Protein AF-A0A538HJ92-F1 (afdb_monomer)

Solvent-accessible surface area (backbone atoms only — not comparable to full-atom values): 32515 Å² total; per-residue (Å²): 139,87,86,89,85,90,81,86,82,80,83,80,74,86,83,85,81,84,81,90,80,86,89,84,80,90,81,84,87,85,89,85,89,86,84,91,80,90,77,92,78,89,82,87,78,84,80,81,84,84,84,82,85,84,82,82,83,83,77,88,83,85,89,79,87,83,90,84,86,86,89,87,84,86,86,79,97,80,74,92,83,84,84,86,87,80,84,72,67,68,62,55,61,64,54,64,76,74,59,81,97,75,90,91,85,81,88,90,87,87,85,92,87,87,88,82,92,76,92,77,86,81,82,81,89,78,83,88,81,87,86,81,92,87,88,88,84,87,87,84,85,86,90,82,86,84,91,80,88,85,89,83,88,84,87,80,85,87,84,83,88,80,94,80,94,75,80,92,75,92,81,71,86,73,77,59,22,57,34,22,42,34,48,12,42,27,60,77,56,95,92,38,71,44,79,24,24,40,26,27,44,96,95,36,82,77,46,76,40,80,91,74,56,37,75,41,74,45,86,22,72,92,39,75,43,64,84,61,39,59,34,57,29,27,24,44,66,28,44,81,39,49,75,42,72,77,90,33,46,58,75,70,36,46,39,55,75,33,52,80,70,62,51,76,89,75,54,43,67,54,43,18,51,34,30,36,58,45,49,53,43,22,48,74,42,44,32,46,32,37,27,30,50,37,54,57,72,82,58,87,47,74,62,48,50,47,21,41,52,49,24,38,58,77,68,69,39,30,34,38,43,23,44,53,40,48,45,45,30,66,75,75,46,46,93,68,65,66,92,81,49,58,68,70,55,51,58,48,36,59,72,68,36,48,61,49,49,74,58,51,52,55,50,50,52,53,48,36,74,75,57,48,37,62,95,80,31,31,36,51,28,60,10,50,59,22,73,65,32,38,49,70,66,40,48,38,47,50,38,51,50,23,63,76,68,75,35,50,35,45,31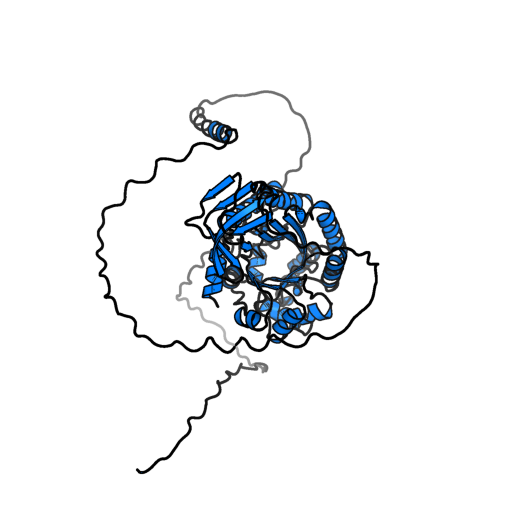,43,36,32,47,31,67,66,52,47,51,39,17,46,73,78,70,73,39,51,56,63,57,54,38,48,76,60,62,46,64,30,65,50,31,32,30,35,40,38,27,58,60,48,76,68,44,50,53,49,37,38,73,38,45,28,32,38,25,40,27,61,50,23,29,54,55,27,66,38,51,68,51,56,56,75,58,38,55,73,70,63,34,51,71,46,45,20,38,39,25,17,40,42,47,55,50,52,39,57,58,61,44,50,53,48,48,66,69,77,107

Mean predicted aligned error: 16.95 Å

Sequence (521 aa):
MPARRGRRRDRGRPRELPLPERLVQGRDLPGDHGALGDGDHGRRPLRAAAAVPHLAAARPRTALGGDGKDQPAGGDRATRRRLLRRDRDCELAARLARGGAAELVGAGAARGLADRGLRVRRPRRTRPVGGERKAAARLQQACAGGERARRRDRGHRQRGGARDRGGARACGGLVPAELLLRNGLVDVGAGRFSRADVAVSGGRIVGVGDGLEGDEVVDCARLAVVPGAVNAHCHSNENWFRGMWDNLPLEPWMLFSYPVLAAPAQSPDEVYVRTLIGGIEMLRSGATCVVDFLYELQGFTEELLDAVVRAYRDLGLRALIALAIADRAYHETVVLDEALVDPQLIARLERDKPPAWPEWESFTRRAVERFHRPDEGISICPAPSGPQRCTDELLAGTAALADELDLAIHIHVLETRMQALSGARMYGRTLPEHLDDIGFLSPRVSFEHGIWLTPSDIDLVRERGVTVVHNPVSNLKLGSGVCPVPDLLRAGVNIALGTDGMCSNDGNDMYATLKLASLLH

Structure (mmCIF, N/CA/C/O backbone):
data_AF-A0A538HJ92-F1
#
_entry.id   AF-A0A538HJ92-F1
#
loop_
_atom_site.group_PDB
_atom_site.id
_atom_site.type_symbol
_atom_site.label_atom_id
_atom_site.label_alt_id
_atom_site.label_comp_id
_atom_site.label_asym_id
_atom_site.label_entity_id
_atom_site.label_seq_id
_atom_site.pdbx_PDB_ins_code
_atom_site.Cartn_x
_atom_site.Cartn_y
_atom_site.Cartn_z
_atom_site.occupancy
_atom_site.B_iso_or_equiv
_atom_site.auth_seq_id
_atom_site.auth_comp_id
_atom_site.auth_asym_id
_atom_site.auth_atom_id
_atom_site.pdbx_PDB_model_num
ATOM 1 N N . MET A 1 1 ? -57.876 -30.696 -24.755 1.00 32.62 1 MET A N 1
ATOM 2 C CA . MET A 1 1 ? -57.384 -31.684 -25.746 1.00 32.62 1 MET A CA 1
ATOM 3 C C . MET A 1 1 ? -58.098 -31.404 -27.058 1.00 32.62 1 MET A C 1
ATOM 5 O O . MET A 1 1 ? -59.304 -31.213 -26.965 1.00 32.62 1 MET A O 1
ATOM 9 N N . PRO A 1 2 ? -57.442 -31.419 -28.233 1.00 56.47 2 PRO A N 1
ATOM 10 C CA . PRO A 1 2 ? -55.999 -31.465 -28.532 1.00 56.47 2 PRO A CA 1
ATOM 11 C C . PRO A 1 2 ? -55.598 -30.261 -29.451 1.00 56.47 2 PRO A C 1
ATOM 13 O O . PRO A 1 2 ? -56.433 -29.415 -29.723 1.00 56.47 2 PRO A O 1
ATOM 16 N N . ALA A 1 3 ? -54.375 -30.013 -29.928 1.00 31.34 3 ALA A N 1
ATOM 17 C CA . ALA A 1 3 ? -53.131 -30.771 -29.986 1.00 31.34 3 ALA A CA 1
ATOM 18 C C . ALA A 1 3 ? -51.914 -29.814 -29.979 1.00 31.34 3 ALA A C 1
ATOM 20 O O . ALA A 1 3 ? -51.981 -28.677 -30.436 1.00 31.34 3 ALA A O 1
ATOM 21 N N . ARG A 1 4 ? -50.788 -30.319 -29.464 1.00 34.88 4 ARG A N 1
ATOM 22 C CA . ARG A 1 4 ? -49.469 -29.674 -29.342 1.00 34.88 4 ARG A CA 1
ATOM 23 C C . ARG A 1 4 ? -48.635 -29.789 -30.628 1.00 34.88 4 ARG A C 1
ATOM 25 O O . ARG A 1 4 ? -48.738 -30.802 -31.308 1.00 34.88 4 ARG A O 1
ATOM 32 N N . ARG A 1 5 ? -47.702 -28.842 -30.822 1.00 33.81 5 ARG A N 1
ATOM 33 C CA . ARG A 1 5 ? -46.304 -28.959 -31.338 1.00 33.81 5 ARG A CA 1
ATOM 34 C C . ARG A 1 5 ? -45.733 -27.522 -31.300 1.00 33.81 5 ARG A C 1
ATOM 36 O O . ARG A 1 5 ? -46.332 -26.641 -31.884 1.00 33.81 5 ARG A O 1
ATOM 43 N N . GLY A 1 6 ? -44.687 -27.124 -30.576 1.00 29.33 6 GLY A N 1
ATOM 44 C CA . GLY A 1 6 ? -43.443 -27.793 -30.214 1.00 29.33 6 GLY A CA 1
ATOM 45 C C . GLY A 1 6 ? -42.303 -27.253 -31.090 1.00 29.33 6 GLY A C 1
ATOM 46 O O . GLY A 1 6 ? -41.932 -27.923 -32.044 1.00 29.33 6 GLY A O 1
ATOM 47 N N . ARG A 1 7 ? -41.749 -26.062 -30.797 1.00 32.47 7 ARG A N 1
ATOM 48 C CA . ARG A 1 7 ? -40.446 -25.620 -31.337 1.00 32.47 7 ARG A CA 1
ATOM 49 C C . ARG A 1 7 ? -39.611 -24.926 -30.261 1.00 32.47 7 ARG A C 1
ATOM 51 O O . ARG A 1 7 ? -40.024 -23.938 -29.663 1.00 32.47 7 ARG A O 1
ATOM 58 N N . ARG A 1 8 ? -38.443 -25.524 -30.020 1.00 30.53 8 ARG A N 1
ATOM 59 C CA . ARG A 1 8 ? -37.356 -25.072 -29.150 1.00 30.53 8 ARG A CA 1
ATOM 60 C C . ARG A 1 8 ? -36.792 -23.748 -29.678 1.00 30.53 8 ARG A C 1
ATOM 62 O O . ARG A 1 8 ? -36.570 -23.631 -30.879 1.00 30.53 8 ARG A O 1
ATOM 69 N N . ARG A 1 9 ? -36.550 -22.777 -28.792 1.00 33.50 9 ARG A N 1
ATOM 70 C CA . ARG A 1 9 ? -35.693 -21.620 -29.081 1.00 33.50 9 ARG A CA 1
ATOM 71 C C . ARG A 1 9 ? -34.259 -22.006 -28.749 1.00 33.50 9 ARG A C 1
ATOM 73 O O . ARG A 1 9 ? -33.959 -22.356 -27.610 1.00 33.50 9 ARG A O 1
ATOM 80 N N . ASP A 1 10 ? -33.440 -21.998 -29.786 1.00 33.62 10 ASP A N 1
ATOM 81 C CA . ASP A 1 10 ? -32.004 -22.201 -29.732 1.00 33.62 10 ASP A CA 1
ATOM 82 C C . ASP A 1 10 ? -31.335 -21.012 -29.024 1.00 33.62 10 ASP A C 1
ATOM 84 O O . ASP A 1 10 ? -31.760 -19.863 -29.180 1.00 33.62 10 ASP A O 1
ATOM 88 N N . ARG A 1 11 ? -30.335 -21.300 -28.190 1.00 32.31 11 ARG A N 1
ATOM 89 C CA . ARG A 1 11 ? -29.586 -20.301 -27.421 1.00 32.31 11 ARG A CA 1
ATOM 90 C C . ARG A 1 11 ? -28.508 -19.725 -28.337 1.00 32.31 11 ARG A C 1
ATOM 92 O O . ARG A 1 11 ? -27.544 -20.410 -28.660 1.00 32.31 11 ARG A O 1
ATOM 99 N N . GLY A 1 12 ? -28.681 -18.473 -28.756 1.00 29.08 12 GLY A N 1
ATOM 100 C CA . GLY A 1 12 ? -27.683 -17.747 -29.538 1.00 29.08 12 GLY A CA 1
ATOM 101 C C . GLY A 1 12 ? -26.367 -17.603 -28.770 1.00 29.08 12 GLY A C 1
ATOM 102 O O . GLY A 1 12 ? -26.349 -17.067 -27.664 1.00 29.08 12 GLY A O 1
ATOM 103 N N . ARG A 1 13 ? -25.280 -18.093 -29.376 1.00 32.25 13 ARG A N 1
ATOM 104 C CA . ARG A 1 13 ? -23.890 -17.785 -29.014 1.00 32.25 13 ARG A CA 1
ATOM 105 C C . ARG A 1 13 ? -23.594 -16.292 -29.274 1.00 32.25 13 ARG A C 1
ATOM 107 O O . ARG A 1 13 ? -24.167 -15.740 -30.218 1.00 32.25 13 ARG A O 1
ATOM 114 N N . PRO A 1 14 ? -22.709 -15.642 -28.496 1.00 32.62 14 PRO A N 1
ATOM 115 C CA . PRO A 1 14 ? -22.270 -14.281 -28.788 1.00 32.62 14 PRO A CA 1
ATOM 116 C C . PRO A 1 14 ? -21.442 -14.242 -30.083 1.00 32.62 14 PRO A C 1
ATOM 118 O O . PRO A 1 14 ? -20.655 -15.146 -30.351 1.00 32.62 14 PRO A O 1
ATOM 121 N N . ARG A 1 15 ? -21.663 -13.205 -30.899 1.00 30.48 15 ARG A N 1
ATOM 122 C CA . ARG A 1 15 ? -20.937 -12.945 -32.151 1.00 30.48 15 ARG A CA 1
ATOM 123 C C . ARG A 1 15 ? -19.564 -12.342 -31.842 1.00 30.48 15 ARG A C 1
ATOM 125 O O . ARG A 1 15 ? -19.499 -11.293 -31.210 1.00 30.48 15 ARG A O 1
ATOM 132 N N . GLU A 1 16 ? -18.511 -12.985 -32.332 1.00 29.30 16 GLU A N 1
ATOM 133 C CA . GLU A 1 16 ? -17.156 -12.435 -32.424 1.00 29.30 16 GLU A CA 1
ATOM 134 C C . GLU A 1 16 ? -17.113 -11.321 -33.487 1.00 29.30 16 GLU A C 1
ATOM 136 O O . GLU A 1 16 ? -17.683 -11.459 -34.573 1.00 29.30 16 GLU A O 1
ATOM 141 N N . LEU A 1 17 ? -16.463 -10.202 -33.163 1.00 29.41 17 LEU A N 1
ATOM 142 C CA . LEU A 1 17 ? -16.143 -9.117 -34.096 1.00 29.41 17 LEU A CA 1
ATOM 143 C C . LEU A 1 17 ? -14.731 -9.362 -34.660 1.00 29.41 17 LEU A C 1
ATOM 145 O O . LEU A 1 17 ? -13.808 -9.516 -33.860 1.00 29.41 17 LEU A O 1
ATOM 149 N N . PRO A 1 18 ? -14.523 -9.394 -35.990 1.00 30.55 18 PRO A N 1
ATOM 150 C CA . PRO A 1 18 ? -13.198 -9.622 -36.555 1.00 30.55 18 PRO A CA 1
ATOM 151 C C . PRO A 1 18 ? -12.362 -8.331 -36.584 1.00 30.55 18 PRO A C 1
ATOM 153 O O . PRO A 1 18 ? -12.839 -7.273 -36.999 1.00 30.55 18 PRO A O 1
ATOM 156 N N . LEU A 1 19 ? -11.097 -8.445 -36.173 1.00 27.67 19 LEU A N 1
ATOM 157 C CA . LEU A 1 19 ? -10.038 -7.454 -36.396 1.00 27.67 19 LEU A CA 1
ATOM 158 C C . LEU A 1 19 ? -9.608 -7.477 -37.878 1.00 27.67 19 LEU A C 1
ATOM 160 O O . LEU A 1 19 ? -9.503 -8.568 -38.444 1.00 27.67 19 LEU A O 1
ATOM 164 N N . PRO A 1 20 ? -9.330 -6.329 -38.526 1.00 31.56 20 PRO A N 1
ATOM 165 C CA . PRO A 1 20 ? -8.838 -6.327 -39.897 1.00 31.56 20 PRO A CA 1
ATOM 166 C C . PRO A 1 20 ? -7.313 -6.495 -39.944 1.00 31.56 20 PRO A C 1
ATOM 168 O O . PRO A 1 20 ? -6.552 -5.676 -39.433 1.00 31.56 20 PRO A O 1
ATOM 171 N N . GLU A 1 21 ? -6.884 -7.561 -40.614 1.00 29.27 21 GLU A N 1
ATOM 172 C CA . GLU A 1 21 ? -5.511 -7.810 -41.044 1.00 29.27 21 GLU A CA 1
ATOM 173 C C . GLU A 1 21 ? -5.241 -7.206 -42.440 1.00 29.27 21 GLU A C 1
ATOM 175 O O . GLU A 1 21 ? -6.078 -7.303 -43.336 1.00 29.27 21 GLU A O 1
ATOM 180 N N . ARG A 1 22 ? -3.996 -6.732 -42.618 1.00 28.88 22 ARG A N 1
ATOM 181 C CA . ARG A 1 22 ? -3.228 -6.503 -43.867 1.00 28.88 22 ARG A CA 1
ATOM 182 C C . ARG A 1 22 ? -3.425 -5.193 -44.639 1.00 28.88 22 ARG A C 1
ATOM 184 O O . ARG A 1 22 ? -4.391 -5.006 -45.365 1.00 28.88 22 ARG A O 1
ATOM 191 N N . LEU A 1 23 ? -2.339 -4.414 -44.667 1.00 26.67 23 LEU A N 1
ATOM 192 C CA . LEU A 1 23 ? -1.883 -3.679 -45.850 1.00 26.67 23 LEU A CA 1
ATOM 193 C C . LEU A 1 23 ? -0.356 -3.822 -45.964 1.00 26.67 23 LEU A C 1
ATOM 195 O O . LEU A 1 23 ? 0.409 -3.085 -45.355 1.00 26.67 23 LEU A O 1
ATOM 199 N N . VAL A 1 24 ? 0.073 -4.804 -46.757 1.00 28.73 24 VAL A N 1
ATOM 200 C CA . VAL A 1 24 ? 1.370 -4.812 -47.443 1.00 28.73 24 VAL A CA 1
ATOM 201 C C . VAL A 1 24 ? 1.056 -5.151 -48.889 1.00 28.73 24 VAL A C 1
ATOM 203 O O . VAL A 1 24 ? 0.584 -6.253 -49.152 1.00 28.73 24 VAL A O 1
ATOM 206 N N . GLN A 1 25 ? 1.293 -4.204 -49.796 1.00 28.44 25 GLN A N 1
ATOM 207 C CA . GLN A 1 25 ? 1.830 -4.428 -51.142 1.00 28.44 25 GLN A CA 1
ATOM 208 C C . GLN A 1 25 ? 1.980 -3.081 -51.856 1.00 28.44 25 GLN A C 1
ATOM 210 O O . GLN A 1 25 ? 1.009 -2.359 -52.063 1.00 28.44 25 GLN A O 1
ATOM 215 N N . GLY A 1 26 ? 3.223 -2.755 -52.213 1.00 26.55 26 GLY A N 1
ATOM 216 C CA . GLY A 1 26 ? 3.538 -1.678 -53.142 1.00 26.55 26 GLY A CA 1
ATOM 217 C C . GLY A 1 26 ? 3.255 -2.076 -54.589 1.00 26.55 26 GLY A C 1
ATOM 218 O O . GLY A 1 26 ? 3.199 -3.265 -54.907 1.00 26.55 26 GLY A O 1
ATOM 219 N N . ARG A 1 27 ? 3.109 -1.062 -55.446 1.00 28.25 27 ARG A N 1
ATOM 220 C CA . ARG A 1 27 ? 3.372 -1.094 -56.892 1.00 28.25 27 ARG A CA 1
ATOM 221 C C . ARG A 1 27 ? 3.412 0.338 -57.447 1.00 28.25 27 ARG A C 1
ATOM 223 O O . ARG A 1 27 ? 2.453 1.083 -57.299 1.00 28.25 27 ARG A O 1
ATOM 230 N N . ASP A 1 28 ? 4.580 0.657 -57.992 1.00 28.34 28 ASP A N 1
ATOM 231 C CA . ASP A 1 28 ? 4.971 1.480 -59.146 1.00 28.34 28 ASP A CA 1
ATOM 232 C C . ASP A 1 28 ? 4.060 2.571 -59.766 1.00 28.34 28 ASP A C 1
ATOM 234 O O . ASP A 1 28 ? 2.863 2.406 -59.986 1.00 28.34 28 ASP A O 1
ATOM 238 N N . LEU A 1 29 ? 4.760 3.662 -60.121 1.00 31.25 29 LEU A N 1
ATOM 239 C CA . LEU A 1 29 ? 4.426 4.909 -60.847 1.00 31.25 29 LEU A CA 1
ATOM 240 C C . LEU A 1 29 ? 3.987 4.672 -62.323 1.00 31.25 29 LEU A C 1
ATOM 242 O O . LEU A 1 29 ? 4.191 3.563 -62.820 1.00 31.25 29 LEU A O 1
ATOM 246 N N . PRO A 1 30 ? 3.405 5.658 -63.061 1.00 36.44 30 PRO A N 1
ATOM 247 C CA . PRO A 1 30 ? 4.066 6.886 -63.590 1.00 36.44 30 PRO A CA 1
ATOM 248 C C . PRO A 1 30 ? 3.197 8.160 -63.382 1.00 36.44 30 PRO A C 1
ATOM 250 O O . PRO A 1 30 ? 1.994 8.058 -63.191 1.00 36.44 30 PRO A O 1
ATOM 253 N N . GLY A 1 31 ? 3.673 9.406 -63.298 1.00 26.45 31 GLY A N 1
ATOM 254 C CA . GLY A 1 31 ? 4.675 10.105 -64.100 1.00 26.45 31 GLY A CA 1
ATOM 255 C C . GLY A 1 31 ? 3.976 10.923 -65.197 1.00 26.45 31 GLY A C 1
ATOM 256 O O . GLY A 1 31 ? 3.723 10.348 -66.244 1.00 26.45 31 GLY A O 1
ATOM 257 N N . ASP A 1 32 ? 3.668 12.213 -64.971 1.00 27.94 32 ASP A N 1
ATOM 258 C CA . ASP A 1 32 ? 3.703 13.238 -66.034 1.00 27.94 32 ASP A CA 1
ATOM 259 C C . ASP A 1 32 ? 3.654 14.693 -65.514 1.00 27.94 32 ASP A C 1
ATOM 261 O O . ASP A 1 32 ? 3.175 14.986 -64.418 1.00 27.94 32 ASP A O 1
ATOM 265 N N . HIS A 1 33 ? 4.210 15.578 -66.337 1.00 29.73 33 HIS A N 1
ATOM 266 C CA . HIS A 1 33 ? 4.560 16.983 -66.145 1.00 29.73 33 HIS A CA 1
ATOM 267 C C . HIS A 1 33 ? 3.378 17.977 -66.177 1.00 29.73 33 HIS A C 1
ATOM 269 O O . HIS A 1 33 ? 2.362 17.735 -66.819 1.00 29.73 33 HIS A O 1
ATOM 275 N N . GLY A 1 34 ? 3.569 19.182 -65.615 1.00 25.19 34 GLY A N 1
ATOM 276 C CA . GLY A 1 34 ? 2.767 20.357 -65.994 1.00 25.19 34 GLY A CA 1
ATOM 277 C C . GLY A 1 34 ? 2.831 21.535 -65.020 1.00 25.19 34 GLY A C 1
ATOM 278 O O . GLY A 1 34 ? 2.384 21.433 -63.886 1.00 25.19 34 GLY A O 1
ATOM 279 N N . ALA A 1 35 ? 3.386 22.657 -65.475 1.00 28.78 35 ALA A N 1
ATOM 280 C CA . ALA A 1 35 ? 3.579 23.894 -64.724 1.00 28.78 35 ALA A CA 1
ATOM 281 C C . ALA A 1 35 ? 2.410 24.899 -64.868 1.00 28.78 35 ALA A C 1
ATOM 283 O O . ALA A 1 35 ? 1.653 24.834 -65.833 1.00 28.78 35 ALA A O 1
ATOM 284 N N . LEU A 1 36 ? 2.430 25.905 -63.975 1.00 27.44 36 LEU A N 1
AT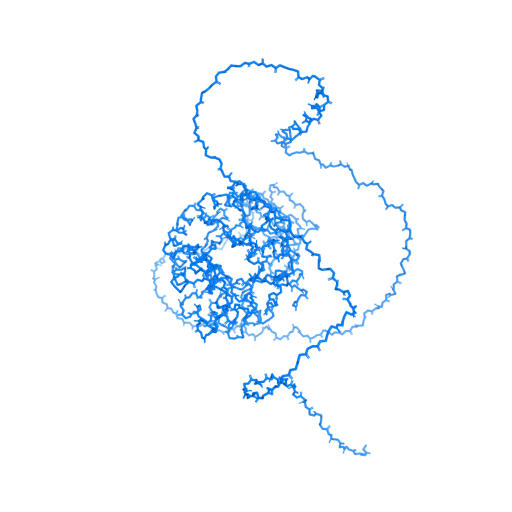OM 285 C CA . LEU A 1 36 ? 1.810 27.249 -64.022 1.00 27.44 36 LEU A CA 1
ATOM 286 C C . LEU A 1 36 ? 0.355 27.419 -63.543 1.00 27.44 36 LEU A C 1
ATOM 288 O O . LEU A 1 36 ? -0.566 26.779 -64.038 1.00 27.44 36 LEU A O 1
ATOM 292 N N . GLY A 1 37 ? 0.157 28.415 -62.666 1.00 25.81 37 GLY A N 1
ATOM 293 C CA . GLY A 1 37 ? -1.136 29.078 -62.467 1.00 25.81 37 GLY A CA 1
ATOM 294 C C . GLY A 1 37 ? -1.322 29.729 -61.096 1.00 25.81 37 GLY A C 1
ATOM 295 O O . GLY A 1 37 ? -1.786 29.073 -60.171 1.00 25.81 37 GLY A O 1
ATOM 296 N N . ASP A 1 38 ? -0.995 31.021 -60.995 1.00 27.89 38 ASP A N 1
ATOM 297 C CA . ASP A 1 38 ? -1.425 31.926 -59.919 1.00 27.89 38 ASP A CA 1
ATOM 298 C C . ASP A 1 38 ? -2.951 31.903 -59.725 1.00 27.89 38 ASP A C 1
ATOM 300 O O . ASP A 1 38 ? -3.715 31.842 -60.690 1.00 27.89 38 ASP A O 1
ATOM 304 N N . GLY A 1 39 ? -3.395 32.026 -58.473 1.00 27.55 39 GLY A N 1
ATOM 305 C CA . GLY A 1 39 ? -4.813 32.102 -58.132 1.00 27.55 39 GLY A CA 1
ATOM 306 C C . GLY A 1 39 ? -5.053 32.252 -56.635 1.00 27.55 39 GLY A C 1
ATOM 307 O O . GLY A 1 39 ? -5.417 31.297 -55.953 1.00 27.55 39 GLY A O 1
ATOM 308 N N . ASP A 1 40 ? -4.844 33.467 -56.132 1.00 29.33 40 ASP A N 1
ATOM 309 C CA . ASP A 1 40 ? -5.380 33.945 -54.859 1.00 29.33 40 ASP A CA 1
ATOM 310 C C . ASP A 1 40 ? -6.911 33.784 -54.834 1.00 29.33 40 ASP A C 1
ATOM 312 O O . ASP A 1 40 ? -7.581 34.273 -55.738 1.00 29.33 40 ASP A O 1
ATOM 316 N N . HIS A 1 41 ? -7.446 33.090 -53.820 1.00 30.16 41 HIS A N 1
ATOM 317 C CA . HIS A 1 41 ? -8.625 33.514 -53.050 1.00 30.16 41 HIS A CA 1
ATOM 318 C C . HIS A 1 41 ? -8.953 32.543 -51.900 1.00 30.16 41 HIS A C 1
ATOM 320 O O . HIS A 1 41 ? -9.506 31.462 -52.079 1.00 30.16 41 HIS A O 1
ATOM 326 N N . GLY A 1 42 ? -8.708 33.027 -50.679 1.00 27.23 42 GLY A N 1
ATOM 327 C CA . GLY A 1 42 ? -9.658 32.947 -49.568 1.00 27.23 42 GLY A CA 1
ATOM 328 C C . GLY A 1 42 ? -9.882 31.597 -48.881 1.00 27.23 42 GLY A C 1
ATOM 329 O O . GLY A 1 42 ? -10.762 30.835 -49.268 1.00 27.23 42 GLY A O 1
ATOM 330 N N . ARG A 1 43 ? -9.247 31.413 -47.714 1.00 28.97 43 ARG A N 1
ATOM 331 C CA . ARG A 1 43 ? -9.879 30.860 -46.494 1.00 28.97 43 ARG A CA 1
ATOM 332 C C . ARG A 1 43 ? -8.981 31.086 -45.272 1.00 28.97 43 ARG A C 1
ATOM 334 O O . ARG A 1 43 ? -7.815 30.718 -45.252 1.00 28.97 43 ARG A O 1
ATOM 341 N N . ARG A 1 44 ? -9.555 31.727 -44.250 1.00 28.89 44 ARG A N 1
ATOM 342 C CA . ARG A 1 44 ? -8.950 31.985 -42.932 1.00 28.89 44 ARG A CA 1
ATOM 343 C C . ARG A 1 44 ? -8.550 30.670 -42.240 1.00 28.89 44 ARG A C 1
ATOM 345 O O . ARG A 1 44 ? -9.418 29.805 -42.132 1.00 28.89 44 ARG A O 1
ATOM 352 N N . PRO A 1 45 ? -7.348 30.550 -41.650 1.00 30.53 45 PRO A N 1
ATOM 353 C CA . PRO A 1 45 ? -7.097 29.553 -40.622 1.00 30.53 45 PRO A CA 1
ATOM 354 C C . PRO A 1 45 ? -7.420 30.105 -39.225 1.00 30.53 45 PRO A C 1
ATOM 356 O O . PRO A 1 45 ? -7.120 31.253 -38.884 1.00 30.53 45 PRO A O 1
ATOM 359 N N . LEU A 1 46 ? -8.057 29.253 -38.423 1.00 27.06 46 LEU A N 1
ATOM 360 C CA . LEU A 1 46 ? -8.226 29.401 -36.981 1.00 27.06 46 LEU A CA 1
ATOM 361 C C . LEU A 1 46 ? -6.852 29.570 -36.318 1.00 27.06 46 LEU A C 1
ATOM 363 O O . LEU A 1 46 ? -5.943 28.771 -36.529 1.00 27.06 46 LEU A O 1
ATOM 367 N N . ARG A 1 47 ? -6.715 30.624 -35.508 1.00 25.88 47 ARG A N 1
ATOM 368 C CA . ARG A 1 47 ? -5.552 30.849 -34.649 1.00 25.88 47 ARG A CA 1
ATOM 369 C C . ARG A 1 47 ? -5.463 29.730 -33.611 1.00 25.88 47 ARG A C 1
ATOM 371 O O . ARG A 1 47 ? -6.346 29.610 -32.766 1.00 25.88 47 ARG A O 1
ATOM 378 N N . ALA A 1 48 ? -4.369 28.978 -33.647 1.00 27.75 48 ALA A N 1
ATOM 379 C CA . ALA A 1 48 ? -3.864 28.259 -32.490 1.00 27.75 48 ALA A CA 1
ATOM 380 C C . ALA A 1 48 ? -3.426 29.287 -31.434 1.00 27.75 48 ALA A C 1
ATOM 382 O O . ALA A 1 48 ? -2.639 30.191 -31.727 1.00 27.75 48 ALA A O 1
ATOM 383 N N . ALA A 1 49 ? -3.965 29.181 -30.222 1.00 27.25 49 ALA A N 1
ATOM 384 C CA . ALA A 1 49 ? -3.482 29.929 -29.074 1.00 27.25 49 ALA A CA 1
ATOM 385 C C . ALA A 1 49 ? -2.333 29.142 -28.434 1.00 27.25 49 ALA A C 1
ATOM 387 O O . ALA A 1 49 ? -2.541 28.092 -27.833 1.00 27.25 49 ALA A O 1
ATOM 388 N N . ALA A 1 50 ? -1.122 29.661 -28.600 1.00 28.09 50 ALA A N 1
ATOM 389 C CA . ALA A 1 50 ? 0.024 29.341 -27.766 1.00 28.09 50 ALA A CA 1
ATOM 390 C C . ALA A 1 50 ? -0.037 30.169 -26.473 1.00 28.09 50 ALA A C 1
ATOM 392 O O . ALA A 1 50 ? -0.400 31.344 -26.534 1.00 28.09 50 ALA A O 1
ATOM 393 N N . ALA A 1 51 ? 0.354 29.571 -25.343 1.00 26.69 51 ALA A N 1
ATOM 394 C CA . ALA A 1 51 ? 1.374 30.101 -24.423 1.00 26.69 51 ALA A CA 1
ATOM 395 C C . ALA A 1 51 ? 1.377 29.305 -23.102 1.00 26.69 51 ALA A C 1
ATOM 397 O O . ALA A 1 51 ? 0.517 29.498 -22.247 1.00 26.69 51 ALA A O 1
ATOM 398 N N . VAL A 1 52 ? 2.390 28.456 -22.920 1.00 27.83 52 VAL A N 1
ATOM 399 C CA . VAL A 1 52 ? 2.874 28.032 -21.596 1.00 27.83 52 VAL A CA 1
ATOM 400 C C . VAL A 1 52 ? 4.027 28.983 -21.243 1.00 27.83 52 VAL A C 1
ATOM 402 O O . VAL A 1 52 ? 4.907 29.170 -22.087 1.00 27.83 52 VAL A O 1
ATOM 405 N N . PRO A 1 53 ? 4.046 29.642 -20.073 1.00 30.12 53 PRO A N 1
ATOM 406 C CA . PRO A 1 53 ? 5.124 30.563 -19.740 1.00 30.12 53 PRO A CA 1
ATOM 407 C C . PRO A 1 53 ? 6.395 29.809 -19.319 1.00 30.12 53 PRO A C 1
ATOM 409 O O . PRO A 1 53 ? 6.376 28.965 -18.427 1.00 30.12 53 PRO A O 1
ATOM 412 N N . HIS A 1 54 ? 7.511 30.162 -19.959 1.00 27.14 54 HIS A N 1
ATOM 413 C CA . HIS A 1 54 ? 8.865 29.763 -19.582 1.00 27.14 54 HIS A CA 1
ATOM 414 C C . HIS A 1 54 ? 9.232 30.299 -18.187 1.00 27.14 54 HIS A C 1
ATOM 416 O O . HIS A 1 54 ? 9.264 31.512 -17.974 1.00 27.14 54 HIS A O 1
ATOM 422 N N . LEU A 1 55 ? 9.584 29.405 -17.259 1.00 29.98 55 LEU A N 1
ATOM 423 C CA . LEU A 1 55 ? 10.299 29.746 -16.029 1.00 29.98 55 LEU A CA 1
ATOM 424 C C . LEU A 1 55 ? 11.804 29.777 -16.320 1.00 29.98 55 LEU A C 1
ATOM 426 O O . LEU A 1 55 ? 12.406 28.776 -16.703 1.00 29.98 55 LEU A O 1
ATOM 430 N N . ALA A 1 56 ? 12.399 30.959 -16.175 1.00 27.70 56 ALA A N 1
ATOM 431 C CA . ALA A 1 56 ? 13.827 31.180 -16.331 1.00 27.70 56 ALA A CA 1
ATOM 432 C C . ALA A 1 56 ? 14.606 30.543 -15.168 1.00 27.70 56 ALA A C 1
ATOM 434 O O . ALA A 1 56 ? 14.343 30.823 -14.000 1.00 27.70 56 ALA A O 1
ATOM 435 N N . ALA A 1 57 ? 15.592 29.713 -15.509 1.00 29.20 57 ALA A N 1
ATOM 436 C CA . ALA A 1 57 ? 16.525 29.101 -14.575 1.00 29.20 57 ALA A CA 1
ATOM 437 C C . ALA A 1 57 ? 17.416 30.159 -13.897 1.00 29.20 57 ALA A C 1
ATOM 439 O O . ALA A 1 57 ? 18.130 30.916 -14.562 1.00 29.20 57 ALA A O 1
ATOM 440 N N . ALA A 1 58 ? 17.408 30.188 -12.564 1.00 27.17 58 ALA A N 1
ATOM 441 C CA . ALA A 1 58 ? 18.363 30.952 -11.771 1.00 27.17 58 ALA A CA 1
ATOM 442 C C . ALA A 1 58 ? 19.713 30.214 -11.734 1.00 27.17 58 ALA A C 1
ATOM 444 O O . ALA A 1 58 ? 19.792 29.057 -11.327 1.00 27.17 58 ALA A O 1
ATOM 445 N N . ARG A 1 59 ? 20.788 30.882 -12.170 1.00 27.12 59 ARG A N 1
ATOM 446 C CA . ARG A 1 59 ? 22.170 30.389 -12.039 1.00 27.12 59 ARG A CA 1
ATOM 447 C C . ARG A 1 59 ? 22.690 30.611 -10.609 1.00 27.12 59 ARG A C 1
ATOM 449 O O . ARG A 1 59 ? 22.422 31.677 -10.050 1.00 27.12 59 ARG A O 1
ATOM 456 N N . PRO A 1 60 ? 23.498 29.697 -10.043 1.00 28.69 60 PRO A N 1
ATOM 457 C CA . PRO A 1 60 ? 24.132 29.914 -8.748 1.00 28.69 60 PRO A CA 1
ATOM 458 C C . PRO A 1 60 ? 25.304 30.900 -8.880 1.00 28.69 60 PRO A C 1
ATOM 460 O O . PRO A 1 60 ? 26.101 30.823 -9.817 1.00 28.69 60 PRO A O 1
ATOM 463 N N . ARG A 1 61 ? 25.412 31.845 -7.937 1.00 28.45 61 ARG A N 1
ATOM 464 C CA . ARG A 1 61 ? 26.580 32.727 -7.792 1.00 28.45 61 ARG A CA 1
ATOM 465 C C . ARG A 1 61 ? 27.589 32.091 -6.838 1.00 28.45 61 ARG A C 1
ATOM 467 O O . ARG A 1 61 ? 27.271 31.795 -5.693 1.00 28.45 61 ARG A O 1
ATOM 474 N N . THR A 1 62 ? 28.809 31.932 -7.334 1.00 28.69 62 THR A N 1
ATOM 475 C CA . THR A 1 62 ? 30.024 31.577 -6.598 1.00 28.69 62 THR A CA 1
ATOM 476 C C . THR A 1 62 ? 30.428 32.684 -5.624 1.00 28.69 62 THR A C 1
ATOM 478 O O . THR A 1 62 ? 30.438 33.860 -5.992 1.00 28.69 62 THR A O 1
ATOM 481 N N . ALA A 1 63 ? 30.806 32.304 -4.404 1.00 28.59 63 ALA A N 1
ATOM 482 C CA . ALA A 1 63 ? 31.396 33.183 -3.404 1.00 28.59 63 ALA A CA 1
ATOM 483 C C . ALA A 1 63 ? 32.925 33.206 -3.542 1.00 28.59 63 ALA A C 1
ATOM 485 O O . ALA A 1 63 ? 33.545 32.154 -3.441 1.00 28.59 63 ALA A O 1
ATOM 486 N N . LEU A 1 64 ? 33.520 34.392 -3.707 1.00 29.28 64 LEU A N 1
ATOM 487 C CA . LEU A 1 64 ? 34.912 34.684 -3.349 1.00 29.28 64 LEU A CA 1
ATOM 488 C C . LEU A 1 64 ? 35.060 36.177 -2.992 1.00 29.28 64 LEU A C 1
ATOM 490 O O . LEU A 1 64 ? 34.851 37.034 -3.842 1.00 29.28 64 LEU A O 1
ATOM 494 N N . GLY A 1 65 ? 35.444 36.430 -1.735 1.00 24.62 65 GLY A N 1
ATOM 495 C CA . GLY A 1 65 ? 36.508 37.362 -1.332 1.00 24.62 65 GLY A CA 1
ATOM 496 C C . GLY A 1 65 ? 36.293 38.883 -1.383 1.00 24.62 65 GLY A C 1
ATOM 497 O O . GLY A 1 65 ? 36.206 39.465 -2.455 1.00 24.62 65 GLY A O 1
ATOM 498 N N . GLY A 1 66 ? 36.446 39.522 -0.214 1.00 24.86 66 GLY A N 1
ATOM 499 C CA . GLY A 1 66 ? 37.360 40.668 -0.079 1.00 24.86 66 GLY A CA 1
ATOM 500 C C . GLY A 1 66 ? 36.756 42.050 0.191 1.00 24.86 66 GLY A C 1
ATOM 501 O O . GLY A 1 66 ? 36.347 42.735 -0.735 1.00 24.86 66 GLY A O 1
ATOM 502 N N . ASP A 1 67 ? 36.786 42.440 1.470 1.00 27.73 67 ASP A N 1
ATOM 503 C CA . ASP A 1 67 ? 37.149 43.746 2.053 1.00 27.73 67 ASP A CA 1
ATOM 504 C C . ASP A 1 67 ? 36.839 45.070 1.323 1.00 27.73 67 ASP A C 1
ATOM 506 O O . ASP A 1 67 ? 37.350 45.365 0.246 1.00 27.73 67 ASP A O 1
ATOM 510 N N . GLY A 1 68 ? 36.154 45.983 2.029 1.00 26.88 68 GLY A N 1
ATOM 511 C CA . GLY A 1 68 ? 36.106 47.400 1.651 1.00 26.88 68 GLY A CA 1
ATOM 512 C C . GLY A 1 68 ? 35.213 48.273 2.539 1.00 26.88 68 GLY A C 1
ATOM 513 O O . GLY A 1 68 ? 33.999 48.134 2.527 1.00 26.88 68 GLY A O 1
ATOM 514 N N . LYS A 1 69 ? 35.848 49.166 3.301 1.00 28.28 69 LYS A N 1
ATOM 515 C CA . LYS A 1 69 ? 35.344 50.071 4.352 1.00 28.28 69 LYS A CA 1
ATOM 516 C C . LYS A 1 69 ? 34.327 51.164 3.938 1.00 28.28 69 LYS A C 1
ATOM 518 O O . LYS A 1 69 ? 34.366 51.671 2.827 1.00 28.28 69 LYS A O 1
ATOM 523 N N . ASP A 1 70 ? 33.568 51.588 4.960 1.00 29.59 70 ASP A N 1
ATOM 524 C CA . ASP A 1 70 ? 33.139 52.953 5.345 1.00 29.59 70 ASP A CA 1
ATOM 525 C C . ASP A 1 70 ? 32.190 53.829 4.477 1.00 29.59 70 ASP A C 1
ATOM 527 O O . ASP A 1 70 ? 32.592 54.483 3.524 1.00 29.59 70 ASP A O 1
ATOM 531 N N . GLN A 1 71 ? 30.977 54.005 5.040 1.00 30.52 71 GLN A N 1
ATOM 532 C CA . GLN A 1 71 ? 30.282 55.280 5.361 1.00 30.52 71 GLN A CA 1
ATOM 533 C C . GLN A 1 71 ? 29.503 56.108 4.293 1.00 30.52 71 GLN A C 1
ATOM 535 O O . GLN A 1 71 ? 29.667 55.910 3.096 1.00 30.52 71 GLN A O 1
ATOM 540 N N . PRO A 1 72 ? 28.520 56.950 4.731 1.00 44.84 72 PRO A N 1
ATOM 541 C CA . PRO A 1 72 ? 27.164 56.960 4.159 1.00 44.84 72 PRO A CA 1
ATOM 542 C C . PRO A 1 72 ? 26.750 58.257 3.436 1.00 44.84 72 PRO A C 1
ATOM 544 O O . PRO A 1 72 ? 27.337 59.317 3.630 1.00 44.84 72 PRO A O 1
ATOM 547 N N . ALA A 1 73 ? 25.631 58.208 2.703 1.00 29.33 73 ALA A N 1
ATOM 548 C CA . ALA A 1 73 ? 24.883 59.402 2.299 1.00 29.33 73 ALA A CA 1
ATOM 549 C C . ALA A 1 73 ? 23.369 59.131 2.299 1.00 29.33 73 ALA A C 1
ATOM 551 O O . ALA A 1 73 ? 22.915 58.062 1.898 1.00 29.33 73 ALA A O 1
ATOM 552 N N . GLY A 1 74 ? 22.609 60.090 2.834 1.00 25.08 74 GLY A N 1
ATOM 553 C CA . GLY A 1 74 ? 21.192 59.962 3.162 1.00 25.08 74 GLY A CA 1
ATOM 554 C C . GLY A 1 74 ? 20.203 60.541 2.147 1.00 25.08 74 GLY A C 1
ATOM 555 O O . GLY A 1 74 ? 20.565 60.970 1.058 1.00 25.08 74 GLY A O 1
ATOM 556 N N . GLY A 1 75 ? 18.944 60.581 2.601 1.00 24.94 75 GLY A N 1
ATOM 557 C CA . GLY A 1 75 ? 17.749 61.075 1.901 1.00 24.94 75 GLY A CA 1
ATOM 558 C C . GLY A 1 75 ? 16.946 59.906 1.313 1.00 24.94 75 GLY A C 1
ATOM 559 O O . GLY A 1 75 ? 17.497 59.102 0.585 1.00 24.94 75 GLY A O 1
ATOM 560 N N . ASP A 1 76 ? 15.666 59.676 1.602 1.00 27.34 76 ASP A N 1
ATOM 561 C CA . ASP A 1 76 ? 14.614 60.650 1.867 1.00 27.34 76 ASP A CA 1
ATOM 562 C C . ASP A 1 76 ? 13.435 60.022 2.651 1.00 27.34 76 ASP A C 1
ATOM 564 O O . ASP A 1 76 ? 13.119 58.832 2.555 1.00 27.34 76 ASP A O 1
ATOM 568 N N . ARG A 1 77 ? 12.800 60.846 3.489 1.00 32.19 77 ARG A N 1
ATOM 569 C CA . ARG A 1 77 ? 11.710 60.511 4.411 1.00 32.19 77 ARG A CA 1
ATOM 570 C C . ARG A 1 77 ? 10.378 60.525 3.663 1.00 32.19 77 ARG A C 1
ATOM 572 O O . ARG A 1 77 ? 9.602 61.463 3.796 1.00 32.19 77 ARG A O 1
ATOM 579 N N . ALA A 1 78 ? 10.060 59.438 2.965 1.00 33.50 78 ALA A N 1
ATOM 580 C CA . ALA A 1 78 ? 8.717 59.243 2.410 1.00 33.50 78 ALA A CA 1
ATOM 581 C C . ALA A 1 78 ? 8.247 57.776 2.398 1.00 33.50 78 ALA A C 1
ATOM 583 O O . ALA A 1 78 ? 7.484 57.376 1.528 1.00 33.50 78 ALA A O 1
ATOM 584 N N . THR A 1 79 ? 8.644 56.953 3.380 1.00 33.25 79 THR A N 1
ATOM 585 C CA . THR A 1 79 ? 8.121 55.564 3.470 1.00 33.25 79 THR A CA 1
ATOM 586 C C . THR A 1 79 ? 7.986 55.012 4.890 1.00 33.25 79 THR A C 1
ATOM 588 O O . THR A 1 79 ? 7.817 53.814 5.095 1.00 33.25 79 THR A O 1
ATOM 591 N N . ARG A 1 80 ? 7.973 55.874 5.914 1.00 30.30 80 ARG A N 1
ATOM 592 C CA . ARG A 1 80 ? 7.683 55.485 7.308 1.00 30.30 80 ARG A CA 1
ATOM 593 C C . ARG A 1 80 ? 6.242 55.820 7.692 1.00 30.30 80 ARG A C 1
ATOM 595 O O . ARG A 1 80 ? 5.999 56.687 8.521 1.00 30.30 80 ARG A O 1
ATOM 602 N N . ARG A 1 81 ? 5.271 55.136 7.077 1.00 32.38 81 ARG A N 1
ATOM 603 C CA . ARG A 1 81 ? 3.891 55.031 7.613 1.00 32.38 81 ARG A CA 1
ATOM 604 C C . ARG A 1 81 ? 3.086 53.812 7.128 1.00 32.38 81 ARG A C 1
ATOM 606 O O . ARG A 1 81 ? 1.873 53.777 7.293 1.00 32.38 81 ARG A O 1
ATOM 613 N N . ARG A 1 82 ? 3.749 52.772 6.602 1.00 32.81 82 ARG A N 1
ATOM 614 C CA . ARG A 1 82 ? 3.127 51.479 6.230 1.00 32.81 82 ARG A CA 1
ATOM 615 C C . ARG A 1 82 ? 3.886 50.247 6.749 1.00 32.81 82 ARG A C 1
ATOM 617 O O . ARG A 1 82 ? 3.843 49.195 6.133 1.00 32.81 82 ARG A O 1
ATOM 624 N N . LEU A 1 83 ? 4.552 50.366 7.899 1.00 30.95 83 LEU A N 1
ATOM 625 C CA . LEU A 1 83 ? 5.284 49.260 8.542 1.00 30.95 83 LEU A CA 1
ATOM 626 C C . LEU A 1 83 ? 5.026 49.174 10.059 1.00 30.95 83 LEU A C 1
ATOM 628 O O . LEU A 1 83 ? 5.924 48.871 10.826 1.00 30.95 83 LEU A O 1
ATOM 632 N N . LEU A 1 84 ? 3.796 49.456 10.506 1.00 32.12 84 LEU A N 1
ATOM 633 C CA . LEU A 1 84 ? 3.380 49.285 11.913 1.00 32.12 84 LEU A CA 1
ATOM 634 C C . LEU A 1 84 ? 1.950 48.719 12.036 1.00 32.12 84 LEU A C 1
ATOM 636 O O . LEU A 1 84 ? 1.133 49.199 12.817 1.00 32.12 84 LEU A O 1
ATOM 640 N N . ARG A 1 85 ? 1.623 47.702 11.230 1.00 31.98 85 ARG A N 1
ATOM 641 C CA . ARG A 1 85 ? 0.394 46.890 11.371 1.00 31.98 85 ARG A CA 1
ATOM 642 C C . ARG A 1 85 ? 0.649 45.404 11.092 1.00 31.98 85 ARG A C 1
ATOM 644 O O . ARG A 1 85 ? -0.143 44.757 10.416 1.00 31.98 85 ARG A O 1
ATOM 651 N N . ARG A 1 86 ? 1.775 44.868 11.570 1.00 34.50 86 ARG A N 1
ATOM 652 C CA . ARG A 1 86 ? 2.071 43.434 11.428 1.00 34.50 86 ARG A CA 1
ATOM 653 C C . ARG A 1 86 ? 2.845 42.811 12.593 1.00 34.50 86 ARG A C 1
ATOM 655 O O . ARG A 1 86 ? 3.463 41.782 12.403 1.00 34.50 86 ARG A O 1
ATOM 662 N N . ASP A 1 87 ? 2.733 43.400 13.784 1.00 35.06 87 ASP A N 1
ATOM 663 C CA . ASP A 1 87 ? 3.337 42.876 15.025 1.00 35.06 87 ASP A CA 1
ATOM 664 C C . ASP A 1 87 ? 2.299 42.633 16.134 1.00 35.06 87 ASP A C 1
ATOM 666 O O . ASP A 1 87 ? 2.589 42.755 17.317 1.00 35.06 87 ASP A O 1
ATOM 670 N N . ARG A 1 88 ? 1.053 42.295 15.776 1.00 31.94 88 ARG A N 1
ATOM 671 C CA . ARG A 1 88 ? 0.058 41.813 16.759 1.00 31.94 88 ARG A CA 1
ATOM 672 C C . ARG A 1 88 ? -0.410 40.375 16.549 1.00 31.94 88 ARG A C 1
ATOM 674 O O . ARG A 1 88 ? -1.060 39.837 17.437 1.00 31.94 88 ARG A O 1
ATOM 681 N N . ASP A 1 89 ? 0.013 39.725 15.466 1.00 35.69 89 ASP A N 1
ATOM 682 C CA . ASP A 1 89 ? -0.398 38.346 15.166 1.00 35.69 89 ASP A CA 1
ATOM 683 C C . ASP A 1 89 ? 0.665 37.302 15.566 1.00 35.69 89 ASP A C 1
ATOM 685 O O . ASP A 1 89 ? 0.335 36.138 15.784 1.00 35.69 89 ASP A O 1
ATOM 689 N N . CYS A 1 90 ? 1.922 37.711 15.789 1.00 34.69 90 CYS A N 1
ATOM 690 C CA . CYS A 1 90 ? 2.991 36.811 16.250 1.00 34.69 90 CYS A CA 1
ATOM 691 C C . CYS A 1 90 ? 3.011 36.590 17.776 1.00 34.69 90 CYS A C 1
ATOM 693 O O . CYS A 1 90 ? 3.570 35.600 18.243 1.00 34.69 90 CYS A O 1
ATOM 695 N N . GLU A 1 91 ? 2.359 37.445 18.571 1.00 30.66 91 GLU A N 1
ATOM 696 C CA . GLU A 1 91 ? 2.245 37.251 20.029 1.00 30.66 91 GLU A CA 1
ATOM 697 C C . GLU A 1 91 ? 1.053 36.360 20.429 1.00 30.66 91 GLU A C 1
ATOM 699 O O . GLU A 1 91 ? 1.055 35.775 21.513 1.00 30.66 91 GLU A O 1
ATOM 704 N N . LEU A 1 92 ? 0.053 36.200 19.551 1.00 32.53 92 LEU A N 1
ATOM 705 C CA . LEU A 1 92 ? -1.119 35.352 19.799 1.00 32.53 92 LEU A CA 1
ATOM 706 C C . LEU A 1 92 ? -0.814 33.866 19.535 1.00 32.53 92 LEU A C 1
ATOM 708 O O . LEU A 1 92 ? -1.219 33.008 20.316 1.00 32.53 92 LEU A O 1
ATOM 712 N N . ALA A 1 93 ? -0.010 33.567 18.509 1.00 34.28 93 ALA A N 1
ATOM 713 C CA . ALA A 1 93 ? 0.462 32.209 18.218 1.00 34.28 93 ALA A CA 1
ATOM 714 C C . ALA A 1 93 ? 1.425 31.672 19.299 1.00 34.28 93 ALA A C 1
ATOM 716 O O . ALA A 1 93 ? 1.363 30.501 19.665 1.00 34.28 93 ALA A O 1
ATOM 717 N N . ALA A 1 94 ? 2.250 32.540 19.896 1.00 33.56 94 ALA A N 1
ATOM 718 C CA . ALA A 1 94 ? 3.176 32.163 20.969 1.00 33.56 94 ALA A CA 1
ATOM 719 C C . ALA A 1 94 ? 2.499 31.957 22.343 1.00 33.56 94 ALA A C 1
ATOM 721 O O . ALA A 1 94 ? 3.083 31.320 23.223 1.00 33.56 94 ALA A O 1
ATOM 722 N N . ARG A 1 95 ? 1.274 32.474 22.534 1.00 32.47 95 ARG A N 1
ATOM 723 C CA . ARG A 1 95 ? 0.465 32.272 23.751 1.00 32.47 95 ARG A CA 1
ATOM 724 C C . ARG A 1 95 ? -0.411 31.016 23.692 1.00 32.47 95 ARG A C 1
ATOM 726 O O . ARG A 1 95 ? -0.699 30.451 24.739 1.00 32.47 95 ARG A O 1
ATOM 733 N N . LEU A 1 96 ? -0.755 30.532 22.496 1.00 36.41 96 LEU A N 1
ATOM 734 C CA . LEU A 1 96 ? -1.499 29.276 22.305 1.00 36.41 96 LEU A CA 1
ATOM 735 C C . LEU A 1 96 ? -0.615 28.020 22.418 1.00 36.41 96 LEU A C 1
ATOM 737 O O . LEU A 1 96 ? -1.121 26.946 22.711 1.00 36.41 96 LEU A O 1
ATOM 741 N N . ALA A 1 97 ? 0.707 28.157 22.279 1.00 34.50 97 ALA A N 1
ATOM 742 C CA . ALA A 1 97 ? 1.663 27.054 22.420 1.00 34.50 97 ALA A CA 1
ATOM 743 C C . ALA A 1 97 ? 2.132 26.790 23.872 1.00 34.50 97 ALA A C 1
ATOM 745 O O . ALA A 1 97 ? 2.994 25.944 24.092 1.00 34.50 97 ALA A O 1
ATOM 746 N N . ARG A 1 98 ? 1.612 27.520 24.876 1.00 33.59 98 ARG A N 1
ATOM 747 C CA . ARG A 1 98 ? 2.021 27.385 26.295 1.00 33.59 98 ARG A CA 1
ATOM 748 C C . ARG A 1 98 ? 0.862 27.308 27.301 1.00 33.59 98 ARG A C 1
ATOM 750 O O . ARG A 1 98 ? 1.078 27.542 28.487 1.00 33.59 98 ARG A O 1
ATOM 757 N N . GLY A 1 99 ? -0.352 26.985 26.859 1.00 26.98 99 GLY A N 1
ATOM 758 C CA . GLY A 1 99 ? -1.515 26.804 27.735 1.00 26.98 99 GLY A CA 1
ATOM 759 C C . GLY A 1 99 ? -2.118 25.416 27.556 1.00 26.98 99 GLY A C 1
ATOM 760 O O . GLY A 1 99 ? -2.569 25.088 26.465 1.00 26.98 99 GLY A O 1
ATOM 761 N N . GLY A 1 100 ? -2.091 24.606 28.615 1.00 26.31 100 GLY A N 1
ATOM 762 C CA . GLY A 1 100 ? -2.687 23.273 28.647 1.00 26.31 100 GLY A CA 1
ATOM 763 C C . GLY A 1 100 ? -4.202 23.281 28.424 1.00 26.31 100 GLY A C 1
ATOM 764 O O . GLY A 1 100 ? -4.886 24.273 28.669 1.00 26.31 100 GLY A O 1
ATOM 765 N N . ALA A 1 101 ? -4.699 22.142 27.950 1.00 35.41 101 ALA A N 1
ATOM 766 C CA . ALA A 1 101 ? -6.094 21.875 27.644 1.00 35.41 101 ALA A CA 1
ATOM 767 C C . ALA A 1 101 ? -7.023 22.076 28.856 1.00 35.41 101 ALA A C 1
ATOM 769 O O . ALA A 1 101 ? -6.999 21.287 29.795 1.00 35.41 101 ALA A O 1
ATOM 770 N N . ALA A 1 102 ? -7.868 23.103 28.794 1.00 30.12 102 ALA A N 1
ATOM 771 C CA . ALA A 1 102 ? -9.201 23.172 29.394 1.00 30.12 102 ALA A CA 1
ATOM 772 C C . ALA A 1 102 ? -9.901 24.445 28.879 1.00 30.12 102 ALA A C 1
ATOM 774 O O . ALA A 1 102 ? -9.257 25.471 28.708 1.00 30.12 102 ALA A O 1
ATOM 775 N N . GLU A 1 103 ? -11.215 24.360 28.660 1.00 32.38 103 GLU A N 1
ATOM 776 C CA . GLU A 1 103 ? -12.126 25.434 28.217 1.00 32.38 103 GLU A CA 1
ATOM 777 C C . GLU A 1 103 ? -12.037 25.881 26.749 1.00 32.38 103 GLU A C 1
ATOM 779 O O . GLU A 1 103 ? -11.392 26.861 26.406 1.00 32.38 103 GLU A O 1
ATOM 784 N N . LEU A 1 104 ? -12.827 25.223 25.893 1.00 28.06 104 LEU A N 1
ATOM 785 C CA . LEU A 1 104 ? -13.602 25.876 24.826 1.00 28.06 104 LEU A CA 1
ATOM 786 C C . LEU A 1 104 ? -14.786 24.968 24.444 1.00 28.06 104 LEU A C 1
ATOM 788 O O . LEU A 1 104 ? -14.902 24.448 23.338 1.00 28.06 104 LEU A O 1
ATOM 792 N N . VAL A 1 105 ? -15.686 24.760 25.407 1.00 28.23 105 VAL A N 1
ATOM 793 C CA . VAL A 1 105 ? -17.052 24.294 25.149 1.00 28.23 105 VAL A CA 1
ATOM 794 C C . VAL A 1 105 ? -17.976 25.462 25.463 1.00 28.23 105 VAL A C 1
ATOM 796 O O . VAL A 1 105 ? -18.188 25.787 26.625 1.00 28.23 105 VAL A O 1
ATOM 799 N N . GLY A 1 106 ? -18.544 26.085 24.429 1.00 24.81 106 GLY A N 1
ATOM 800 C CA . GLY A 1 106 ? -19.716 26.942 24.592 1.00 24.81 106 GLY A CA 1
ATOM 801 C C . GLY A 1 106 ? -19.747 28.203 23.732 1.00 24.81 106 GLY A C 1
ATOM 802 O O . GLY A 1 106 ? -18.904 29.077 23.858 1.00 24.81 106 GLY A O 1
ATOM 803 N N . ALA A 1 107 ? -20.838 28.313 22.969 1.00 29.34 107 ALA A N 1
ATOM 804 C CA . ALA A 1 107 ? -21.404 29.521 22.365 1.00 29.34 107 ALA A CA 1
ATOM 805 C C . ALA A 1 107 ? -20.744 30.060 21.082 1.00 29.34 107 ALA A C 1
ATOM 807 O O . ALA A 1 107 ? -19.776 30.810 21.115 1.00 29.34 107 ALA A O 1
ATOM 808 N N . GLY A 1 108 ? -21.387 29.796 19.934 1.00 26.98 108 GLY A N 1
ATOM 809 C CA . GLY A 1 108 ? -21.131 30.618 18.749 1.00 26.98 108 GLY A CA 1
ATOM 810 C C . GLY A 1 108 ? -21.584 30.129 17.376 1.00 26.98 108 GLY A C 1
ATOM 811 O O . GLY A 1 108 ? -20.939 30.511 16.414 1.00 26.98 108 GLY A O 1
ATOM 812 N N . ALA A 1 109 ? -22.643 29.323 17.216 1.00 29.20 109 ALA A N 1
ATOM 813 C CA . ALA A 1 109 ? -23.206 29.073 15.876 1.00 29.20 109 ALA A CA 1
ATOM 814 C C . ALA A 1 109 ? -24.655 28.557 15.919 1.00 29.20 109 ALA A C 1
ATOM 816 O O . ALA A 1 109 ? -24.954 27.436 15.524 1.00 29.20 109 ALA A O 1
ATOM 817 N N . ALA A 1 110 ? -25.582 29.375 16.414 1.00 31.84 110 ALA A N 1
ATOM 818 C CA . ALA A 1 110 ? -27.011 29.142 16.220 1.00 31.84 110 ALA A CA 1
ATOM 819 C C . ALA A 1 110 ? -27.735 30.485 16.142 1.00 31.84 110 ALA A C 1
ATOM 821 O O . ALA A 1 110 ? -28.260 30.967 17.141 1.00 31.84 110 ALA A O 1
ATOM 822 N N . ARG A 1 111 ? -27.717 31.113 14.962 1.00 29.17 111 ARG A N 1
ATOM 823 C CA . ARG A 1 111 ? -28.694 32.127 14.531 1.00 29.17 111 ARG A CA 1
ATOM 824 C C . ARG A 1 111 ? -28.448 32.479 13.068 1.00 29.17 111 ARG A C 1
ATOM 826 O O . ARG A 1 111 ? -27.381 32.965 12.720 1.00 29.17 111 ARG A O 1
ATOM 833 N N . GLY A 1 112 ? -29.473 32.269 12.250 1.00 27.52 112 GLY A N 1
ATOM 834 C CA . GLY A 1 112 ? -29.533 32.760 10.877 1.00 27.52 112 GLY A CA 1
ATOM 835 C C . GLY A 1 112 ? -29.548 31.643 9.848 1.00 27.52 112 GLY A C 1
ATOM 836 O O . GLY A 1 112 ? -28.513 31.346 9.276 1.00 27.52 112 GLY A O 1
ATOM 837 N N . LEU A 1 113 ? -30.722 31.038 9.645 1.00 27.56 113 LEU A N 1
ATOM 838 C CA . LEU A 1 113 ? -31.245 30.547 8.358 1.00 27.56 113 LEU A CA 1
ATOM 839 C C . LEU A 1 113 ? -32.577 29.835 8.630 1.00 27.56 113 LEU A C 1
ATOM 841 O O . LEU A 1 113 ? -32.693 28.615 8.624 1.00 27.56 113 LEU A O 1
ATOM 845 N N . ALA A 1 114 ? -33.597 30.636 8.916 1.00 28.47 114 ALA A N 1
ATOM 846 C CA . ALA A 1 114 ? -34.985 30.206 8.904 1.00 28.47 114 ALA A CA 1
ATOM 847 C C . ALA A 1 114 ? -35.793 31.323 8.253 1.00 28.47 114 ALA A C 1
ATOM 849 O O . ALA A 1 114 ? -36.329 32.160 8.961 1.00 28.47 114 ALA A O 1
ATOM 850 N N . ASP A 1 115 ? -35.783 31.377 6.920 1.00 31.36 115 ASP A N 1
ATOM 851 C CA . ASP A 1 115 ? -36.973 31.694 6.125 1.00 31.36 115 ASP A CA 1
ATOM 852 C C . ASP A 1 115 ? -36.642 31.553 4.635 1.00 31.36 115 ASP A C 1
ATOM 854 O O . ASP A 1 115 ? -35.922 32.392 4.109 1.00 31.36 115 ASP A O 1
ATOM 858 N N . ARG A 1 116 ? -37.109 30.481 3.980 1.00 30.66 116 ARG A N 1
ATOM 859 C CA . ARG A 1 116 ? -37.558 30.421 2.569 1.00 30.66 116 ARG A CA 1
ATOM 860 C C . ARG A 1 116 ? -38.255 29.079 2.365 1.00 30.66 116 ARG A C 1
ATOM 862 O O . ARG A 1 116 ? -37.624 28.036 2.213 1.00 30.66 116 ARG A O 1
ATOM 869 N N . GLY A 1 117 ? -39.582 29.113 2.407 1.00 30.52 117 GLY A N 1
ATOM 870 C CA . GLY A 1 117 ? -40.427 27.951 2.180 1.00 30.52 117 GLY A CA 1
ATOM 871 C C . GLY A 1 117 ? -40.285 27.380 0.768 1.00 30.52 117 GLY A C 1
ATOM 872 O O . GLY A 1 117 ? -40.565 28.057 -0.216 1.00 30.52 117 GLY A O 1
ATOM 873 N N . LEU A 1 118 ? -39.963 26.089 0.686 1.00 26.41 118 LEU A N 1
ATOM 874 C CA . LEU A 1 118 ? -40.331 25.233 -0.438 1.00 26.41 118 LEU A CA 1
ATOM 875 C C . LEU A 1 118 ? -41.112 24.029 0.104 1.00 26.41 118 LEU A C 1
ATOM 877 O O . LEU A 1 118 ? -40.595 23.203 0.854 1.00 26.41 118 LEU A O 1
ATOM 881 N N . ARG A 1 119 ? -42.393 23.944 -0.268 1.00 28.33 119 ARG A N 1
ATOM 882 C CA . ARG A 1 119 ? -43.269 22.805 0.036 1.00 28.33 119 ARG A CA 1
ATOM 883 C C . ARG A 1 119 ? -42.894 21.625 -0.864 1.00 28.33 119 ARG A C 1
ATOM 885 O O . ARG A 1 119 ? -43.147 21.678 -2.063 1.00 28.33 119 ARG A O 1
ATOM 892 N N . VAL A 1 120 ? -42.394 20.534 -0.283 1.00 27.81 120 VAL A N 1
ATOM 893 C CA . VAL A 1 120 ? -42.254 19.240 -0.973 1.00 27.81 120 VAL A CA 1
ATOM 894 C C . VAL A 1 120 ? -43.378 18.301 -0.523 1.00 27.81 120 VAL A C 1
ATOM 896 O O . VAL A 1 120 ? -43.556 18.026 0.664 1.00 27.81 120 VAL A O 1
ATOM 899 N N . ARG A 1 121 ? -44.181 17.835 -1.489 1.00 25.69 121 ARG A N 1
ATOM 900 C CA . ARG A 1 121 ? -45.268 16.858 -1.306 1.00 25.69 121 ARG A CA 1
ATOM 901 C C . ARG A 1 121 ? -44.699 15.494 -0.887 1.00 25.69 121 ARG A C 1
ATOM 903 O O . ARG A 1 121 ? -43.846 14.945 -1.574 1.00 25.69 121 ARG A O 1
ATOM 910 N N . ARG A 1 122 ? -45.226 14.917 0.199 1.00 25.77 122 ARG A N 1
ATOM 911 C CA . ARG A 1 122 ? -44.946 13.534 0.635 1.00 25.77 122 ARG A CA 1
ATOM 912 C C . ARG A 1 122 ? -45.600 12.512 -0.314 1.00 25.77 122 ARG A C 1
ATOM 914 O O . ARG A 1 122 ? -46.800 12.650 -0.564 1.00 25.77 122 ARG A O 1
ATOM 921 N N . PRO A 1 123 ? -44.905 11.448 -0.759 1.00 29.03 123 PRO A N 1
ATOM 922 C CA . PRO A 1 123 ? -45.565 10.286 -1.335 1.00 29.03 123 PRO A CA 1
ATOM 923 C C . PRO A 1 123 ? -46.144 9.375 -0.242 1.00 29.03 123 PRO A C 1
ATOM 925 O O . PRO A 1 123 ? -45.648 9.291 0.882 1.00 29.03 123 PRO A O 1
ATOM 928 N N . ARG A 1 124 ? -47.256 8.723 -0.592 1.00 26.77 124 ARG A N 1
ATOM 929 C CA . ARG A 1 124 ? -48.065 7.842 0.257 1.00 26.77 124 ARG A CA 1
ATOM 930 C C . ARG A 1 124 ? -47.314 6.557 0.629 1.00 26.77 124 ARG A C 1
ATOM 932 O O . ARG A 1 124 ? -46.640 5.961 -0.201 1.00 26.77 124 ARG A O 1
ATOM 939 N N . ARG A 1 125 ? -47.524 6.107 1.871 1.00 28.09 125 ARG A N 1
ATOM 940 C CA . ARG A 1 125 ? -47.120 4.793 2.394 1.00 28.09 125 ARG A CA 1
ATOM 941 C C . ARG A 1 125 ? -47.796 3.662 1.609 1.00 28.09 125 ARG A C 1
ATOM 943 O O . ARG A 1 125 ? -49.024 3.613 1.566 1.00 28.09 125 ARG A O 1
ATOM 950 N N . THR A 1 126 ? -47.016 2.712 1.105 1.00 28.69 126 THR A N 1
ATOM 951 C CA . THR A 1 126 ? -47.485 1.376 0.709 1.00 28.69 126 THR A CA 1
ATOM 952 C C . THR A 1 126 ? -47.029 0.350 1.749 1.00 28.69 126 THR A C 1
ATOM 954 O O . THR A 1 126 ? -45.880 0.363 2.185 1.00 28.69 126 THR A O 1
ATOM 957 N N . ARG A 1 127 ? -47.964 -0.494 2.203 1.00 29.64 127 ARG A N 1
ATOM 958 C CA . ARG A 1 127 ? -47.738 -1.601 3.152 1.00 29.64 127 ARG A CA 1
ATOM 959 C C . ARG A 1 127 ? -46.879 -2.712 2.517 1.00 29.64 127 ARG A C 1
ATOM 961 O O . ARG A 1 127 ? -46.962 -2.884 1.302 1.00 29.64 127 ARG A O 1
ATOM 968 N N . PRO A 1 128 ? -46.124 -3.496 3.310 1.00 30.11 128 PRO A N 1
ATOM 969 C CA . PRO A 1 128 ? -45.368 -4.633 2.801 1.00 30.11 128 PRO A CA 1
ATOM 970 C C . PRO A 1 128 ? -46.284 -5.845 2.567 1.00 30.11 128 PRO A C 1
ATOM 972 O O . PRO A 1 128 ? -47.144 -6.153 3.395 1.00 30.11 128 PRO A O 1
ATOM 975 N N . VAL A 1 129 ? -46.080 -6.530 1.442 1.00 28.53 129 VAL A N 1
ATOM 976 C CA . VAL A 1 129 ? -46.624 -7.867 1.159 1.00 28.53 129 VAL A CA 1
ATOM 977 C C . VAL A 1 129 ? -45.557 -8.889 1.553 1.00 28.53 129 VAL A C 1
ATOM 979 O O . VAL A 1 129 ? -44.384 -8.708 1.238 1.00 28.53 129 VAL A O 1
ATOM 982 N N . GLY A 1 130 ? -45.962 -9.907 2.313 1.00 25.22 130 GLY A N 1
ATOM 983 C CA . GLY A 1 130 ? -45.088 -10.944 2.857 1.00 25.22 130 GLY A CA 1
ATOM 984 C C . GLY A 1 130 ? -44.741 -12.080 1.887 1.00 25.22 130 GLY A C 1
ATOM 985 O O . GLY A 1 130 ? -45.359 -12.235 0.838 1.00 25.22 130 GLY A O 1
ATOM 986 N N . GLY A 1 131 ? -43.777 -12.897 2.327 1.00 26.94 131 GLY A N 1
ATOM 987 C CA . GLY A 1 131 ? -43.167 -14.032 1.618 1.00 26.94 131 GLY A CA 1
ATOM 988 C C . GLY A 1 131 ? -41.710 -13.682 1.289 1.00 26.94 131 GLY A C 1
ATOM 989 O O . GLY A 1 131 ? -41.471 -12.657 0.682 1.00 26.94 131 GLY A O 1
ATOM 990 N N . GLU A 1 132 ? -40.661 -14.386 1.706 1.00 29.44 132 GLU A N 1
ATOM 991 C CA . GLU A 1 132 ? -40.528 -15.811 1.977 1.00 29.44 132 GLU A CA 1
ATOM 992 C C . GLU A 1 132 ? -39.447 -16.047 3.047 1.00 29.44 132 GLU A C 1
ATOM 994 O O . GLU A 1 132 ? -38.299 -15.623 2.933 1.00 29.44 132 GLU A O 1
ATOM 999 N N . ARG A 1 133 ? -39.815 -16.784 4.098 1.00 32.34 133 ARG A N 1
ATOM 1000 C CA . ARG A 1 133 ? -38.876 -17.558 4.911 1.00 32.34 133 ARG A CA 1
ATOM 1001 C C . ARG A 1 133 ? -38.714 -18.909 4.217 1.00 32.34 133 ARG A C 1
ATOM 1003 O O . ARG A 1 133 ? -39.716 -19.616 4.141 1.00 32.34 133 ARG A O 1
ATOM 1010 N N . LYS A 1 134 ? -37.501 -19.257 3.762 1.00 33.72 134 LYS A N 1
ATOM 1011 C CA . LYS A 1 134 ? -36.921 -20.625 3.667 1.00 33.72 134 LYS A CA 1
ATOM 1012 C C . LYS A 1 134 ? -35.724 -20.651 2.699 1.00 33.72 134 LYS A C 1
ATOM 1014 O O . LYS A 1 134 ? -35.862 -21.076 1.562 1.00 33.72 134 LYS A O 1
ATOM 1019 N N . ALA A 1 135 ? -34.539 -20.261 3.173 1.00 29.19 135 ALA A N 1
ATOM 1020 C CA . ALA A 1 135 ? -33.265 -20.619 2.527 1.00 29.19 135 ALA A CA 1
ATOM 1021 C C . ALA A 1 135 ? -32.047 -20.493 3.473 1.00 29.19 135 ALA A C 1
ATOM 1023 O O . ALA A 1 135 ? -30.958 -20.154 3.035 1.00 29.19 135 ALA A O 1
ATOM 1024 N N . ALA A 1 136 ? -32.213 -20.739 4.779 1.00 30.48 136 ALA A N 1
ATOM 1025 C CA . ALA A 1 136 ? -31.130 -20.596 5.767 1.00 30.48 136 ALA A CA 1
ATOM 1026 C C . ALA A 1 136 ? -31.024 -21.795 6.726 1.00 30.48 136 ALA A C 1
ATOM 1028 O O . ALA A 1 136 ? -30.728 -21.648 7.905 1.00 30.48 136 ALA A O 1
ATOM 1029 N N . ALA A 1 137 ? -31.297 -23.000 6.228 1.00 31.66 137 ALA A N 1
ATOM 1030 C CA . ALA A 1 137 ? -31.147 -24.232 6.997 1.00 31.66 137 ALA A CA 1
ATOM 1031 C C . ALA A 1 137 ? -30.721 -25.372 6.066 1.00 31.66 137 ALA A C 1
ATOM 1033 O O . ALA A 1 137 ? -31.550 -26.192 5.679 1.00 31.66 137 ALA A O 1
ATOM 1034 N N . ARG A 1 138 ? -29.449 -25.370 5.637 1.00 29.30 138 ARG A N 1
ATOM 1035 C CA . ARG A 1 138 ? -28.784 -26.538 5.013 1.00 29.30 138 ARG A CA 1
ATOM 1036 C C . ARG A 1 138 ? -27.247 -26.455 4.929 1.00 29.30 138 ARG A C 1
ATOM 1038 O O . ARG A 1 138 ? -26.647 -27.188 4.159 1.00 29.30 138 ARG A O 1
ATOM 1045 N N . LEU A 1 139 ? -26.605 -25.628 5.756 1.00 29.88 139 LEU A N 1
ATOM 1046 C CA . LEU A 1 139 ? -25.141 -25.453 5.792 1.00 29.88 139 LEU A CA 1
ATOM 1047 C C . LEU A 1 139 ? -24.578 -25.619 7.218 1.00 29.88 139 LEU A C 1
ATOM 1049 O O . LEU A 1 139 ? -23.765 -24.832 7.680 1.00 29.88 139 LEU A O 1
ATOM 1053 N N . GLN A 1 140 ? -25.049 -26.639 7.946 1.00 32.19 140 GLN A N 1
ATOM 1054 C CA . GLN A 1 140 ? -24.592 -26.940 9.316 1.00 32.19 140 GLN A CA 1
ATOM 1055 C C . GLN A 1 140 ? -24.340 -28.436 9.591 1.00 32.19 140 GLN A C 1
ATOM 1057 O O . GLN A 1 140 ? -24.294 -28.863 10.738 1.00 32.19 140 GLN A O 1
ATOM 1062 N N . GLN A 1 141 ? -24.114 -29.246 8.554 1.00 30.86 141 GLN A N 1
ATOM 1063 C CA . GLN A 1 141 ? -23.729 -30.657 8.703 1.00 30.86 141 GLN A CA 1
ATOM 1064 C C . GLN A 1 141 ? -22.648 -31.042 7.685 1.00 30.86 141 GLN A C 1
ATOM 1066 O O . GLN A 1 141 ? -22.888 -31.826 6.775 1.00 30.86 141 GLN A O 1
ATOM 1071 N N . ALA A 1 142 ? -21.455 -30.455 7.822 1.00 29.61 142 ALA A N 1
ATOM 1072 C CA . ALA A 1 142 ? -20.254 -30.928 7.120 1.00 29.61 142 ALA A CA 1
ATOM 1073 C C . ALA A 1 142 ? -18.924 -30.605 7.838 1.00 29.61 142 ALA A C 1
ATOM 1075 O O . ALA A 1 142 ? -17.866 -30.749 7.240 1.00 29.61 142 ALA A O 1
ATOM 1076 N N . CYS A 1 143 ? -18.949 -30.209 9.117 1.00 27.30 143 CYS A N 1
ATOM 1077 C CA . CYS A 1 143 ? -17.735 -29.948 9.902 1.00 27.30 143 CYS A CA 1
ATOM 1078 C C . CYS A 1 143 ? -17.774 -30.726 11.222 1.00 27.30 143 CYS A C 1
ATOM 1080 O O . CYS A 1 143 ? -17.813 -30.148 12.302 1.00 27.30 143 CYS A O 1
ATOM 1082 N N . ALA A 1 144 ? -17.839 -32.052 11.132 1.00 30.91 144 ALA A N 1
ATOM 1083 C CA . ALA A 1 144 ? -17.581 -32.945 12.255 1.00 30.91 144 ALA A CA 1
ATOM 1084 C C . ALA A 1 144 ? -17.151 -34.309 11.706 1.00 30.91 144 ALA A C 1
ATOM 1086 O O . ALA A 1 144 ? -17.986 -35.134 11.345 1.00 30.91 144 ALA A O 1
ATOM 1087 N N . GLY A 1 145 ? -15.839 -34.531 11.628 1.00 26.05 145 GLY A N 1
ATOM 1088 C CA . GLY A 1 145 ? -15.269 -35.849 11.362 1.00 26.05 145 GLY A CA 1
ATOM 1089 C C . GLY A 1 145 ? -14.009 -35.796 10.510 1.00 26.05 145 GLY A C 1
ATOM 1090 O O . GLY A 1 145 ? -14.103 -35.614 9.302 1.00 26.05 145 GLY A O 1
ATOM 1091 N N . GLY A 1 146 ? -12.848 -36.030 11.131 1.00 25.77 146 GLY A N 1
ATOM 1092 C CA . GLY A 1 146 ? -11.673 -36.493 10.389 1.00 25.77 146 GLY A CA 1
ATOM 1093 C C . GLY A 1 146 ? -10.304 -35.944 10.785 1.00 25.77 146 GLY A C 1
ATOM 1094 O O . GLY A 1 146 ? -9.515 -35.669 9.894 1.00 25.77 146 GLY A O 1
ATOM 1095 N N . GLU A 1 147 ? -9.959 -35.835 12.071 1.00 29.25 147 GLU A N 1
ATOM 1096 C CA . GLU A 1 147 ? -8.544 -35.733 12.464 1.00 29.25 147 GLU A CA 1
ATOM 1097 C C . GLU A 1 147 ? -7.980 -37.120 12.792 1.00 29.25 147 GLU A C 1
ATOM 1099 O O . GLU A 1 147 ? -8.299 -37.696 13.834 1.00 29.25 147 GLU A O 1
ATOM 1104 N N . ARG A 1 148 ? -7.096 -37.647 11.929 1.00 27.42 148 ARG A N 1
ATOM 1105 C CA . ARG A 1 148 ? -6.027 -38.572 12.340 1.00 27.42 148 ARG A CA 1
ATOM 1106 C C . ARG A 1 148 ? -4.746 -38.391 11.518 1.00 27.42 148 ARG A C 1
ATOM 1108 O O . ARG A 1 148 ? -4.712 -38.653 10.325 1.00 27.42 148 ARG A O 1
ATOM 1115 N N 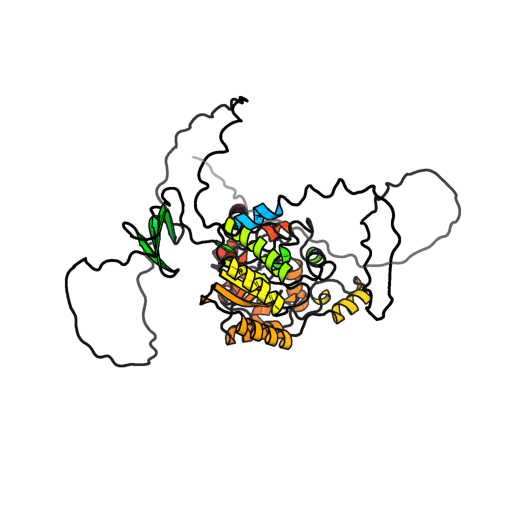. ALA A 1 149 ? -3.689 -38.127 12.288 1.00 27.64 149 ALA A N 1
ATOM 1116 C CA . ALA A 1 149 ? -2.300 -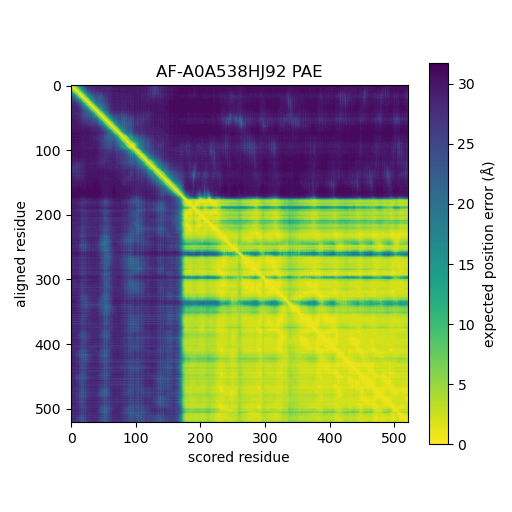38.560 12.137 1.00 27.64 149 ALA A CA 1
ATOM 1117 C C . ALA A 1 149 ? -1.401 -37.862 11.099 1.00 27.64 149 ALA A C 1
ATOM 1119 O O . ALA A 1 149 ? -1.428 -38.179 9.916 1.00 27.64 149 ALA A O 1
ATOM 1120 N N . ARG A 1 150 ? -0.415 -37.112 11.616 1.00 29.44 150 ARG A N 1
ATOM 1121 C CA . ARG A 1 150 ? 1.011 -37.505 11.582 1.00 29.44 150 ARG A CA 1
ATOM 1122 C C . ARG A 1 150 ? 1.794 -36.777 12.682 1.00 29.44 150 ARG A C 1
ATOM 1124 O O . ARG A 1 150 ? 1.924 -35.562 12.680 1.00 29.44 150 ARG A O 1
ATOM 1131 N N . ARG A 1 151 ? 2.299 -37.563 13.637 1.00 28.53 151 ARG A N 1
ATOM 1132 C CA . ARG A 1 151 ? 3.279 -37.162 14.656 1.00 28.53 151 ARG A CA 1
ATOM 1133 C C . ARG A 1 151 ? 4.656 -36.999 14.009 1.00 28.53 151 ARG A C 1
ATOM 1135 O O . ARG A 1 151 ? 5.080 -37.895 13.280 1.00 28.53 151 ARG A O 1
ATOM 1142 N N . ARG A 1 152 ? 5.400 -35.966 14.405 1.00 28.38 152 ARG A N 1
ATOM 1143 C CA . ARG A 1 152 ? 6.847 -36.075 14.620 1.00 28.38 152 ARG A CA 1
ATOM 1144 C C . ARG A 1 152 ? 7.205 -35.505 15.985 1.00 28.38 152 ARG A C 1
ATOM 1146 O O . ARG A 1 152 ? 6.567 -34.601 16.504 1.00 28.38 152 ARG A O 1
ATOM 1153 N N . ASP A 1 153 ? 8.160 -36.209 16.554 1.00 28.97 153 ASP A N 1
ATOM 1154 C CA . ASP A 1 153 ? 8.556 -36.321 17.943 1.00 28.97 153 ASP A CA 1
ATOM 1155 C C . ASP A 1 153 ? 9.533 -35.206 18.335 1.00 28.97 153 ASP A C 1
ATOM 1157 O O . ASP A 1 153 ? 10.362 -34.821 17.509 1.00 28.97 153 ASP A O 1
ATOM 1161 N N . ARG A 1 154 ? 9.452 -34.727 19.581 1.00 30.28 154 ARG A N 1
ATOM 1162 C CA . ARG A 1 154 ? 10.573 -34.194 20.379 1.00 30.28 154 ARG A CA 1
ATOM 1163 C C . ARG A 1 154 ? 10.066 -33.901 21.788 1.00 30.28 154 ARG A C 1
ATOM 1165 O O . ARG A 1 154 ? 9.300 -32.972 22.028 1.00 30.28 154 ARG A O 1
ATOM 1172 N N . GLY A 1 155 ? 10.453 -34.780 22.704 1.00 26.48 155 GLY A N 1
ATOM 1173 C CA . GLY A 1 155 ? 9.995 -34.779 24.081 1.00 26.48 155 GLY A CA 1
ATOM 1174 C C . GLY A 1 155 ? 10.632 -33.701 24.952 1.00 26.48 155 GLY A C 1
ATOM 1175 O O . GLY A 1 155 ? 11.824 -33.428 24.859 1.00 26.48 155 GLY A O 1
ATOM 1176 N N . HIS A 1 156 ? 9.853 -33.208 25.913 1.00 30.38 156 HIS A N 1
ATOM 1177 C CA . HIS A 1 156 ? 10.394 -32.845 27.213 1.00 30.38 156 HIS A CA 1
ATOM 1178 C C . HIS A 1 156 ? 9.395 -33.156 28.342 1.00 30.38 156 HIS A C 1
ATOM 1180 O O . HIS A 1 156 ? 8.209 -32.854 28.287 1.00 30.38 156 HIS A O 1
ATOM 1186 N N . ARG A 1 157 ? 9.949 -33.873 29.320 1.00 29.92 157 ARG A N 1
ATOM 1187 C CA . ARG A 1 157 ? 9.457 -34.398 30.600 1.00 29.92 157 ARG A CA 1
ATOM 1188 C C . ARG A 1 157 ? 8.253 -33.692 31.245 1.00 29.92 157 ARG A C 1
ATOM 1190 O O . ARG A 1 157 ? 8.317 -32.523 31.600 1.00 29.92 157 ARG A O 1
ATOM 1197 N N . GLN A 1 158 ? 7.237 -34.498 31.561 1.00 29.02 158 GLN A N 1
ATOM 1198 C CA . GLN A 1 158 ? 6.218 -34.211 32.572 1.00 29.02 158 GLN A CA 1
ATOM 1199 C C . GLN A 1 158 ? 6.772 -34.398 33.997 1.00 29.02 158 GLN A C 1
ATOM 1201 O O . GLN A 1 158 ? 7.443 -35.390 34.292 1.00 29.02 158 GLN A O 1
ATOM 1206 N N . ARG A 1 159 ? 6.387 -33.497 34.905 1.00 29.98 159 ARG A N 1
ATOM 1207 C CA . ARG A 1 159 ? 6.127 -33.799 36.322 1.00 29.98 159 ARG A CA 1
ATOM 1208 C C . ARG A 1 159 ? 4.707 -33.324 36.635 1.00 29.98 159 ARG A C 1
ATOM 1210 O O . ARG A 1 159 ? 4.287 -32.285 36.139 1.00 29.98 159 ARG A O 1
ATOM 1217 N N . GLY A 1 160 ? 3.964 -34.159 37.357 1.00 26.89 160 GLY A N 1
ATOM 1218 C CA . GLY A 1 160 ? 2.517 -34.065 37.531 1.00 26.89 160 GLY A CA 1
ATOM 1219 C C . GLY A 1 160 ? 2.057 -33.520 38.883 1.00 26.89 160 GLY A C 1
ATOM 1220 O O . GLY A 1 160 ? 2.868 -33.165 39.733 1.00 26.89 160 GLY A O 1
ATOM 1221 N N . GLY A 1 161 ? 0.730 -33.560 39.054 1.00 27.33 161 GLY A N 1
ATOM 1222 C CA . GLY A 1 161 ? -0.028 -33.192 40.258 1.00 27.33 161 GLY A CA 1
ATOM 1223 C C . GLY A 1 161 ? -0.521 -31.741 40.191 1.00 27.33 161 GLY A C 1
ATOM 1224 O O . GLY A 1 161 ? 0.256 -30.860 39.876 1.00 27.33 161 GLY A O 1
ATOM 1225 N N . ALA A 1 162 ? -1.777 -31.385 40.440 1.00 29.92 162 ALA A N 1
ATOM 1226 C CA . ALA A 1 162 ? -2.937 -32.120 40.913 1.00 29.92 162 ALA A CA 1
ATOM 1227 C C . ALA A 1 162 ? -4.206 -31.378 40.451 1.00 29.92 162 ALA A C 1
ATOM 1229 O O . ALA A 1 162 ? -4.183 -30.181 40.171 1.00 29.92 162 ALA A O 1
ATOM 1230 N N . ARG A 1 163 ? -5.315 -32.112 40.356 1.00 35.53 163 ARG A N 1
ATOM 1231 C CA . ARG A 1 163 ? -6.654 -31.551 40.160 1.00 35.53 163 ARG A CA 1
ATOM 1232 C C . ARG A 1 163 ? -7.073 -30.851 41.447 1.00 35.53 163 ARG A C 1
ATOM 1234 O O . ARG A 1 163 ? -7.106 -31.518 42.477 1.00 35.53 163 ARG A O 1
ATOM 1241 N N . ASP A 1 164 ? -7.479 -29.591 41.356 1.00 28.58 164 ASP A N 1
ATOM 1242 C CA . ASP A 1 164 ? -8.284 -28.964 42.396 1.00 28.58 164 ASP A CA 1
ATOM 1243 C C . ASP A 1 164 ? -9.606 -28.461 41.805 1.00 28.58 164 ASP A C 1
ATOM 1245 O O . ASP A 1 164 ? -9.646 -27.769 40.786 1.00 28.58 164 ASP A O 1
ATOM 1249 N N . ARG A 1 165 ? -10.701 -28.906 42.420 1.00 38.94 165 ARG A N 1
ATOM 1250 C CA . ARG A 1 165 ? -12.068 -28.453 42.167 1.00 38.94 165 ARG A CA 1
ATOM 1251 C C . ARG A 1 165 ? -12.401 -27.487 43.302 1.00 38.94 165 ARG A C 1
ATOM 1253 O O . ARG A 1 165 ? -12.876 -27.924 44.343 1.00 38.94 165 ARG A O 1
ATOM 1260 N N . GLY A 1 166 ? -12.182 -26.193 43.087 1.00 29.34 166 GLY A N 1
ATOM 1261 C CA . GLY A 1 166 ? -12.543 -25.129 44.027 1.00 29.34 166 GLY A CA 1
ATOM 1262 C C . GLY A 1 166 ? -13.507 -24.136 43.383 1.00 29.34 166 GLY A C 1
ATOM 1263 O O . GLY A 1 166 ? -13.207 -23.575 42.335 1.00 29.34 166 GLY A O 1
ATOM 1264 N N . GLY A 1 167 ? -14.686 -23.972 43.984 1.00 28.50 167 GLY A N 1
ATOM 1265 C CA . GLY A 1 167 ? -15.763 -23.106 43.517 1.00 28.50 167 GLY A CA 1
ATOM 1266 C C . GLY A 1 167 ? -15.453 -21.606 43.521 1.00 28.50 167 GLY A C 1
ATOM 1267 O O . GLY A 1 167 ? -14.462 -21.133 44.071 1.00 28.50 167 GLY A O 1
ATOM 1268 N N . ALA A 1 168 ? -16.373 -20.872 42.900 1.00 39.50 168 ALA A N 1
ATOM 1269 C CA . ALA A 1 168 ? -16.374 -19.427 42.758 1.00 39.50 168 ALA A CA 1
ATOM 1270 C C . ALA A 1 168 ? -16.119 -18.676 44.077 1.00 39.50 168 ALA A C 1
ATOM 1272 O O . ALA A 1 168 ? -16.870 -18.810 45.044 1.00 39.50 168 ALA A O 1
ATOM 1273 N N . ARG A 1 169 ? -15.122 -17.788 44.049 1.00 29.91 169 ARG A N 1
ATOM 1274 C CA . ARG A 1 169 ? -15.120 -16.526 44.792 1.00 29.91 169 ARG A CA 1
ATOM 1275 C C . ARG A 1 169 ? -14.612 -15.426 43.867 1.00 29.91 169 ARG A C 1
ATOM 1277 O O . ARG A 1 169 ? -13.420 -15.318 43.606 1.00 29.91 169 ARG A O 1
ATOM 1284 N N . ALA A 1 170 ? -15.556 -14.635 43.366 1.00 43.81 170 ALA A N 1
ATOM 1285 C CA . ALA A 1 170 ? -15.295 -13.276 42.924 1.00 43.81 170 ALA A CA 1
ATOM 1286 C C . ALA A 1 170 ? -14.811 -12.473 44.139 1.00 43.81 170 ALA A C 1
ATOM 1288 O O . ALA A 1 170 ? -15.448 -12.549 45.188 1.00 43.81 170 ALA A O 1
ATOM 1289 N N . CYS A 1 171 ? -13.656 -11.824 43.991 1.00 35.16 171 CYS A N 1
ATOM 1290 C CA . CYS A 1 171 ? -13.109 -10.689 44.752 1.00 35.16 171 CYS A CA 1
ATOM 1291 C C . CYS A 1 171 ? -11.584 -10.673 44.545 1.00 35.16 171 CYS A C 1
ATOM 1293 O O . CYS A 1 171 ? -10.806 -10.867 45.475 1.00 35.16 171 CYS A O 1
ATOM 1295 N N . GLY A 1 172 ? -11.157 -10.488 43.297 1.00 32.62 172 GLY A N 1
ATOM 1296 C CA . GLY A 1 172 ? -9.873 -9.863 43.000 1.00 32.62 172 GLY A CA 1
ATOM 1297 C C . GLY A 1 172 ? -10.228 -8.501 42.434 1.00 32.62 172 GLY A C 1
ATOM 1298 O O . GLY A 1 172 ? -10.973 -8.459 41.458 1.00 32.62 172 GLY A O 1
ATOM 1299 N N . GLY A 1 173 ? -9.811 -7.418 43.091 1.00 38.53 173 GLY A N 1
ATOM 1300 C CA . GLY A 1 173 ? -10.015 -6.072 42.563 1.00 38.53 173 GLY A CA 1
ATOM 1301 C C . GLY A 1 173 ? -9.457 -6.032 41.148 1.00 38.53 173 GLY A C 1
ATOM 1302 O O . GLY A 1 173 ? -8.256 -6.225 40.960 1.00 38.53 173 GLY A O 1
ATOM 1303 N N . LEU A 1 174 ? -10.342 -5.892 40.162 1.00 54.97 174 LEU A N 1
ATOM 1304 C CA . LEU A 1 174 ? -9.936 -5.613 38.797 1.00 54.97 174 LEU A CA 1
ATOM 1305 C C . LEU A 1 174 ? -9.244 -4.260 38.872 1.00 54.97 174 LEU A C 1
ATOM 1307 O O . LEU A 1 174 ? -9.860 -3.276 39.270 1.00 54.97 174 LEU A O 1
ATOM 1311 N N . VAL A 1 175 ? -7.944 -4.234 38.593 1.00 62.97 175 VAL A N 1
ATOM 1312 C CA . VAL A 1 175 ? -7.270 -2.962 38.350 1.00 62.97 175 VAL A CA 1
ATOM 1313 C C . VAL A 1 175 ? -8.046 -2.309 37.200 1.00 62.97 175 VAL A C 1
ATOM 1315 O O . VAL A 1 175 ? -8.210 -2.977 36.171 1.00 62.97 175 VAL A O 1
ATOM 1318 N N . PRO A 1 176 ? -8.597 -1.094 37.379 1.00 76.69 176 PRO A N 1
ATOM 1319 C CA . PRO A 1 176 ? -9.325 -0.415 36.318 1.00 76.69 176 PRO A CA 1
ATOM 1320 C C . PRO A 1 176 ? -8.443 -0.311 35.075 1.00 76.69 176 PRO A C 1
ATOM 1322 O O . PRO A 1 176 ? -7.227 -0.146 35.179 1.00 76.69 176 PRO A O 1
ATOM 1325 N N . ALA A 1 177 ? -9.041 -0.449 33.895 1.00 91.69 177 ALA A N 1
ATOM 1326 C CA . ALA A 1 177 ? -8.313 -0.185 32.663 1.00 91.69 177 ALA A CA 1
ATOM 1327 C C . ALA A 1 177 ? -7.946 1.307 32.570 1.00 91.69 177 ALA A C 1
ATOM 1329 O O . ALA A 1 177 ? -8.635 2.151 33.130 1.00 91.69 177 ALA A O 1
ATOM 1330 N N . GLU A 1 178 ? -6.900 1.657 31.827 1.00 96.75 178 GLU A N 1
ATOM 1331 C CA . GLU A 1 178 ? -6.512 3.065 31.648 1.00 96.75 178 GLU A CA 1
ATOM 1332 C C . GLU A 1 178 ? -7.602 3.854 30.904 1.00 96.75 178 GLU A C 1
ATOM 1334 O O . GLU A 1 178 ? -7.940 4.971 31.286 1.00 96.75 178 GLU A O 1
ATOM 1339 N N . LEU A 1 179 ? -8.192 3.246 29.870 1.00 97.88 179 LEU A N 1
ATOM 1340 C CA . LEU A 1 179 ? -9.245 3.835 29.045 1.00 97.88 179 LEU A CA 1
ATOM 1341 C C . LEU A 1 179 ? -10.422 2.866 28.892 1.00 97.88 179 LEU A C 1
ATOM 1343 O O . LEU A 1 179 ? -10.246 1.681 28.605 1.00 97.88 179 LEU A O 1
ATOM 1347 N N . LEU A 1 180 ? -11.636 3.395 29.007 1.00 97.75 180 LEU A N 1
ATOM 1348 C CA . LEU A 1 180 ? -12.894 2.695 28.787 1.00 97.75 180 LEU A CA 1
ATOM 1349 C C . LEU A 1 180 ? -13.733 3.419 27.726 1.00 97.75 180 LEU A C 1
ATOM 1351 O O . LEU A 1 180 ? -14.227 4.525 27.952 1.00 97.75 180 LEU A O 1
ATOM 1355 N N . LEU A 1 181 ? -13.976 2.761 26.594 1.00 97.81 181 LEU A N 1
ATOM 1356 C CA . LEU A 1 181 ? -14.979 3.180 25.612 1.00 97.81 181 LEU A CA 1
ATOM 1357 C C . LEU A 1 181 ? -16.321 2.562 26.006 1.00 97.81 181 LEU A C 1
ATOM 1359 O O . LEU A 1 181 ? -16.524 1.362 25.834 1.00 97.81 181 LEU A O 1
ATOM 1363 N N . ARG A 1 182 ? -17.232 3.353 26.569 1.00 97.75 182 ARG A N 1
ATOM 1364 C CA . ARG A 1 182 ? -18.455 2.845 27.205 1.00 97.75 182 ARG A CA 1
ATOM 1365 C C . ARG A 1 182 ? -19.644 2.808 26.246 1.00 97.75 182 ARG A C 1
ATOM 1367 O O . ARG A 1 182 ? -19.936 3.800 25.579 1.00 97.75 182 ARG A O 1
ATOM 1374 N N . ASN A 1 183 ? -20.398 1.709 26.255 1.00 96.62 183 ASN A N 1
ATOM 1375 C CA . ASN A 1 183 ? -21.694 1.540 25.585 1.00 96.62 183 ASN A CA 1
ATOM 1376 C C . ASN A 1 183 ? -21.676 1.839 24.068 1.00 96.62 183 ASN A C 1
ATOM 1378 O O . ASN A 1 183 ? -22.656 2.331 23.498 1.00 96.62 183 ASN A O 1
ATOM 1382 N N . GLY A 1 184 ? -20.562 1.542 23.399 1.00 97.25 184 GLY A N 1
ATOM 1383 C CA . GLY A 1 184 ? -20.423 1.694 21.952 1.00 97.25 184 GLY A CA 1
ATOM 1384 C C . GLY A 1 184 ? -21.203 0.635 21.176 1.00 97.25 184 GLY A C 1
ATOM 1385 O O . GLY A 1 184 ? -21.468 -0.451 21.687 1.00 97.25 184 GLY A O 1
ATOM 1386 N N . LEU A 1 185 ? -21.553 0.917 19.916 1.00 97.38 185 LEU A N 1
ATOM 1387 C CA . LEU A 1 185 ? -21.889 -0.141 18.959 1.00 97.38 185 LEU A CA 1
ATOM 1388 C C . LEU A 1 185 ? -20.574 -0.734 18.431 1.00 97.38 185 LEU A C 1
ATOM 1390 O O . LEU A 1 185 ? -20.004 -0.220 17.472 1.00 97.38 185 LEU A O 1
ATOM 1394 N N . VAL A 1 186 ? -20.071 -1.763 19.108 1.00 96.75 186 VAL A N 1
ATOM 1395 C CA . VAL A 1 186 ? -18.736 -2.335 18.890 1.00 96.75 186 VAL A CA 1
ATOM 1396 C C . VAL A 1 186 ? -18.777 -3.390 17.789 1.00 96.75 186 VAL A C 1
ATOM 1398 O O . VAL A 1 186 ? -19.630 -4.280 17.825 1.00 96.75 186 VAL A O 1
ATOM 1401 N N . ASP A 1 187 ? -17.850 -3.312 16.833 1.00 94.06 187 ASP A N 1
ATOM 1402 C CA . ASP A 1 187 ? -17.570 -4.406 15.897 1.00 94.06 187 ASP A CA 1
ATOM 1403 C C . ASP A 1 187 ? -16.869 -5.555 16.639 1.00 94.06 187 ASP A C 1
ATOM 1405 O O . ASP A 1 187 ? -15.737 -5.424 17.102 1.00 94.06 187 ASP A O 1
ATOM 1409 N N . VAL A 1 188 ? -17.554 -6.693 16.754 1.00 89.31 188 VAL A N 1
ATOM 1410 C CA . VAL A 1 188 ? -17.038 -7.926 17.377 1.00 89.31 188 VAL A CA 1
ATOM 1411 C C . VAL A 1 188 ? -16.563 -8.945 16.333 1.00 89.31 188 VAL A C 1
ATOM 1413 O O . VAL A 1 188 ? -16.444 -10.144 16.609 1.00 89.31 188 VAL A O 1
ATOM 1416 N N . GLY A 1 189 ? -16.304 -8.474 15.114 1.00 84.62 189 GLY A N 1
ATOM 1417 C CA . GLY A 1 189 ? -15.720 -9.223 14.015 1.00 84.62 189 GLY A CA 1
ATOM 1418 C C . GLY A 1 189 ? -16.745 -9.861 13.079 1.00 84.62 189 GLY A C 1
ATOM 1419 O O . GLY A 1 189 ? -17.884 -10.176 13.443 1.00 84.62 189 GLY A O 1
ATOM 1420 N N . ALA A 1 190 ? -16.298 -10.103 11.842 1.00 78.06 190 ALA A N 1
ATOM 1421 C CA . ALA A 1 190 ? -17.091 -10.680 10.753 1.00 78.06 190 ALA A CA 1
ATOM 1422 C C . ALA A 1 190 ? -18.401 -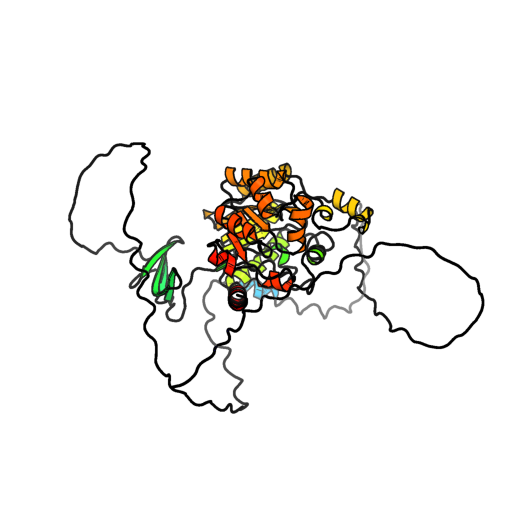9.911 10.473 1.00 78.06 190 ALA A C 1
ATOM 1424 O O . ALA A 1 190 ? -19.441 -10.518 10.206 1.00 78.06 190 ALA A O 1
ATOM 1425 N N . GLY A 1 191 ? -18.353 -8.577 10.576 1.00 77.94 191 GLY A N 1
ATOM 1426 C CA . GLY A 1 191 ? -19.490 -7.689 10.317 1.00 77.94 191 GLY A CA 1
ATOM 1427 C C . GLY A 1 191 ? -20.596 -7.757 11.372 1.00 77.94 191 GLY A C 1
ATOM 1428 O O . GLY A 1 191 ? -21.722 -7.329 11.109 1.00 77.94 191 GLY A O 1
ATOM 1429 N N . ARG A 1 192 ? -20.318 -8.323 12.553 1.00 90.94 192 ARG A N 1
ATOM 1430 C CA . ARG A 1 192 ? -21.270 -8.377 13.665 1.00 90.94 192 ARG A CA 1
ATOM 1431 C C . ARG A 1 192 ? -21.015 -7.230 14.625 1.00 90.94 192 ARG A C 1
ATOM 1433 O O . ARG A 1 192 ? -19.892 -7.026 15.065 1.00 90.94 192 ARG A O 1
ATOM 1440 N N . PHE A 1 193 ? -22.091 -6.557 15.014 1.00 95.62 193 PHE A N 1
ATOM 1441 C CA . PHE A 1 193 ? -22.046 -5.455 15.964 1.00 95.62 193 PHE A CA 1
ATOM 1442 C C . PHE A 1 193 ? -22.868 -5.769 17.212 1.00 95.62 193 PHE A C 1
ATOM 1444 O O . PHE A 1 193 ? -23.986 -6.282 17.110 1.00 95.62 193 PHE A O 1
ATOM 1451 N N . SER A 1 194 ? -22.341 -5.415 18.381 1.00 95.44 194 SER A N 1
ATOM 1452 C CA . SER A 1 194 ? -23.039 -5.517 19.666 1.00 95.44 194 SER A CA 1
ATOM 1453 C C . SER A 1 194 ? -22.813 -4.271 20.513 1.00 95.44 194 SER A C 1
ATOM 1455 O O . SER A 1 194 ? -21.761 -3.643 20.426 1.00 95.44 194 SER A O 1
ATOM 1457 N N . ARG A 1 195 ? -23.794 -3.917 21.350 1.00 97.06 195 ARG A N 1
ATOM 1458 C CA . ARG A 1 195 ? -23.566 -2.913 22.394 1.00 97.06 195 ARG A CA 1
ATOM 1459 C C . ARG A 1 195 ? -22.670 -3.513 23.468 1.00 97.06 195 ARG A C 1
ATOM 1461 O O . ARG A 1 195 ? -22.996 -4.590 23.953 1.00 97.06 195 ARG A O 1
ATOM 1468 N N . ALA A 1 196 ? -21.562 -2.846 23.766 1.00 96.75 196 ALA A N 1
ATOM 1469 C CA . ALA A 1 196 ? -20.590 -3.281 24.762 1.00 96.75 196 ALA A CA 1
ATOM 1470 C C . ALA A 1 196 ? -19.681 -2.114 25.179 1.00 96.75 196 ALA A C 1
ATOM 1472 O O . ALA A 1 196 ? -19.618 -1.084 24.497 1.00 96.75 196 ALA A O 1
ATOM 1473 N N . ASP A 1 197 ? -18.949 -2.314 26.269 1.00 97.31 197 ASP A N 1
ATOM 1474 C CA . ASP A 1 197 ? -17.792 -1.512 26.641 1.00 97.31 197 ASP A CA 1
ATOM 1475 C C . ASP A 1 197 ? -16.508 -2.122 26.047 1.00 97.31 197 ASP A C 1
ATOM 1477 O O . ASP A 1 197 ? -16.423 -3.337 25.843 1.00 97.31 197 ASP A O 1
ATOM 1481 N N . VAL A 1 198 ? -15.496 -1.290 25.791 1.00 97.38 198 VAL A N 1
ATOM 1482 C CA . VAL A 1 198 ? -14.140 -1.712 25.402 1.00 97.38 198 VAL A CA 1
ATOM 1483 C C . VAL A 1 198 ? -13.140 -1.122 26.387 1.00 97.38 198 VAL A C 1
ATOM 1485 O O . VAL A 1 198 ? -13.017 0.096 26.487 1.00 97.38 198 VAL A O 1
ATOM 1488 N N . ALA A 1 199 ? -12.423 -1.985 27.099 1.00 97.56 199 ALA A N 1
ATOM 1489 C CA . ALA A 1 199 ? -11.397 -1.604 28.063 1.00 97.56 199 ALA A CA 1
ATOM 1490 C C . ALA A 1 199 ? -9.997 -1.731 27.446 1.00 97.56 199 ALA A C 1
ATOM 1492 O O . ALA A 1 199 ? -9.680 -2.746 26.815 1.00 97.56 199 ALA A O 1
ATOM 1493 N N . VAL A 1 200 ? -9.154 -0.718 27.647 1.00 97.56 200 VAL A N 1
ATOM 1494 C CA . VAL A 1 200 ? -7.801 -0.608 27.085 1.00 97.56 200 VAL A CA 1
ATOM 1495 C C . VAL A 1 200 ? -6.793 -0.287 28.191 1.00 97.56 200 VAL A C 1
ATOM 1497 O O . VAL A 1 200 ? -7.017 0.615 28.991 1.00 97.56 200 VAL A O 1
ATOM 1500 N N . SER A 1 201 ? -5.676 -1.014 28.232 1.00 97.31 201 SER A N 1
ATOM 1501 C CA . SER A 1 201 ? -4.528 -0.724 29.108 1.00 97.31 201 SER A CA 1
ATOM 1502 C C . SER A 1 201 ? -3.227 -1.119 28.413 1.00 97.31 201 SER A C 1
ATOM 1504 O O . SER A 1 201 ? -3.194 -2.100 27.661 1.00 97.31 201 SER A O 1
ATOM 1506 N N . GLY A 1 202 ? -2.169 -0.324 28.590 1.00 93.25 202 GLY A N 1
ATOM 1507 C CA . GLY A 1 202 ? -0.875 -0.543 27.941 1.00 93.25 202 GLY A CA 1
ATOM 1508 C C . GLY A 1 202 ? -0.971 -0.600 26.412 1.00 93.25 202 GLY A C 1
ATOM 1509 O O . GLY A 1 202 ? -0.297 -1.411 25.777 1.00 93.25 202 GLY A O 1
ATOM 1510 N N . GLY A 1 203 ? -1.882 0.183 25.819 1.00 92.06 203 GLY A N 1
ATOM 1511 C CA . GLY A 1 203 ? -2.138 0.195 24.373 1.00 92.06 203 GLY A CA 1
ATOM 1512 C C . GLY A 1 203 ? -2.803 -1.073 23.815 1.00 92.06 203 GLY A C 1
ATOM 1513 O O . GLY A 1 203 ? -2.859 -1.249 22.598 1.00 92.06 203 GLY A O 1
ATOM 1514 N N . ARG A 1 204 ? -3.310 -1.971 24.670 1.00 95.56 204 ARG A N 1
ATOM 1515 C CA . ARG A 1 204 ? -3.966 -3.225 24.270 1.00 95.56 204 ARG A CA 1
ATOM 1516 C C . ARG A 1 204 ? -5.412 -3.267 24.741 1.00 95.56 204 ARG A C 1
ATOM 1518 O O . ARG A 1 204 ? -5.733 -2.810 25.832 1.00 95.56 204 ARG A O 1
ATOM 1525 N N . ILE A 1 205 ? -6.276 -3.881 23.936 1.00 96.19 205 ILE A N 1
ATOM 1526 C CA . ILE A 1 205 ? -7.644 -4.212 24.348 1.00 96.19 205 ILE A CA 1
ATOM 1527 C C . ILE A 1 205 ? -7.562 -5.337 25.387 1.00 96.19 205 ILE A C 1
ATOM 1529 O O . ILE A 1 205 ? -7.097 -6.432 25.071 1.00 96.19 205 ILE A O 1
ATOM 1533 N N . VAL A 1 206 ? -8.010 -5.067 26.614 1.00 96.88 206 VAL A N 1
ATOM 1534 C CA . VAL A 1 206 ? -7.990 -6.022 27.740 1.00 96.88 206 VAL A CA 1
ATOM 1535 C C . VAL A 1 206 ? -9.362 -6.630 28.032 1.00 96.88 206 VAL A C 1
ATOM 1537 O O . VAL A 1 206 ? -9.453 -7.646 28.718 1.00 96.88 206 VAL A O 1
ATOM 1540 N N . GLY A 1 207 ? -10.434 -6.057 27.478 1.00 95.12 207 GLY A N 1
ATOM 1541 C CA . GLY A 1 207 ? -11.782 -6.597 27.614 1.00 95.12 207 GLY A CA 1
ATOM 1542 C C . GLY A 1 207 ? -12.782 -5.955 26.659 1.00 95.12 207 GLY A C 1
ATOM 1543 O O . GLY A 1 207 ? -12.663 -4.780 26.317 1.00 95.12 207 GLY A O 1
ATOM 1544 N N . VAL A 1 208 ? -13.777 -6.744 26.250 1.00 95.81 208 VAL A N 1
ATOM 1545 C CA . VAL A 1 208 ? -14.962 -6.290 25.511 1.00 95.81 208 VAL A CA 1
ATOM 1546 C C . VAL A 1 208 ? -16.184 -6.955 26.136 1.00 95.81 208 VAL A C 1
ATOM 1548 O O . VAL A 1 208 ? -16.233 -8.183 26.223 1.00 95.81 208 VAL A O 1
ATOM 1551 N N . GLY A 1 209 ? -17.153 -6.169 26.593 1.00 93.94 209 GLY A N 1
ATOM 1552 C CA . GLY A 1 209 ? -18.334 -6.685 27.287 1.00 93.94 209 GLY A CA 1
ATOM 1553 C C . GLY A 1 209 ? -19.000 -5.637 28.168 1.00 93.94 209 GLY A C 1
ATOM 1554 O O . GLY A 1 209 ? -18.681 -4.459 28.071 1.00 93.94 209 GLY A O 1
ATOM 1555 N N . ASP A 1 210 ? -19.929 -6.063 29.015 1.00 92.81 210 ASP A N 1
ATOM 1556 C CA . ASP A 1 210 ? -20.659 -5.166 29.914 1.00 92.81 210 ASP A CA 1
ATOM 1557 C C . ASP A 1 210 ? -19.978 -5.052 31.284 1.00 92.81 210 ASP A C 1
ATOM 1559 O O . ASP A 1 210 ? -19.393 -6.017 31.781 1.00 92.81 210 ASP A O 1
ATOM 1563 N N . GLY A 1 211 ? -20.136 -3.895 31.935 1.00 90.94 211 GLY A N 1
ATOM 1564 C CA . GLY A 1 211 ? -19.738 -3.706 33.333 1.00 90.94 211 GLY A CA 1
ATOM 1565 C C . GLY A 1 211 ? -18.226 -3.626 33.528 1.00 90.94 211 GLY A C 1
ATOM 1566 O O . GLY A 1 211 ? -17.727 -3.982 34.594 1.00 90.94 211 GLY A O 1
ATOM 1567 N N . LEU A 1 212 ? -17.504 -3.192 32.494 1.00 95.31 212 LEU A N 1
ATOM 1568 C CA . LEU A 1 212 ? -16.073 -2.937 32.574 1.00 95.31 212 LEU A CA 1
ATOM 1569 C C . LEU A 1 212 ? -15.812 -1.578 33.240 1.00 95.31 212 LEU A C 1
ATOM 1571 O O . LEU A 1 212 ? -16.615 -0.644 33.153 1.00 95.31 212 LEU A O 1
ATOM 1575 N N . GLU A 1 213 ? -14.661 -1.467 33.894 1.00 94.38 213 GLU A N 1
ATOM 1576 C CA . GLU A 1 213 ? -14.225 -0.264 34.599 1.00 94.38 213 GLU A CA 1
ATOM 1577 C C . GLU A 1 213 ? -12.932 0.275 33.984 1.00 94.38 213 GLU A C 1
ATOM 1579 O O . GLU A 1 213 ? -12.085 -0.489 33.513 1.00 94.38 213 GLU A O 1
ATOM 1584 N N . GLY A 1 214 ? -12.783 1.597 34.000 1.00 95.19 214 GLY A N 1
ATOM 1585 C CA . GLY A 1 214 ? -11.549 2.258 33.611 1.00 95.19 214 GLY A CA 1
ATOM 1586 C C . GLY A 1 214 ? -11.454 3.678 34.152 1.00 95.19 214 GLY A C 1
ATOM 1587 O O . GLY A 1 214 ? -12.473 4.261 34.535 1.00 95.19 214 GLY A O 1
ATOM 1588 N N . ASP A 1 215 ? -10.228 4.190 34.201 1.00 96.25 215 ASP A N 1
ATOM 1589 C CA . ASP A 1 215 ? -9.871 5.485 34.778 1.00 96.25 215 ASP A CA 1
ATOM 1590 C C . ASP A 1 215 ? -10.389 6.637 33.909 1.00 96.25 215 ASP A C 1
ATOM 1592 O O . ASP A 1 215 ? -11.123 7.508 34.385 1.00 96.25 215 ASP A O 1
ATOM 1596 N N . GLU A 1 216 ? -10.064 6.619 32.614 1.00 97.50 216 GLU A N 1
ATOM 1597 C CA . GLU A 1 216 ? -10.639 7.525 31.624 1.00 97.50 216 GLU A CA 1
ATOM 1598 C C . GLU A 1 216 ? -11.846 6.870 30.948 1.00 97.50 216 GLU A C 1
ATOM 1600 O O . GLU A 1 216 ? -11.755 5.771 30.405 1.00 97.50 216 GLU A O 1
ATOM 1605 N N . VAL A 1 217 ? -12.995 7.549 30.944 1.00 97.69 217 VAL A N 1
ATOM 1606 C CA . VAL A 1 217 ? -14.224 7.029 30.331 1.00 97.69 217 VAL A CA 1
ATOM 1607 C C . VAL A 1 217 ? -14.673 7.925 29.186 1.00 97.69 217 VAL A C 1
ATOM 1609 O O . VAL A 1 217 ? -14.993 9.096 29.387 1.00 97.69 217 VAL A O 1
ATOM 1612 N N . VAL A 1 218 ? -14.803 7.335 27.999 1.00 97.81 218 VAL A N 1
ATOM 1613 C CA . VAL A 1 218 ? -15.387 7.970 26.813 1.00 97.81 218 VAL A CA 1
ATOM 1614 C C . VAL A 1 218 ? -16.781 7.391 26.575 1.00 97.81 218 VAL A C 1
ATOM 1616 O O . VAL A 1 218 ? -16.939 6.187 26.380 1.00 97.81 218 VAL A O 1
ATOM 1619 N N . ASP A 1 219 ? -17.814 8.240 26.585 1.00 97.56 219 ASP A N 1
ATOM 1620 C CA . ASP A 1 219 ? -19.189 7.818 26.283 1.00 97.56 219 ASP A CA 1
ATOM 1621 C C . ASP A 1 219 ? -19.385 7.608 24.774 1.00 97.56 219 ASP A C 1
ATOM 1623 O O . ASP A 1 219 ? -19.424 8.555 23.982 1.00 97.56 219 ASP A O 1
ATOM 1627 N N . CYS A 1 220 ? -19.554 6.348 24.379 1.00 97.81 220 CYS A N 1
ATOM 1628 C CA . CYS A 1 220 ? -19.782 5.928 23.004 1.00 97.81 220 CYS A CA 1
ATOM 1629 C C . CYS A 1 220 ? -21.242 5.532 22.729 1.00 97.81 220 CYS A C 1
ATOM 1631 O O . CYS A 1 220 ? -21.515 4.964 21.673 1.00 97.81 220 CYS A O 1
ATOM 1633 N N . ALA A 1 221 ? -22.214 5.872 23.591 1.00 96.75 221 ALA A N 1
ATOM 1634 C CA . ALA A 1 221 ? -23.618 5.440 23.468 1.00 96.75 221 ALA A CA 1
ATOM 1635 C C . ALA A 1 221 ? -24.260 5.671 22.082 1.00 96.75 221 ALA A C 1
ATOM 1637 O O . ALA A 1 221 ? -25.159 4.922 21.665 1.00 96.75 221 ALA A O 1
ATOM 1638 N N . ARG A 1 222 ? -23.807 6.719 21.377 1.00 97.06 222 ARG A N 1
ATOM 1639 C CA . ARG A 1 222 ? -24.267 7.136 20.038 1.00 97.06 222 ARG A CA 1
ATOM 1640 C C . ARG A 1 222 ? -23.215 6.957 18.937 1.00 97.06 222 ARG A C 1
ATOM 1642 O O . ARG A 1 222 ? -23.382 7.521 17.859 1.00 97.06 222 ARG A O 1
ATOM 1649 N N . LEU A 1 223 ? -22.147 6.213 19.205 1.00 97.06 223 LEU A N 1
ATOM 1650 C CA . LEU A 1 223 ? -21.027 5.995 18.294 1.00 97.06 223 LEU A CA 1
ATOM 1651 C C . LEU A 1 223 ? -20.894 4.508 17.950 1.00 97.06 223 LEU A C 1
ATOM 1653 O O . LEU A 1 223 ? -21.259 3.631 18.736 1.00 97.06 223 LEU A O 1
ATOM 1657 N N . ALA A 1 224 ? -20.361 4.236 16.761 1.00 95.06 224 ALA A N 1
ATOM 1658 C CA . ALA A 1 224 ? -19.822 2.925 16.433 1.00 95.06 224 ALA A CA 1
ATOM 1659 C C . ALA A 1 224 ? -18.345 2.885 16.834 1.00 95.06 224 ALA A C 1
ATOM 1661 O O . ALA A 1 224 ? -17.621 3.854 16.609 1.00 95.06 224 ALA A O 1
ATOM 1662 N N . VAL A 1 225 ? -17.916 1.769 17.418 1.00 95.94 225 VAL A N 1
ATOM 1663 C CA . VAL A 1 225 ? -16.516 1.507 17.755 1.00 95.94 225 VAL A CA 1
ATOM 1664 C C . VAL A 1 225 ? -16.034 0.421 16.806 1.00 95.94 225 VAL A C 1
ATOM 1666 O O . VAL A 1 225 ? -16.457 -0.730 16.899 1.00 95.94 225 VAL A O 1
ATOM 1669 N N . VAL A 1 226 ? -15.196 0.814 15.855 1.00 94.69 226 VAL A N 1
ATOM 1670 C CA . VAL A 1 226 ? -14.652 -0.058 14.810 1.00 94.69 226 VAL A CA 1
ATOM 1671 C C . VAL A 1 226 ? -13.128 -0.056 14.889 1.00 94.69 226 VAL A C 1
ATOM 1673 O O . VAL A 1 226 ? -12.555 0.931 15.365 1.00 94.69 226 VAL A O 1
ATOM 1676 N N . PRO A 1 227 ? -12.450 -1.117 14.420 1.00 94.00 227 PRO A N 1
ATOM 1677 C CA . PRO A 1 227 ? -11.018 -1.050 14.175 1.00 94.00 227 PRO A CA 1
ATOM 1678 C C . PRO A 1 227 ? -10.692 0.149 13.281 1.00 94.00 227 PRO A C 1
ATOM 1680 O O . PRO A 1 227 ? -11.416 0.435 12.325 1.00 94.00 227 PRO A O 1
ATOM 1683 N N . GLY A 1 228 ? -9.602 0.851 13.588 1.00 95.94 228 GLY A N 1
ATOM 1684 C CA . GLY A 1 228 ? -9.126 1.923 12.721 1.00 95.94 228 GLY A CA 1
ATOM 1685 C C . GLY A 1 228 ? -8.786 1.381 11.334 1.00 95.94 228 GLY A C 1
ATOM 1686 O O . GLY A 1 228 ? -8.262 0.271 11.211 1.00 95.94 228 GLY A O 1
ATOM 1687 N N . ALA A 1 229 ? -9.068 2.159 10.290 1.00 96.69 229 ALA A N 1
ATOM 1688 C CA . ALA A 1 229 ? -8.794 1.732 8.927 1.00 96.69 229 ALA A CA 1
ATOM 1689 C C . ALA A 1 229 ? -7.282 1.537 8.709 1.00 96.69 229 ALA A C 1
ATOM 1691 O O . ALA A 1 229 ? -6.449 2.242 9.292 1.00 96.69 229 ALA A O 1
ATOM 1692 N N . VAL A 1 230 ? -6.941 0.567 7.864 1.00 97.94 230 VAL A N 1
ATOM 1693 C CA . VAL A 1 230 ? -5.583 0.359 7.360 1.00 97.94 230 VAL A CA 1
ATOM 1694 C C . VAL A 1 230 ? -5.565 0.889 5.937 1.00 97.94 230 VAL A C 1
ATOM 1696 O O . VAL A 1 230 ? -6.223 0.313 5.072 1.00 97.94 230 VAL A O 1
ATOM 1699 N N . ASN A 1 231 ? -4.855 1.991 5.709 1.00 98.50 231 ASN A N 1
ATOM 1700 C CA . ASN A 1 231 ? -4.579 2.464 4.362 1.00 98.50 231 ASN A CA 1
ATOM 1701 C C . ASN A 1 231 ? -3.433 1.628 3.795 1.00 98.50 231 ASN A C 1
ATOM 1703 O O . ASN A 1 231 ? -2.271 1.863 4.113 1.00 98.50 231 ASN A O 1
ATOM 1707 N N . ALA A 1 232 ? -3.764 0.588 3.037 1.00 98.56 232 ALA A N 1
ATOM 1708 C CA . ALA A 1 232 ? -2.799 -0.439 2.664 1.00 98.56 232 ALA A CA 1
ATOM 1709 C C . ALA A 1 232 ? -1.865 -0.039 1.514 1.00 98.56 232 ALA A C 1
ATOM 1711 O O . ALA A 1 232 ? -1.061 -0.873 1.106 1.00 98.56 232 ALA A O 1
ATOM 1712 N N . HIS A 1 233 ? -1.990 1.187 0.996 1.00 98.62 233 HIS A N 1
ATOM 1713 C CA . HIS A 1 233 ? -1.089 1.763 0.006 1.00 98.62 233 HIS A CA 1
ATOM 1714 C C . HIS A 1 233 ? -1.348 3.275 -0.157 1.00 98.62 233 HIS A C 1
ATOM 1716 O O . HIS A 1 233 ? -2.484 3.687 -0.421 1.00 98.62 233 HIS A O 1
ATOM 1722 N N . CYS A 1 234 ? -0.302 4.089 -0.017 1.00 97.25 234 CYS A N 1
ATOM 1723 C CA . CYS A 1 234 ? -0.276 5.510 -0.372 1.00 97.25 234 CYS A CA 1
ATOM 1724 C C . CYS A 1 234 ? 1.131 5.956 -0.801 1.00 97.25 234 CYS A C 1
ATOM 1726 O O . CYS A 1 234 ? 2.091 5.216 -0.607 1.00 97.25 234 CYS A O 1
ATOM 1728 N N . HIS A 1 235 ? 1.257 7.206 -1.259 1.00 96.69 235 HIS A N 1
ATOM 1729 C CA . HIS A 1 235 ? 2.543 7.857 -1.537 1.00 96.69 235 HIS A CA 1
ATOM 1730 C C . HIS A 1 235 ? 2.662 9.196 -0.802 1.00 96.69 235 HIS A C 1
ATOM 1732 O O . HIS A 1 235 ? 2.129 10.218 -1.248 1.00 96.69 235 HIS A O 1
ATOM 1738 N N . SER A 1 236 ? 3.380 9.237 0.321 1.00 95.44 236 SER A N 1
ATOM 1739 C CA . SER A 1 236 ? 3.562 10.475 1.091 1.00 95.44 236 SER A CA 1
ATOM 1740 C C . SER A 1 236 ? 4.355 11.546 0.330 1.00 95.44 236 SER A C 1
ATOM 1742 O O . SER A 1 236 ? 4.126 12.746 0.524 1.00 95.44 236 SER A O 1
ATOM 1744 N N . ASN A 1 237 ? 5.232 11.142 -0.597 1.00 91.75 237 ASN A N 1
ATOM 1745 C CA . ASN A 1 237 ? 5.953 12.047 -1.494 1.00 91.75 237 ASN A CA 1
ATOM 1746 C C . ASN A 1 237 ? 5.028 12.826 -2.438 1.00 91.75 237 ASN A C 1
ATOM 1748 O O . ASN A 1 237 ? 5.365 13.940 -2.838 1.00 91.75 237 ASN A O 1
ATOM 1752 N N . GLU A 1 238 ? 3.844 12.298 -2.744 1.00 91.94 238 GLU A N 1
ATOM 1753 C CA . GLU A 1 238 ? 2.883 12.941 -3.641 1.00 91.94 238 GLU A CA 1
ATOM 1754 C C . GLU A 1 238 ? 1.982 13.969 -2.956 1.00 91.94 238 GLU A C 1
ATOM 1756 O O . GLU A 1 238 ? 1.248 14.688 -3.634 1.00 91.94 238 GLU A O 1
ATOM 1761 N N . ASN A 1 239 ? 2.038 14.095 -1.626 1.00 91.88 239 ASN A N 1
ATOM 1762 C CA . ASN A 1 239 ? 1.148 14.986 -0.871 1.00 91.88 239 ASN A CA 1
ATOM 1763 C C . ASN A 1 239 ? 1.237 16.461 -1.325 1.00 91.88 239 ASN A C 1
ATOM 1765 O O . ASN A 1 239 ? 0.274 17.216 -1.171 1.00 91.88 239 ASN A O 1
ATOM 1769 N N . TRP A 1 240 ? 2.366 16.876 -1.912 1.00 87.88 240 TRP A N 1
ATOM 1770 C CA . TRP A 1 240 ? 2.563 18.200 -2.522 1.00 87.88 240 TRP A CA 1
ATOM 1771 C C . TRP A 1 240 ? 1.966 18.377 -3.905 1.00 87.88 240 TRP A C 1
ATOM 1773 O O . TRP A 1 240 ? 1.664 19.504 -4.291 1.00 87.88 240 TRP A O 1
ATOM 1783 N N . PHE A 1 241 ? 1.750 17.289 -4.628 1.00 87.00 241 PHE A N 1
ATOM 1784 C CA . PHE A 1 241 ? 1.250 17.315 -5.995 1.00 87.00 241 PHE A CA 1
ATOM 1785 C C . PHE A 1 241 ? -0.257 17.055 -6.053 1.00 87.00 241 PHE A C 1
ATOM 1787 O O . PHE A 1 241 ? -0.790 16.622 -7.073 1.00 87.00 241 PHE A O 1
ATOM 1794 N N . ARG A 1 242 ? -0.963 17.341 -4.951 1.00 89.94 242 ARG A N 1
ATOM 1795 C CA . ARG A 1 242 ? -2.408 17.152 -4.839 1.00 89.94 242 ARG A CA 1
ATOM 1796 C C . ARG A 1 242 ? -3.148 17.851 -5.976 1.00 89.94 242 ARG A C 1
ATOM 1798 O O . ARG A 1 242 ? -3.045 19.071 -6.116 1.00 89.94 242 ARG A O 1
ATOM 1805 N N . GLY A 1 243 ? -3.922 17.088 -6.748 1.00 84.50 243 GLY A N 1
ATOM 1806 C CA . GLY A 1 243 ? -4.692 17.620 -7.879 1.00 84.50 243 GLY A CA 1
ATOM 1807 C C . GLY A 1 243 ? -3.832 18.217 -8.993 1.00 84.50 243 GLY A C 1
ATOM 1808 O O . GLY A 1 243 ? -4.317 19.012 -9.797 1.00 84.50 243 GLY A O 1
ATOM 1809 N N . MET A 1 244 ? -2.540 17.884 -9.029 1.00 84.88 244 MET A N 1
ATOM 1810 C CA . MET A 1 244 ? -1.687 18.192 -10.166 1.00 84.88 244 MET A CA 1
ATOM 1811 C C . MET A 1 244 ? -1.828 17.082 -11.212 1.00 84.88 244 MET A C 1
ATOM 1813 O O . MET A 1 244 ? -1.957 15.910 -10.874 1.00 84.88 244 MET A O 1
ATOM 1817 N N . TRP A 1 245 ? -1.779 17.466 -12.489 1.00 86.81 245 TRP A N 1
ATOM 1818 C CA . TRP A 1 245 ? -1.683 16.541 -13.629 1.00 86.81 245 TRP A CA 1
ATOM 1819 C C . TRP A 1 245 ? -2.910 15.644 -13.885 1.00 86.81 245 TRP A C 1
ATOM 1821 O O . TRP A 1 245 ? -2.786 14.456 -14.170 1.00 86.81 245 TRP A O 1
ATOM 1831 N N . ASP A 1 246 ? -4.108 16.230 -13.859 1.00 85.81 246 ASP A N 1
ATOM 1832 C CA . ASP A 1 246 ? -5.348 15.525 -14.207 1.00 85.81 246 ASP A CA 1
ATOM 1833 C C . ASP A 1 246 ? -5.438 15.106 -15.685 1.00 85.81 246 ASP A C 1
ATOM 1835 O O . ASP A 1 246 ? -4.885 15.749 -16.580 1.00 85.81 246 ASP A O 1
ATOM 1839 N N . ASN A 1 247 ? -6.262 14.084 -15.950 1.00 87.75 247 ASN A N 1
ATOM 1840 C CA . ASN A 1 247 ? -6.581 13.565 -17.288 1.00 87.75 247 ASN A CA 1
ATOM 1841 C C . ASN A 1 247 ? -5.371 13.005 -18.056 1.00 87.75 247 ASN A C 1
ATOM 1843 O O . ASN A 1 247 ? -5.315 13.100 -19.286 1.00 87.75 247 ASN A O 1
ATOM 1847 N N . LEU A 1 248 ? -4.419 12.406 -17.341 1.00 91.12 248 LEU A N 1
ATOM 1848 C CA . LEU A 1 248 ? -3.283 11.700 -17.922 1.00 91.12 248 LEU A CA 1
ATOM 1849 C C . LEU A 1 248 ? -3.323 10.212 -17.550 1.00 91.12 248 LEU A C 1
ATOM 1851 O O . LEU A 1 248 ? -3.663 9.887 -16.412 1.00 91.12 248 LEU A O 1
ATOM 1855 N N . PRO A 1 249 ? -2.955 9.309 -18.477 1.00 92.50 249 PRO A N 1
ATOM 1856 C CA . PRO A 1 249 ? -2.656 7.934 -18.112 1.00 92.50 249 PRO A CA 1
ATOM 1857 C C . PRO A 1 249 ? -1.354 7.858 -17.306 1.00 92.50 249 PRO A C 1
ATOM 1859 O O . PRO A 1 249 ? -0.521 8.763 -17.406 1.00 92.50 249 PRO A O 1
ATOM 1862 N N . LEU A 1 250 ? -1.176 6.775 -16.540 1.00 92.69 250 LEU A N 1
ATOM 1863 C CA . LEU A 1 250 ? -0.051 6.602 -15.612 1.00 92.69 250 LEU A CA 1
ATOM 1864 C C . LEU A 1 250 ? 1.308 6.918 -16.246 1.00 92.69 250 LEU A C 1
ATOM 1866 O O . LEU A 1 250 ? 2.049 7.719 -15.692 1.00 92.69 250 LEU A O 1
ATOM 1870 N N . GLU A 1 251 ? 1.670 6.310 -17.382 1.00 89.12 251 GLU A N 1
ATOM 1871 C CA . GLU A 1 251 ? 3.043 6.424 -17.892 1.00 89.12 251 GLU A CA 1
ATOM 1872 C C . GLU A 1 251 ? 3.410 7.880 -18.250 1.00 89.12 251 GLU A C 1
ATOM 1874 O O . GLU A 1 251 ? 4.446 8.355 -17.781 1.00 89.12 251 GLU A O 1
ATOM 1879 N N . PRO A 1 252 ? 2.573 8.650 -18.981 1.00 87.12 252 PRO A N 1
ATOM 1880 C CA . PRO A 1 252 ? 2.771 10.091 -19.123 1.00 87.12 252 PRO A CA 1
ATOM 1881 C C . PRO A 1 252 ? 2.664 10.881 -17.816 1.00 87.12 252 PRO A C 1
ATOM 1883 O O . PRO A 1 252 ? 3.422 11.829 -17.638 1.00 87.12 252 PRO A O 1
ATOM 1886 N N . TRP A 1 253 ? 1.743 10.531 -16.914 1.00 90.44 253 TRP A N 1
ATOM 1887 C CA . TRP A 1 253 ? 1.587 11.212 -15.623 1.00 90.44 253 TRP A CA 1
ATOM 1888 C C . TRP A 1 253 ? 2.859 11.104 -14.772 1.00 90.44 253 TRP A C 1
ATOM 1890 O O . TRP A 1 253 ? 3.337 12.109 -14.243 1.00 90.44 253 TRP A O 1
ATOM 1900 N N . MET A 1 254 ? 3.485 9.922 -14.739 1.00 87.19 254 MET A N 1
ATOM 1901 C CA . MET A 1 254 ? 4.718 9.678 -13.994 1.00 87.19 254 MET A CA 1
ATOM 1902 C C . MET A 1 254 ? 5.848 10.611 -14.436 1.00 87.19 254 MET A C 1
ATOM 1904 O O . MET A 1 254 ? 6.640 11.042 -13.606 1.00 87.19 254 MET A O 1
ATOM 1908 N N . LEU A 1 255 ? 5.914 10.981 -15.719 1.00 80.56 255 LEU A N 1
ATOM 1909 C CA . LEU A 1 255 ? 6.935 11.912 -16.208 1.00 80.56 255 LEU A CA 1
ATOM 1910 C C . LEU A 1 255 ? 6.880 13.277 -15.504 1.00 80.56 255 LEU A C 1
ATOM 1912 O O . LEU A 1 255 ? 7.920 13.916 -15.342 1.00 80.56 255 LEU A O 1
ATOM 1916 N N . PHE A 1 256 ? 5.686 13.721 -15.102 1.00 79.94 256 PHE A N 1
ATOM 1917 C CA . PHE A 1 256 ? 5.460 15.023 -14.473 1.00 79.94 256 PHE A CA 1
ATOM 1918 C C . PHE A 1 256 ? 5.450 14.965 -12.944 1.00 79.94 256 PHE A C 1
ATOM 1920 O O . PHE A 1 256 ? 5.910 15.908 -12.301 1.00 79.94 256 PHE A O 1
ATOM 1927 N N . SER A 1 257 ? 4.922 13.885 -12.367 1.00 79.31 257 SER A N 1
ATOM 1928 C CA . SER A 1 257 ? 4.786 13.722 -10.911 1.00 79.31 257 SER A CA 1
ATOM 1929 C C . SER A 1 257 ? 6.081 13.269 -10.232 1.00 79.31 257 SER A C 1
ATOM 1931 O O . SER A 1 257 ? 6.283 13.514 -9.045 1.00 79.31 257 SER A O 1
ATOM 1933 N N . TYR A 1 258 ? 6.983 12.652 -10.995 1.00 78.62 258 TYR A N 1
ATOM 1934 C CA . TYR A 1 258 ? 8.264 12.123 -10.532 1.00 78.62 258 TYR A CA 1
ATOM 1935 C C . TYR A 1 258 ? 9.437 12.901 -11.167 1.00 78.62 258 TYR A C 1
ATOM 1937 O O . TYR A 1 258 ? 9.230 13.725 -12.065 1.00 78.62 258 TYR A O 1
ATOM 1945 N N . PRO A 1 259 ? 10.694 12.718 -10.714 1.00 62.47 259 PRO A N 1
ATOM 1946 C CA . PRO A 1 259 ? 11.793 13.635 -11.033 1.00 62.47 259 PRO A CA 1
ATOM 1947 C C . PRO A 1 259 ? 12.292 13.537 -12.483 1.00 62.47 259 PRO A C 1
ATOM 1949 O O . PRO A 1 259 ? 13.292 14.161 -12.825 1.00 62.47 259 PRO A O 1
ATOM 1952 N N . VAL A 1 260 ? 11.603 12.788 -13.353 1.00 60.34 260 VAL A N 1
ATOM 1953 C CA . VAL A 1 260 ? 11.983 12.639 -14.760 1.00 60.34 260 VAL A CA 1
ATOM 1954 C C . VAL A 1 260 ? 11.942 13.988 -15.481 1.00 60.34 260 VAL A C 1
ATOM 1956 O O . VAL A 1 260 ? 12.874 14.287 -16.230 1.00 60.34 260 VAL A O 1
ATOM 1959 N N . LEU A 1 261 ? 10.910 14.819 -15.257 1.00 62.59 261 LEU A N 1
ATOM 1960 C CA . LEU A 1 261 ? 10.785 16.115 -15.942 1.00 62.59 261 LEU A CA 1
ATOM 1961 C C . LEU A 1 261 ? 10.572 17.351 -15.050 1.00 62.59 261 LEU A C 1
ATOM 1963 O O . LEU A 1 261 ? 10.774 18.448 -15.574 1.00 62.59 261 LEU A O 1
ATOM 1967 N N . ALA A 1 262 ? 10.146 17.253 -13.777 1.00 55.69 262 ALA A N 1
ATOM 1968 C CA . ALA A 1 262 ? 9.619 18.463 -13.111 1.00 55.69 262 ALA A CA 1
ATOM 1969 C C . ALA A 1 262 ? 9.722 18.599 -11.578 1.00 55.69 262 ALA A C 1
ATOM 1971 O O . ALA A 1 262 ? 9.514 19.710 -11.085 1.00 55.69 262 ALA A O 1
ATOM 1972 N N . ALA A 1 263 ? 10.015 17.550 -10.804 1.00 67.62 263 ALA A N 1
ATOM 1973 C CA . ALA A 1 263 ? 9.898 17.650 -9.346 1.00 67.62 263 ALA A CA 1
ATOM 1974 C C . ALA A 1 263 ? 11.144 18.303 -8.690 1.00 67.62 263 ALA A C 1
ATOM 1976 O O . ALA A 1 263 ? 12.261 17.820 -8.896 1.00 67.62 263 ALA A O 1
ATOM 1977 N N . PRO A 1 264 ? 10.999 19.401 -7.917 1.00 71.31 264 PRO A N 1
ATOM 1978 C CA . PRO A 1 264 ? 12.131 20.056 -7.263 1.00 71.31 264 PRO A CA 1
ATOM 1979 C C . PRO A 1 264 ? 12.682 19.235 -6.089 1.00 71.31 264 PRO A C 1
ATOM 1981 O O . PRO A 1 264 ? 11.978 18.426 -5.485 1.00 71.31 264 PRO A O 1
ATOM 1984 N N . ALA A 1 265 ? 13.943 19.504 -5.740 1.00 77.94 265 ALA A N 1
ATOM 1985 C CA . ALA A 1 265 ? 14.557 19.031 -4.503 1.00 77.94 265 ALA A CA 1
ATOM 1986 C C . ALA A 1 265 ? 13.730 19.433 -3.285 1.00 77.94 265 ALA A C 1
ATOM 1988 O O . ALA A 1 265 ? 13.219 20.552 -3.237 1.00 77.94 265 ALA A O 1
ATOM 1989 N N . GLN A 1 266 ? 13.672 18.553 -2.289 1.00 87.44 266 GLN A N 1
ATOM 1990 C CA . GLN A 1 266 ? 13.010 18.831 -1.024 1.00 87.44 266 GLN A CA 1
ATOM 1991 C C . GLN A 1 266 ? 13.991 18.673 0.130 1.00 87.44 266 GLN A C 1
ATOM 1993 O O . GLN A 1 266 ? 14.754 17.712 0.192 1.00 87.44 266 GLN A O 1
ATOM 1998 N N . SER A 1 267 ? 13.957 19.628 1.047 1.00 92.38 267 SER A N 1
ATOM 1999 C CA . SER A 1 267 ? 14.657 19.557 2.323 1.00 92.38 267 SER A CA 1
ATOM 2000 C C . SER A 1 267 ? 13.991 18.548 3.273 1.00 92.38 267 SER A C 1
ATOM 2002 O O . SER A 1 267 ? 12.794 18.271 3.139 1.00 92.38 267 SER A O 1
ATOM 2004 N N . PRO A 1 268 ? 14.714 18.041 4.288 1.00 94.94 268 PRO A N 1
ATOM 2005 C CA . PRO A 1 268 ? 14.136 17.178 5.320 1.00 94.94 268 PRO A CA 1
ATOM 2006 C C . PRO A 1 268 ? 12.924 17.800 6.030 1.00 94.94 268 PRO A C 1
ATOM 2008 O O . PRO A 1 268 ? 11.965 17.100 6.341 1.00 94.94 268 PRO A O 1
ATOM 2011 N N . ASP A 1 269 ? 12.912 19.119 6.241 1.00 96.06 269 ASP A N 1
ATOM 2012 C CA . ASP A 1 269 ? 11.759 19.806 6.834 1.00 96.06 269 ASP A CA 1
ATOM 2013 C C . ASP A 1 269 ? 10.541 19.797 5.899 1.00 96.06 269 ASP A C 1
ATOM 2015 O O . ASP A 1 269 ? 9.416 19.573 6.347 1.00 96.06 269 ASP A O 1
ATOM 2019 N N . GLU A 1 270 ? 10.737 19.965 4.589 1.00 94.62 270 GLU A N 1
ATOM 2020 C CA . GLU A 1 270 ? 9.650 19.840 3.611 1.00 94.62 270 GLU A CA 1
ATOM 2021 C C . GLU A 1 270 ? 9.129 18.402 3.519 1.00 94.62 270 GLU A C 1
ATOM 2023 O O . GLU A 1 270 ? 7.918 18.210 3.407 1.00 94.62 270 GLU A O 1
ATOM 2028 N N . VAL A 1 271 ? 10.006 17.396 3.606 1.00 95.38 271 VAL A N 1
ATOM 2029 C CA . VAL A 1 271 ? 9.618 15.975 3.651 1.00 95.38 271 VAL A CA 1
ATOM 2030 C C . VAL A 1 271 ? 8.858 15.636 4.936 1.00 95.38 271 VAL A C 1
ATOM 2032 O O . VAL A 1 271 ? 7.845 14.936 4.899 1.00 95.38 271 VAL A O 1
ATOM 2035 N N . TYR A 1 272 ? 9.276 16.176 6.076 1.00 97.62 272 TYR A N 1
ATOM 2036 C CA . TYR A 1 272 ? 8.541 16.027 7.327 1.00 97.62 272 TYR A CA 1
ATOM 2037 C C . TYR A 1 272 ? 7.131 16.629 7.212 1.00 97.62 272 TYR A C 1
ATOM 2039 O O . TYR A 1 272 ? 6.135 15.947 7.459 1.00 97.62 272 TYR A O 1
ATOM 2047 N N . VAL A 1 273 ? 7.022 17.882 6.754 1.00 97.56 273 VAL A N 1
ATOM 2048 C CA . VAL A 1 273 ? 5.729 18.577 6.642 1.00 97.56 273 VAL A CA 1
ATOM 2049 C C . VAL A 1 273 ? 4.815 17.933 5.591 1.00 97.56 273 VAL A C 1
ATOM 2051 O O . VAL A 1 273 ? 3.617 17.786 5.855 1.00 97.56 273 VAL A O 1
ATOM 2054 N N . ARG A 1 274 ? 5.338 17.503 4.429 1.00 94.62 274 ARG A N 1
ATOM 2055 C CA . ARG A 1 274 ? 4.518 16.832 3.398 1.00 94.62 274 ARG A CA 1
ATOM 2056 C C . ARG A 1 274 ? 3.912 15.541 3.942 1.00 94.62 274 ARG A C 1
ATOM 2058 O O . ARG A 1 274 ? 2.734 15.277 3.717 1.00 94.62 274 ARG A O 1
ATOM 2065 N N . THR A 1 275 ? 4.692 14.775 4.704 1.00 97.56 275 THR A N 1
ATOM 2066 C CA . THR A 1 275 ? 4.255 13.512 5.313 1.00 97.56 275 THR A CA 1
ATOM 2067 C C . THR A 1 275 ? 3.207 13.774 6.394 1.00 97.56 275 THR A C 1
ATOM 2069 O O . THR A 1 275 ? 2.147 13.144 6.389 1.00 97.56 275 THR A O 1
ATOM 2072 N N . LEU A 1 276 ? 3.437 14.777 7.256 1.00 97.69 276 LEU A N 1
ATOM 2073 C CA . LEU A 1 276 ? 2.484 15.188 8.290 1.00 97.69 276 LEU A CA 1
ATOM 2074 C C . LEU A 1 276 ? 1.103 15.523 7.721 1.00 97.69 276 LEU A C 1
ATOM 2076 O O . LEU A 1 276 ? 0.092 15.091 8.267 1.00 97.69 276 LEU A O 1
ATOM 2080 N N . ILE A 1 277 ? 1.039 16.291 6.632 1.00 95.94 277 ILE A N 1
ATOM 2081 C CA . ILE A 1 277 ? -0.238 16.740 6.063 1.00 95.94 277 ILE A CA 1
ATOM 2082 C C . ILE A 1 277 ? -1.077 15.566 5.561 1.00 95.94 277 ILE A C 1
ATOM 2084 O O . ILE A 1 277 ? -2.275 15.513 5.854 1.00 95.94 277 ILE A O 1
ATOM 2088 N N . GLY A 1 278 ? -0.461 14.610 4.860 1.00 96.25 278 GLY A N 1
ATOM 2089 C CA . GLY A 1 278 ? -1.151 13.389 4.446 1.00 96.25 278 GLY A CA 1
ATOM 2090 C C . GLY A 1 278 ? -1.621 12.570 5.646 1.00 96.25 278 GLY A C 1
ATOM 2091 O O . GLY A 1 278 ? -2.781 12.165 5.699 1.00 96.25 278 GLY A O 1
ATOM 2092 N N . GLY A 1 279 ? -0.764 12.400 6.655 1.00 97.62 279 GLY A N 1
ATOM 2093 C CA . GLY A 1 279 ? -1.100 11.646 7.861 1.00 97.62 279 GLY A CA 1
ATOM 2094 C C . GLY A 1 279 ? -2.197 12.283 8.727 1.00 97.62 279 GLY A C 1
ATOM 2095 O O . GLY A 1 279 ? -3.049 11.570 9.254 1.00 97.62 279 GLY A O 1
ATOM 2096 N N . ILE A 1 280 ? -2.263 13.617 8.824 1.00 97.62 280 ILE A N 1
ATOM 2097 C CA . ILE A 1 280 ? -3.378 14.319 9.487 1.00 97.62 280 ILE A CA 1
ATOM 2098 C C . ILE A 1 280 ? -4.696 14.011 8.771 1.00 97.62 280 ILE A C 1
ATOM 2100 O O . ILE A 1 280 ? -5.716 13.783 9.422 1.00 97.62 280 ILE A O 1
ATOM 2104 N N . GLU A 1 281 ? -4.699 13.999 7.439 1.00 96.44 281 GLU A N 1
ATOM 2105 C CA . GLU A 1 281 ? -5.893 13.672 6.658 1.00 96.44 281 GLU A CA 1
ATOM 2106 C C . GLU A 1 281 ? -6.325 12.211 6.862 1.00 96.44 281 GLU A C 1
ATOM 2108 O O . GLU A 1 281 ? -7.508 11.963 7.103 1.00 96.44 281 GLU A O 1
ATOM 2113 N N . MET A 1 282 ? -5.368 11.275 6.896 1.00 97.06 282 MET A N 1
ATOM 2114 C CA . MET A 1 282 ? -5.600 9.862 7.234 1.00 97.06 282 MET A CA 1
ATOM 2115 C C . MET A 1 282 ? -6.225 9.690 8.627 1.00 97.06 282 MET A C 1
ATOM 2117 O O . MET A 1 282 ? -7.239 9.008 8.773 1.00 97.06 282 MET A O 1
ATOM 2121 N N . LEU A 1 283 ? -5.678 10.345 9.656 1.00 97.56 283 LEU A N 1
ATOM 2122 C CA . LEU A 1 283 ? -6.229 10.285 11.016 1.00 97.56 283 LEU A CA 1
ATOM 2123 C C . LEU A 1 283 ? -7.658 10.837 11.069 1.00 97.56 283 LEU A C 1
ATOM 2125 O O . LEU A 1 283 ? -8.540 10.249 11.698 1.00 97.56 283 LEU A O 1
ATOM 2129 N N . ARG A 1 284 ? -7.920 11.950 10.370 1.00 96.50 284 ARG A N 1
ATOM 2130 C CA . ARG A 1 284 ? -9.262 12.550 10.294 1.00 96.50 284 ARG A CA 1
ATOM 2131 C C . ARG A 1 284 ? -10.261 11.679 9.536 1.00 96.50 284 ARG A C 1
ATOM 2133 O O . ARG A 1 284 ? -11.453 11.771 9.826 1.00 96.50 284 ARG A O 1
ATOM 2140 N N . SER A 1 285 ? -9.795 10.843 8.609 1.00 94.00 285 SER A N 1
ATOM 2141 C CA . SER A 1 285 ? -10.611 9.851 7.902 1.00 94.00 285 SER A CA 1
ATOM 2142 C C . SER A 1 285 ? -10.668 8.491 8.615 1.00 94.00 285 SER A C 1
ATOM 2144 O O . SER A 1 285 ? -11.283 7.554 8.110 1.00 94.00 285 SER A O 1
ATOM 2146 N N . GLY A 1 286 ? -10.104 8.377 9.824 1.00 94.88 286 GLY A N 1
ATOM 2147 C CA . GLY A 1 286 ? -10.199 7.187 10.673 1.00 94.88 286 GLY A CA 1
ATOM 2148 C C . GLY A 1 286 ? -9.176 6.091 10.369 1.00 94.88 286 GLY A C 1
ATOM 2149 O O . GLY A 1 286 ? -9.310 4.982 10.894 1.00 94.88 286 GLY A O 1
ATOM 2150 N N . ALA A 1 287 ? -8.162 6.370 9.548 1.00 97.56 287 ALA A N 1
ATOM 2151 C CA . ALA A 1 287 ? -7.026 5.474 9.384 1.00 97.56 287 ALA A CA 1
ATOM 2152 C C . ALA A 1 287 ? -6.089 5.548 10.598 1.00 97.56 287 ALA A C 1
ATOM 2154 O O . ALA A 1 287 ? -5.827 6.616 11.145 1.00 97.56 287 ALA A O 1
ATOM 2155 N N . THR A 1 288 ? -5.590 4.387 11.023 1.00 98.00 288 THR A N 1
ATOM 2156 C CA . THR A 1 288 ? -4.639 4.252 12.150 1.00 98.00 288 THR A CA 1
ATOM 2157 C C . THR A 1 288 ? -3.362 3.512 11.761 1.00 98.00 288 THR A C 1
ATOM 2159 O O . THR A 1 288 ? -2.442 3.388 12.570 1.00 98.00 288 THR A O 1
ATOM 2162 N N . CYS A 1 289 ? -3.325 2.989 10.536 1.00 98.44 289 CYS A N 1
ATOM 2163 C CA . CYS A 1 289 ? -2.189 2.302 9.952 1.00 98.44 289 CYS A CA 1
ATOM 2164 C C . CYS A 1 289 ? -2.065 2.697 8.480 1.00 98.44 289 CYS A C 1
ATOM 2166 O O . CYS A 1 289 ? -3.091 2.838 7.807 1.00 98.44 289 CYS A O 1
ATOM 2168 N N . VAL A 1 290 ? -0.837 2.837 7.994 1.00 98.69 290 VAL A N 1
ATOM 2169 C CA . VAL A 1 290 ? -0.536 3.153 6.599 1.00 98.69 290 VAL A CA 1
ATOM 2170 C C . VAL A 1 290 ? 0.606 2.289 6.071 1.00 98.69 290 VAL A C 1
ATOM 2172 O O . VAL A 1 290 ? 1.565 2.015 6.794 1.00 98.69 290 VAL A O 1
ATOM 2175 N N . VAL A 1 291 ? 0.501 1.865 4.815 1.00 98.69 291 VAL A N 1
ATOM 2176 C CA . VAL A 1 291 ? 1.638 1.394 4.022 1.00 98.69 291 VAL A CA 1
ATOM 2177 C C . VAL A 1 291 ? 2.010 2.527 3.075 1.00 98.69 291 VAL A C 1
ATOM 2179 O O . VAL A 1 291 ? 1.244 2.859 2.173 1.00 98.69 291 VAL A O 1
ATOM 2182 N N . ASP A 1 292 ? 3.145 3.161 3.341 1.00 98.62 292 ASP A N 1
ATOM 2183 C CA . ASP A 1 292 ? 3.645 4.285 2.558 1.00 98.62 292 ASP A CA 1
ATOM 2184 C C . ASP A 1 292 ? 4.667 3.773 1.550 1.00 98.62 292 ASP A C 1
ATOM 2186 O O . ASP A 1 292 ? 5.791 3.437 1.926 1.00 98.62 292 ASP A O 1
ATOM 2190 N N . PHE A 1 293 ? 4.272 3.684 0.280 1.00 98.06 293 PHE A N 1
ATOM 2191 C CA . PHE A 1 293 ? 5.187 3.441 -0.825 1.00 98.06 293 PHE A CA 1
ATOM 2192 C C . PHE A 1 293 ? 5.970 4.730 -1.082 1.00 98.06 293 PHE A C 1
ATOM 2194 O O . PHE A 1 293 ? 5.600 5.583 -1.892 1.00 98.06 293 PHE A O 1
ATOM 2201 N N . LEU A 1 294 ? 7.050 4.897 -0.327 1.00 95.44 294 LEU A N 1
ATOM 2202 C CA . LEU A 1 294 ? 7.833 6.116 -0.319 1.00 95.44 294 LEU A CA 1
ATOM 2203 C C . LEU A 1 294 ? 8.762 6.123 -1.524 1.00 95.44 294 LEU A C 1
ATOM 2205 O O . LEU A 1 294 ? 9.671 5.304 -1.607 1.00 95.44 294 LEU A O 1
ATOM 2209 N N . TYR A 1 295 ? 8.584 7.085 -2.423 1.00 89.81 295 TYR A N 1
ATOM 2210 C CA . TYR A 1 295 ? 9.541 7.367 -3.487 1.00 89.81 295 TYR A CA 1
ATOM 2211 C C . TYR A 1 295 ? 10.234 8.702 -3.222 1.00 89.81 295 TYR A C 1
ATOM 2213 O O . TYR A 1 295 ? 9.604 9.763 -3.259 1.00 89.81 295 TYR A O 1
ATOM 2221 N N . GLU A 1 296 ? 11.550 8.681 -3.003 1.00 86.25 296 GLU A N 1
ATOM 2222 C CA . GLU A 1 296 ? 12.313 9.918 -2.838 1.00 86.25 296 GLU A CA 1
ATOM 2223 C C . GLU A 1 296 ? 12.800 10.479 -4.174 1.00 86.25 296 GLU A C 1
ATOM 2225 O O . GLU A 1 296 ? 13.640 9.905 -4.868 1.00 86.25 296 GLU A O 1
ATOM 2230 N N . LEU A 1 297 ? 12.285 11.663 -4.508 1.00 68.75 297 LEU A N 1
ATOM 2231 C CA . LEU A 1 297 ? 12.457 12.341 -5.796 1.00 68.75 297 LEU A CA 1
ATOM 2232 C C . LEU A 1 297 ? 13.920 12.651 -6.154 1.00 68.75 297 LEU A C 1
ATOM 2234 O O . LEU A 1 297 ? 14.220 12.917 -7.311 1.00 68.75 297 LEU A O 1
ATOM 2238 N N . GLN A 1 298 ? 14.838 12.650 -5.189 1.00 70.00 298 GLN A N 1
ATOM 2239 C CA . GLN A 1 298 ? 16.261 12.940 -5.419 1.00 70.00 298 GLN A CA 1
ATOM 2240 C C . GLN A 1 298 ? 17.181 11.781 -5.041 1.00 70.00 298 GLN A C 1
ATOM 2242 O O . GLN A 1 298 ? 18.387 11.964 -4.884 1.00 70.00 298 GLN A O 1
ATOM 2247 N N . GLY A 1 299 ? 16.606 10.588 -4.908 1.00 77.94 299 GLY A N 1
ATOM 2248 C CA . GLY A 1 299 ? 17.282 9.452 -4.314 1.00 77.94 299 GLY A CA 1
ATOM 2249 C C . GLY A 1 299 ? 17.143 9.452 -2.797 1.00 77.94 299 GLY A C 1
ATOM 2250 O O . GLY A 1 299 ? 16.865 10.462 -2.148 1.00 77.94 299 GLY A O 1
ATOM 2251 N N . PHE A 1 300 ? 17.313 8.266 -2.235 1.00 84.31 300 PHE A N 1
ATOM 2252 C CA . PHE A 1 300 ? 17.167 8.057 -0.811 1.00 84.31 300 PHE A CA 1
ATOM 2253 C C . PHE A 1 300 ? 18.393 8.534 -0.039 1.00 84.31 300 PHE A C 1
ATOM 2255 O O . PHE A 1 300 ? 19.529 8.176 -0.350 1.00 84.31 300 PHE A O 1
ATOM 2262 N N . THR A 1 301 ? 18.145 9.265 1.044 1.00 91.25 301 THR A N 1
ATOM 2263 C CA . THR A 1 301 ? 19.135 9.501 2.095 1.00 91.25 301 THR A CA 1
ATOM 2264 C C . THR A 1 301 ? 18.538 9.122 3.443 1.00 91.25 301 THR A C 1
ATOM 2266 O O . THR A 1 301 ? 17.320 9.138 3.632 1.00 91.25 301 THR A O 1
ATOM 2269 N N . GLU A 1 302 ? 19.396 8.790 4.408 1.00 92.56 302 GLU A N 1
ATOM 2270 C CA . GLU A 1 302 ? 18.938 8.498 5.771 1.00 92.56 302 GLU A CA 1
ATOM 2271 C C . GLU A 1 302 ? 18.296 9.719 6.443 1.00 92.56 302 GLU A C 1
ATOM 2273 O O . GLU A 1 302 ? 17.449 9.553 7.311 1.00 92.56 302 GLU A O 1
ATOM 2278 N N . GLU A 1 303 ? 18.673 10.936 6.042 1.00 95.06 303 GLU A N 1
ATOM 2279 C CA . GLU A 1 303 ? 18.113 12.180 6.577 1.00 95.06 303 GLU A CA 1
ATOM 2280 C C . GLU A 1 303 ? 16.674 12.416 6.095 1.00 95.06 303 GLU A C 1
ATOM 2282 O O . GLU A 1 303 ? 15.807 12.779 6.889 1.00 95.06 303 GLU A O 1
ATOM 2287 N N . LEU A 1 304 ? 16.392 12.156 4.812 1.00 94.44 304 LEU A N 1
ATOM 2288 C CA . LEU A 1 304 ? 15.028 12.244 4.279 1.00 94.44 304 LEU A CA 1
ATOM 2289 C C . LEU A 1 304 ? 14.133 11.152 4.878 1.00 94.44 304 LEU A C 1
ATOM 2291 O O . LEU A 1 304 ? 13.010 11.436 5.291 1.00 94.44 304 LEU A O 1
ATOM 2295 N N . LEU A 1 305 ? 14.649 9.926 5.012 1.00 97.06 305 LEU A N 1
ATOM 2296 C CA . LEU A 1 305 ? 13.909 8.839 5.654 1.00 97.06 305 LEU A CA 1
ATOM 2297 C C . LEU A 1 305 ? 13.630 9.126 7.140 1.00 97.06 305 LEU A C 1
ATOM 2299 O O . LEU A 1 305 ? 12.516 8.890 7.604 1.00 97.06 305 LEU A O 1
ATOM 2303 N N . ASP A 1 306 ? 14.596 9.685 7.879 1.00 98.06 306 ASP A N 1
ATOM 2304 C CA . ASP A 1 306 ? 14.397 10.114 9.272 1.00 98.06 306 ASP A CA 1
ATOM 2305 C C . ASP A 1 306 ? 13.273 11.153 9.386 1.00 98.06 306 ASP A C 1
ATOM 2307 O O . ASP A 1 306 ? 12.442 11.073 10.291 1.00 98.06 306 ASP A O 1
ATOM 2311 N N . ALA A 1 307 ? 13.173 12.082 8.429 1.00 98.00 307 ALA A N 1
ATOM 2312 C CA . ALA A 1 307 ? 12.087 13.054 8.389 1.00 98.00 307 ALA A CA 1
ATOM 2313 C C . ALA A 1 307 ? 10.702 12.403 8.213 1.00 98.00 307 ALA A C 1
ATOM 2315 O O . ALA A 1 307 ? 9.762 12.798 8.909 1.00 98.00 307 ALA A O 1
ATOM 2316 N N . VAL A 1 308 ? 10.573 11.392 7.344 1.00 98.19 308 VAL A N 1
ATOM 2317 C CA . VAL A 1 308 ? 9.327 10.617 7.170 1.00 98.19 308 VAL A CA 1
ATOM 2318 C C . VAL A 1 308 ? 8.987 9.838 8.446 1.00 98.19 308 VAL A C 1
ATOM 2320 O O . VAL A 1 308 ? 7.867 9.925 8.952 1.00 98.19 308 VAL A O 1
ATOM 2323 N N . VAL A 1 309 ? 9.966 9.132 9.022 1.00 98.56 309 VAL A N 1
ATOM 2324 C CA . VAL A 1 309 ? 9.799 8.368 10.271 1.00 98.56 309 VAL A CA 1
ATOM 2325 C C . VAL A 1 309 ? 9.366 9.281 11.420 1.00 98.56 309 VAL A C 1
ATOM 2327 O O . VAL A 1 309 ? 8.434 8.950 12.157 1.00 98.56 309 VAL A O 1
ATOM 2330 N N . ARG A 1 310 ? 10.008 10.446 11.567 1.00 98.50 310 ARG A N 1
ATOM 2331 C CA . ARG A 1 310 ? 9.660 11.454 12.576 1.00 98.50 310 ARG A CA 1
ATOM 2332 C C . ARG A 1 310 ? 8.225 11.944 12.398 1.00 98.50 310 ARG A C 1
ATOM 2334 O O . ARG A 1 310 ? 7.500 12.024 13.381 1.00 98.50 310 ARG A O 1
ATOM 2341 N N . ALA A 1 311 ? 7.792 12.206 11.164 1.00 98.69 311 ALA A N 1
ATOM 2342 C CA . ALA A 1 311 ? 6.420 12.629 10.892 1.00 98.69 311 ALA A CA 1
ATOM 2343 C C . ALA A 1 311 ? 5.396 11.575 11.340 1.00 98.69 311 ALA A C 1
ATOM 2345 O O . ALA A 1 311 ? 4.455 11.909 12.058 1.00 98.69 311 ALA A O 1
ATOM 2346 N N . TYR A 1 312 ? 5.585 10.301 10.981 1.00 98.69 312 TYR A N 1
ATOM 2347 C CA . TYR A 1 312 ? 4.661 9.239 11.397 1.00 98.69 312 TYR A CA 1
ATOM 2348 C C . TYR A 1 312 ? 4.646 9.008 12.912 1.00 98.69 312 TYR A C 1
ATOM 2350 O O . TYR A 1 312 ? 3.569 8.817 13.483 1.00 98.69 312 TYR A O 1
ATOM 2358 N N . ARG A 1 313 ? 5.808 9.100 13.574 1.00 98.19 313 ARG A N 1
ATOM 2359 C CA . ARG A 1 313 ? 5.910 9.033 15.040 1.00 98.19 313 ARG A CA 1
ATOM 2360 C C . ARG A 1 313 ? 5.160 10.173 15.724 1.00 98.19 313 ARG A C 1
ATOM 2362 O O . ARG A 1 313 ? 4.372 9.908 16.627 1.00 98.19 313 ARG A O 1
ATOM 2369 N N . ASP A 1 314 ? 5.349 11.409 15.268 1.00 98.50 314 ASP A N 1
ATOM 2370 C CA . ASP A 1 314 ? 4.686 12.586 15.844 1.00 98.50 314 ASP A CA 1
ATOM 2371 C C . ASP A 1 314 ? 3.161 12.546 15.650 1.00 98.50 314 ASP A C 1
ATOM 2373 O O . ASP A 1 314 ? 2.408 13.048 16.484 1.00 98.50 314 ASP A O 1
ATOM 2377 N N . LEU A 1 315 ? 2.691 11.914 14.569 1.00 98.25 315 LEU A N 1
ATOM 2378 C CA . LEU A 1 315 ? 1.268 11.664 14.324 1.00 98.25 315 LEU A CA 1
ATOM 2379 C C . LEU A 1 315 ? 0.685 10.539 15.190 1.00 98.25 315 LEU A C 1
ATOM 2381 O O . LEU A 1 315 ? -0.535 10.464 15.335 1.00 98.25 315 LEU A O 1
ATOM 2385 N N . GLY A 1 316 ? 1.520 9.637 15.713 1.00 97.12 316 GLY A N 1
ATOM 2386 C CA . GLY A 1 316 ? 1.074 8.408 16.373 1.00 97.12 316 GLY A CA 1
ATOM 2387 C C . GLY A 1 316 ? 0.435 7.386 15.420 1.00 97.12 316 GLY A C 1
ATOM 2388 O O . GLY A 1 316 ? -0.336 6.532 15.864 1.00 97.12 316 GLY A O 1
ATOM 2389 N N . LEU A 1 317 ? 0.717 7.471 14.114 1.00 97.94 317 LEU A N 1
ATOM 2390 C CA . LEU A 1 317 ? 0.268 6.484 13.126 1.00 97.94 317 LEU A CA 1
ATOM 2391 C C . LEU A 1 317 ? 1.194 5.265 13.133 1.00 97.94 317 LEU A C 1
ATOM 2393 O O . LEU A 1 317 ? 2.414 5.406 13.177 1.00 97.94 317 LEU A O 1
ATOM 2397 N N . ARG A 1 318 ? 0.620 4.064 12.993 1.00 98.69 318 ARG A N 1
ATOM 2398 C CA . ARG A 1 318 ? 1.417 2.894 12.603 1.00 98.69 318 ARG A CA 1
ATOM 2399 C C . ARG A 1 318 ? 1.758 3.009 11.120 1.00 98.69 318 ARG A C 1
ATOM 2401 O O . ARG A 1 318 ? 0.860 3.232 10.313 1.00 98.69 318 ARG A O 1
ATOM 2408 N N . ALA A 1 319 ? 3.022 2.848 10.761 1.00 98.69 319 ALA A N 1
ATOM 2409 C CA . ALA A 1 319 ? 3.487 2.997 9.390 1.00 98.69 319 ALA A CA 1
ATOM 2410 C C . ALA A 1 319 ? 4.399 1.835 8.994 1.00 98.69 319 ALA A C 1
ATOM 2412 O O . ALA A 1 319 ? 5.381 1.543 9.675 1.00 98.69 319 ALA A O 1
ATOM 2413 N N . LEU A 1 320 ? 4.085 1.195 7.871 1.00 98.81 320 LEU A N 1
ATOM 2414 C CA . LEU A 1 320 ? 5.030 0.396 7.102 1.00 98.81 320 LEU A CA 1
ATOM 2415 C C . LEU A 1 320 ? 5.566 1.286 5.981 1.00 98.81 320 LEU A C 1
ATOM 2417 O O . LEU A 1 320 ? 4.848 1.571 5.028 1.00 98.81 320 LEU A O 1
ATOM 2421 N N . ILE A 1 321 ? 6.804 1.750 6.117 1.00 98.75 321 ILE A N 1
ATOM 2422 C CA . ILE A 1 321 ? 7.461 2.601 5.124 1.00 98.75 321 ILE A CA 1
ATOM 2423 C C . ILE A 1 321 ? 8.180 1.682 4.137 1.00 98.75 321 ILE A C 1
ATOM 2425 O O . ILE A 1 321 ? 9.169 1.022 4.472 1.00 98.75 321 ILE A O 1
ATOM 2429 N N . ALA A 1 322 ? 7.638 1.616 2.931 1.00 98.56 322 ALA A N 1
ATOM 2430 C CA . ALA A 1 322 ? 8.075 0.753 1.855 1.00 98.56 322 ALA A CA 1
ATOM 2431 C C . ALA A 1 322 ? 9.020 1.544 0.936 1.00 98.56 322 ALA A C 1
ATOM 2433 O O . ALA A 1 322 ? 8.622 2.517 0.301 1.00 98.56 322 ALA A O 1
ATOM 2434 N N . LEU A 1 323 ? 10.300 1.165 0.920 1.00 98.06 323 LEU A N 1
ATOM 2435 C CA . LEU A 1 323 ? 11.359 1.881 0.207 1.00 98.06 323 LEU A CA 1
ATOM 2436 C C . LEU A 1 323 ? 11.272 1.582 -1.293 1.00 98.06 323 LEU A C 1
ATOM 2438 O O . LEU A 1 323 ? 11.637 0.483 -1.713 1.00 98.06 323 LEU A O 1
ATOM 2442 N N . ALA A 1 324 ? 10.808 2.546 -2.094 1.00 96.00 324 ALA A N 1
ATOM 2443 C CA . ALA A 1 324 ? 10.686 2.394 -3.540 1.00 96.00 324 ALA A CA 1
ATOM 2444 C C . ALA A 1 324 ? 12.050 2.193 -4.220 1.00 96.00 324 ALA A C 1
ATOM 2446 O O . ALA A 1 324 ? 12.833 3.134 -4.346 1.00 96.00 324 ALA A O 1
ATOM 2447 N N . ILE A 1 325 ? 12.326 0.989 -4.716 1.00 95.88 325 ILE A N 1
ATOM 2448 C CA . ILE A 1 325 ? 13.595 0.659 -5.380 1.00 95.88 325 ILE A CA 1
ATOM 2449 C C . ILE A 1 325 ? 13.386 0.249 -6.840 1.00 95.88 325 ILE A C 1
ATOM 2451 O O . ILE A 1 325 ? 12.383 -0.357 -7.216 1.00 95.88 325 ILE A O 1
ATOM 2455 N N . ALA A 1 326 ? 14.342 0.601 -7.690 1.00 95.19 326 ALA A N 1
ATOM 2456 C CA . ALA A 1 326 ? 14.396 0.260 -9.109 1.00 95.19 326 ALA A CA 1
ATOM 2457 C C . ALA A 1 326 ? 15.853 0.347 -9.566 1.00 95.19 326 ALA A C 1
ATOM 2459 O O . ALA A 1 326 ? 16.626 1.069 -8.944 1.00 95.19 326 ALA A O 1
ATOM 2460 N N . ASP A 1 327 ? 16.223 -0.345 -10.637 1.00 95.19 327 ASP A N 1
ATOM 2461 C CA . ASP A 1 327 ? 17.603 -0.376 -11.149 1.00 95.19 327 ASP A CA 1
ATOM 2462 C C . ASP A 1 327 ? 17.696 -0.437 -12.685 1.00 95.19 327 ASP A C 1
ATOM 2464 O O . ASP A 1 327 ? 18.788 -0.554 -13.239 1.00 95.19 327 ASP A O 1
ATOM 2468 N N . ARG A 1 328 ? 16.562 -0.299 -13.386 1.00 93.56 328 ARG A N 1
ATOM 2469 C CA . ARG A 1 328 ? 16.520 -0.078 -14.840 1.00 93.56 328 ARG A CA 1
ATOM 2470 C C . ARG A 1 328 ? 16.451 1.406 -15.177 1.00 93.56 328 ARG A C 1
ATOM 2472 O O . ARG A 1 328 ? 15.822 2.192 -14.461 1.00 93.56 328 ARG A O 1
ATOM 2479 N N . ALA A 1 329 ? 17.044 1.795 -16.300 1.00 89.94 329 ALA A N 1
ATOM 2480 C CA . ALA A 1 329 ? 16.914 3.148 -16.819 1.00 89.94 329 ALA A CA 1
ATOM 2481 C C . ALA A 1 329 ? 15.477 3.385 -17.307 1.00 89.94 329 ALA A C 1
ATOM 2483 O O . ALA A 1 329 ? 14.861 2.511 -17.907 1.00 89.94 329 ALA A O 1
ATOM 2484 N N . TYR A 1 330 ? 14.932 4.590 -17.103 1.00 86.25 330 TYR A N 1
ATOM 2485 C CA . TYR A 1 330 ? 13.499 4.853 -17.318 1.00 86.25 330 TYR A CA 1
ATOM 2486 C C . TYR A 1 330 ? 12.986 4.470 -18.722 1.00 86.25 330 TYR A C 1
ATOM 2488 O O . TYR A 1 330 ? 11.876 3.954 -18.851 1.00 86.25 330 TYR A O 1
ATOM 2496 N N . HIS A 1 331 ? 13.789 4.676 -19.771 1.00 85.31 331 HIS A N 1
ATOM 2497 C CA . HIS A 1 331 ? 13.415 4.320 -21.146 1.00 85.31 331 HIS A CA 1
ATOM 2498 C C . HIS A 1 331 ? 13.208 2.809 -21.361 1.00 85.31 331 HIS A C 1
ATOM 2500 O O . HIS A 1 331 ? 12.401 2.437 -22.206 1.00 85.31 331 HIS A O 1
ATOM 2506 N N . GLU A 1 332 ? 13.845 1.951 -20.558 1.00 87.31 332 GLU A N 1
ATOM 2507 C CA . GLU A 1 332 ? 13.666 0.492 -20.597 1.00 87.31 332 GLU A CA 1
ATOM 2508 C C . GLU A 1 332 ? 12.355 0.050 -19.930 1.00 87.31 332 GLU A C 1
ATOM 2510 O O . GLU A 1 332 ? 11.889 -1.073 -20.122 1.00 87.31 332 GLU A O 1
ATOM 2515 N N . THR A 1 333 ? 11.763 0.921 -19.108 1.00 85.56 333 THR A N 1
ATOM 2516 C CA . THR A 1 333 ? 10.636 0.575 -18.228 1.00 85.56 333 THR A CA 1
ATOM 2517 C C . THR A 1 333 ? 9.275 0.719 -18.895 1.00 85.56 333 THR A C 1
ATOM 2519 O O . THR A 1 333 ? 8.286 0.140 -18.436 1.00 85.56 333 THR A O 1
ATOM 2522 N N . VAL A 1 334 ? 9.217 1.487 -19.985 1.00 79.38 334 VAL A N 1
ATOM 2523 C CA . VAL A 1 334 ? 8.004 1.718 -20.766 1.00 79.38 334 VAL A CA 1
ATOM 2524 C C . VAL A 1 334 ? 8.164 1.028 -22.109 1.00 79.38 334 VAL A C 1
ATOM 2526 O O . VAL A 1 334 ? 9.173 1.171 -22.791 1.00 79.38 334 VAL A O 1
ATOM 2529 N N . VAL A 1 335 ? 7.136 0.288 -22.516 1.00 75.56 335 VAL A N 1
ATOM 2530 C CA . VAL A 1 335 ? 7.106 -0.423 -23.796 1.00 75.56 335 VAL A CA 1
ATOM 2531 C C . VAL A 1 335 ? 6.907 0.579 -24.942 1.00 75.56 335 VAL A C 1
ATOM 2533 O O . VAL A 1 335 ? 5.813 0.717 -25.481 1.00 75.56 335 VAL A O 1
ATOM 2536 N N . LEU A 1 336 ? 7.962 1.307 -25.304 1.00 74.75 336 LEU A N 1
ATOM 2537 C CA . LEU A 1 336 ? 7.989 2.232 -26.437 1.00 74.75 336 LEU A CA 1
ATOM 2538 C C . LEU A 1 336 ? 8.842 1.663 -27.579 1.00 74.75 336 LEU A C 1
ATOM 2540 O O . LEU A 1 336 ? 9.566 0.674 -27.426 1.00 74.75 336 LEU A O 1
ATOM 2544 N N . ASP A 1 337 ? 8.687 2.245 -28.763 1.00 78.00 337 ASP A N 1
ATOM 2545 C CA . ASP A 1 337 ? 9.653 2.076 -29.845 1.00 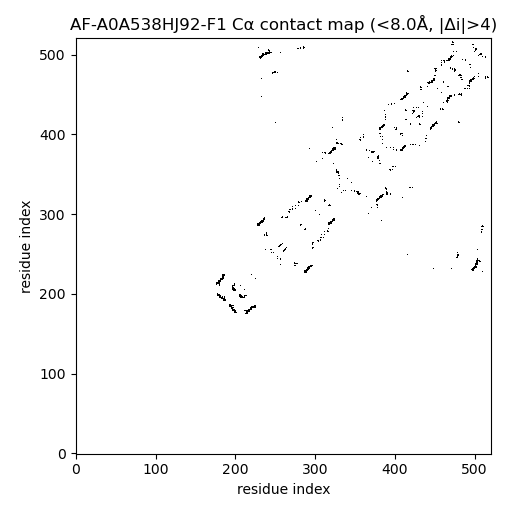78.00 337 ASP A CA 1
ATOM 2546 C C . ASP A 1 337 ? 10.742 3.134 -29.648 1.00 78.00 337 ASP A C 1
ATOM 2548 O O . ASP A 1 337 ? 10.471 4.332 -29.749 1.00 78.00 337 ASP A O 1
ATOM 2552 N N . GLU A 1 338 ? 11.956 2.700 -29.314 1.00 73.75 338 GLU A N 1
ATOM 2553 C CA . GLU A 1 338 ? 13.090 3.593 -29.056 1.00 73.75 338 GLU A CA 1
ATOM 2554 C C . GLU A 1 338 ? 13.443 4.454 -30.270 1.00 73.75 338 GLU A C 1
ATOM 2556 O O . GLU A 1 338 ? 13.937 5.565 -30.097 1.00 73.75 338 GLU A O 1
ATOM 2561 N N . ALA A 1 339 ? 13.114 4.014 -31.492 1.00 78.50 339 ALA A N 1
ATOM 2562 C CA . ALA A 1 339 ? 13.300 4.825 -32.694 1.00 78.50 339 ALA A CA 1
ATOM 2563 C C . ALA A 1 339 ? 12.442 6.105 -32.692 1.00 78.50 339 ALA A C 1
ATOM 2565 O O . ALA A 1 339 ? 12.708 7.030 -33.460 1.00 78.50 339 ALA A O 1
ATOM 2566 N N . LEU A 1 340 ? 11.415 6.171 -31.838 1.00 80.88 340 LEU A N 1
ATOM 2567 C CA . LEU A 1 340 ? 10.559 7.344 -31.648 1.00 80.88 340 LEU A CA 1
ATOM 2568 C C . LEU A 1 340 ? 11.061 8.281 -30.540 1.00 80.88 340 LEU A C 1
ATOM 2570 O O . LEU A 1 340 ? 10.452 9.329 -30.311 1.00 80.88 340 LEU A O 1
ATOM 2574 N N . VAL A 1 341 ? 12.141 7.921 -29.843 1.00 82.19 341 VAL A N 1
ATOM 2575 C CA . VAL A 1 341 ? 12.701 8.682 -28.724 1.00 82.19 341 VAL A CA 1
ATOM 2576 C C . VAL A 1 341 ? 14.014 9.331 -29.159 1.00 82.19 341 VAL A C 1
ATOM 2578 O O . VAL A 1 341 ? 14.838 8.721 -29.832 1.00 82.19 341 VAL A O 1
ATOM 2581 N N . ASP A 1 342 ? 14.219 10.591 -28.777 1.00 86.50 342 ASP A N 1
ATOM 2582 C CA . ASP A 1 342 ? 15.465 11.309 -29.057 1.00 86.50 342 ASP A CA 1
ATOM 2583 C C . ASP A 1 342 ? 16.676 10.547 -28.466 1.00 86.50 342 ASP A C 1
ATOM 2585 O O . ASP A 1 342 ? 16.719 10.332 -27.248 1.00 86.50 342 ASP A O 1
ATOM 2589 N N . PRO A 1 343 ? 17.693 10.174 -29.269 1.00 88.31 343 PRO A N 1
ATOM 2590 C CA . PRO A 1 343 ? 18.895 9.504 -28.769 1.00 88.31 343 PRO A CA 1
ATOM 2591 C C . PRO A 1 343 ? 19.618 10.271 -27.653 1.00 88.31 343 PRO A C 1
ATOM 2593 O O . PRO A 1 343 ? 20.231 9.663 -26.774 1.00 88.31 343 PRO A O 1
ATOM 2596 N N . GLN A 1 344 ? 19.541 11.607 -27.646 1.00 89.31 344 GLN A N 1
ATOM 2597 C CA . GLN A 1 344 ? 20.118 12.427 -26.576 1.00 89.31 344 GLN A CA 1
ATOM 2598 C C . GLN A 1 344 ? 19.362 12.254 -25.256 1.00 89.31 344 GLN A C 1
ATOM 2600 O O . GLN A 1 344 ? 19.970 12.272 -24.182 1.00 89.31 344 GLN A O 1
ATOM 2605 N N . LEU A 1 345 ? 18.041 12.064 -25.328 1.00 85.38 345 LEU A N 1
ATOM 2606 C CA . LEU A 1 345 ? 17.217 11.758 -24.166 1.00 85.38 345 LEU A CA 1
ATOM 2607 C C . LEU A 1 345 ? 17.553 10.369 -23.616 1.00 85.38 345 LEU A C 1
ATOM 2609 O O . LEU A 1 345 ? 17.732 10.247 -22.408 1.00 85.38 345 LEU A O 1
ATOM 2613 N N . ILE A 1 346 ? 17.714 9.359 -24.477 1.00 87.25 346 ILE A N 1
ATOM 2614 C CA . ILE A 1 346 ? 18.122 8.004 -24.062 1.00 87.25 346 ILE A CA 1
ATOM 2615 C C . ILE A 1 346 ? 19.466 8.052 -23.327 1.00 87.25 346 ILE A C 1
ATOM 2617 O O . ILE A 1 346 ? 19.559 7.615 -22.183 1.00 87.25 346 ILE A O 1
ATOM 2621 N N . ALA A 1 347 ? 20.484 8.683 -23.921 1.00 88.75 347 ALA A N 1
ATOM 2622 C CA . ALA A 1 347 ? 21.803 8.809 -23.297 1.00 88.75 347 ALA A CA 1
ATOM 2623 C C . ALA A 1 347 ? 21.763 9.541 -21.941 1.00 88.75 347 ALA A C 1
ATOM 2625 O O . ALA A 1 347 ? 22.561 9.256 -21.046 1.00 88.75 347 ALA A O 1
ATOM 2626 N N . ARG A 1 348 ? 20.837 10.494 -21.768 1.00 87.00 348 ARG A N 1
ATOM 2627 C CA . ARG A 1 348 ? 20.587 11.136 -20.472 1.00 87.00 348 ARG A CA 1
ATOM 2628 C C . ARG A 1 348 ? 19.976 10.163 -19.464 1.00 87.00 348 ARG A C 1
ATOM 2630 O O . ARG A 1 348 ? 20.486 10.089 -18.355 1.00 87.00 348 ARG A O 1
ATOM 2637 N N . LEU A 1 349 ? 18.927 9.436 -19.843 1.00 87.06 349 LEU A N 1
ATOM 2638 C CA . LEU A 1 349 ? 18.239 8.491 -18.956 1.00 87.06 349 LEU A CA 1
ATOM 2639 C C . LEU A 1 349 ? 19.142 7.328 -18.525 1.00 87.06 349 LEU A C 1
ATOM 2641 O O . LEU A 1 349 ? 19.024 6.861 -17.401 1.00 87.06 349 LEU A O 1
ATOM 2645 N N . GLU A 1 350 ? 20.059 6.902 -19.391 1.00 89.56 350 GLU A N 1
ATOM 2646 C CA . GLU A 1 350 ? 21.089 5.904 -19.076 1.00 89.56 350 GLU A CA 1
ATOM 2647 C C . GLU A 1 350 ? 22.106 6.396 -18.045 1.00 89.56 350 GLU A C 1
ATOM 2649 O O . GLU A 1 350 ? 22.493 5.676 -17.126 1.00 89.56 350 GLU A O 1
ATOM 2654 N N . ARG A 1 351 ? 22.548 7.649 -18.178 1.00 88.00 351 ARG A N 1
ATOM 2655 C CA . ARG A 1 351 ? 23.478 8.251 -17.218 1.00 88.00 351 ARG A CA 1
ATOM 2656 C C . ARG A 1 351 ? 22.819 8.470 -15.859 1.00 88.00 351 ARG A C 1
ATOM 2658 O O . ARG A 1 351 ? 23.471 8.291 -14.837 1.00 88.00 351 ARG A O 1
ATOM 2665 N N . ASP A 1 352 ? 21.551 8.863 -15.867 1.00 85.38 352 ASP A N 1
ATOM 2666 C CA . ASP A 1 352 ? 20.783 9.194 -14.669 1.00 85.38 352 ASP A CA 1
ATOM 2667 C C . ASP A 1 352 ? 20.015 7.959 -14.139 1.00 85.38 352 ASP A C 1
ATOM 2669 O O . ASP A 1 352 ? 19.011 8.094 -13.436 1.00 85.38 352 ASP A O 1
ATOM 2673 N N . LYS A 1 353 ? 20.459 6.746 -14.505 1.00 88.38 353 LYS A N 1
ATOM 2674 C CA . LYS A 1 353 ? 19.818 5.499 -14.089 1.00 88.38 353 LYS A CA 1
ATOM 2675 C C . LYS A 1 353 ? 19.886 5.304 -12.566 1.00 88.38 353 LYS A C 1
ATOM 2677 O O . LYS A 1 353 ? 20.843 5.760 -11.933 1.00 88.38 353 LYS A O 1
ATOM 2682 N N . PRO A 1 354 ? 18.905 4.605 -11.973 1.00 90.94 354 PRO A N 1
ATOM 2683 C CA . PRO A 1 354 ? 18.913 4.330 -10.542 1.00 90.94 354 PRO A CA 1
ATOM 2684 C C . PRO A 1 354 ? 20.104 3.454 -10.088 1.00 90.94 354 PRO A C 1
ATOM 2686 O O . PRO A 1 354 ? 20.722 2.781 -10.919 1.00 90.94 354 PRO A O 1
ATOM 2689 N N . PRO A 1 355 ? 20.404 3.421 -8.772 1.00 93.81 355 PRO A N 1
ATOM 2690 C CA . PRO A 1 355 ? 21.407 2.528 -8.186 1.00 93.81 355 PRO A CA 1
ATOM 2691 C C . PRO A 1 355 ? 21.161 1.049 -8.503 1.00 93.81 355 PRO A C 1
ATOM 2693 O O . PRO A 1 355 ? 20.018 0.618 -8.664 1.00 93.81 355 PRO A O 1
ATOM 2696 N N . ALA A 1 356 ? 22.235 0.260 -8.542 1.00 96.19 356 ALA A N 1
ATOM 2697 C CA . ALA A 1 356 ? 22.143 -1.186 -8.741 1.00 96.19 356 ALA A CA 1
ATOM 2698 C C . ALA A 1 356 ? 21.746 -1.921 -7.447 1.00 96.19 356 ALA A C 1
ATOM 2700 O O . ALA A 1 356 ? 21.834 -1.372 -6.345 1.00 96.19 356 ALA A O 1
ATOM 2701 N N . TRP A 1 357 ? 21.364 -3.199 -7.565 1.00 97.56 357 TRP A N 1
ATOM 2702 C CA . TRP A 1 357 ? 20.942 -4.018 -6.423 1.00 97.56 357 TRP A CA 1
ATOM 2703 C C . TRP A 1 357 ? 21.888 -3.972 -5.203 1.00 97.56 357 TRP A C 1
ATOM 2705 O O . TRP A 1 357 ? 21.386 -3.705 -4.113 1.00 97.56 357 TRP A O 1
ATOM 2715 N N . PRO A 1 358 ? 23.225 -4.132 -5.317 1.00 98.31 358 PRO A N 1
ATOM 2716 C CA . PRO A 1 358 ? 24.100 -4.110 -4.138 1.00 98.31 358 PRO A CA 1
ATOM 2717 C C . PRO A 1 358 ? 24.040 -2.799 -3.337 1.00 98.31 358 PRO A C 1
ATOM 2719 O O . PRO A 1 358 ? 24.180 -2.795 -2.112 1.00 98.31 358 PRO A O 1
ATOM 2722 N N . GLU A 1 359 ? 23.815 -1.671 -4.015 1.00 97.56 359 GLU A N 1
ATOM 2723 C CA . GLU A 1 359 ? 23.655 -0.365 -3.372 1.00 97.56 359 GLU A CA 1
ATOM 2724 C C . GLU A 1 359 ? 22.306 -0.276 -2.648 1.00 97.56 359 GLU A C 1
ATOM 2726 O O . GLU A 1 359 ? 22.253 0.171 -1.497 1.00 97.56 359 GLU A O 1
ATOM 2731 N N . TRP A 1 360 ? 21.232 -0.767 -3.279 1.00 97.44 360 TRP A N 1
ATOM 2732 C CA . TRP A 1 360 ? 19.904 -0.846 -2.666 1.00 97.44 360 TRP A CA 1
ATOM 2733 C C . TRP A 1 360 ? 19.846 -1.794 -1.476 1.00 97.44 360 TRP A C 1
ATOM 2735 O O . TRP A 1 360 ? 19.250 -1.448 -0.456 1.00 97.44 360 TRP A O 1
ATOM 2745 N N . GLU A 1 361 ? 20.488 -2.955 -1.569 1.00 98.44 361 GLU A N 1
ATOM 2746 C CA . GLU A 1 361 ? 20.598 -3.904 -0.466 1.00 98.44 361 GLU A CA 1
ATOM 2747 C C . GLU A 1 361 ? 21.307 -3.246 0.722 1.00 98.44 361 GLU A C 1
ATOM 2749 O O . GLU A 1 361 ? 20.801 -3.245 1.847 1.00 98.44 361 GLU A O 1
ATOM 2754 N N . SER A 1 362 ? 22.453 -2.608 0.457 1.00 98.31 362 SER A N 1
ATOM 2755 C CA . SER A 1 362 ? 23.232 -1.895 1.468 1.00 98.31 362 SER A CA 1
ATOM 2756 C C . SER A 1 362 ? 22.419 -0.783 2.139 1.00 98.31 362 SER A C 1
ATOM 2758 O O . SER A 1 362 ? 22.436 -0.658 3.366 1.00 98.31 362 SER A O 1
ATOM 2760 N N . PHE A 1 363 ? 21.685 0.016 1.358 1.00 97.88 363 PHE A N 1
ATOM 2761 C CA . PHE A 1 363 ? 20.814 1.063 1.888 1.00 97.88 363 PHE A CA 1
ATOM 2762 C C . PHE A 1 363 ? 19.665 0.488 2.724 1.00 97.88 363 PHE A C 1
ATOM 2764 O O . PHE A 1 363 ? 19.445 0.936 3.849 1.00 97.88 363 PHE A O 1
ATOM 2771 N N . THR A 1 364 ? 18.978 -0.536 2.216 1.00 98.19 364 THR A N 1
ATOM 2772 C CA . THR A 1 364 ? 17.845 -1.177 2.898 1.00 98.19 364 THR A CA 1
ATOM 2773 C C . THR A 1 364 ? 18.273 -1.750 4.244 1.00 98.19 364 THR A C 1
ATOM 2775 O O . THR A 1 364 ? 17.594 -1.526 5.244 1.00 98.19 364 THR A O 1
ATOM 2778 N N . ARG A 1 365 ? 19.438 -2.410 4.317 1.00 98.56 365 ARG A N 1
ATOM 2779 C CA . ARG A 1 365 ? 19.993 -2.921 5.582 1.00 98.56 365 ARG A CA 1
ATOM 2780 C C . ARG A 1 365 ? 20.215 -1.807 6.607 1.00 98.56 365 ARG A C 1
ATOM 2782 O O . ARG A 1 365 ? 19.766 -1.943 7.743 1.00 98.56 365 ARG A O 1
ATOM 2789 N N . ARG A 1 366 ? 20.832 -0.686 6.207 1.00 98.44 366 ARG A N 1
ATOM 2790 C CA . ARG A 1 366 ? 21.027 0.476 7.100 1.00 98.44 366 ARG A CA 1
ATOM 2791 C C . ARG A 1 366 ? 19.701 1.087 7.551 1.00 98.44 366 ARG A C 1
ATOM 2793 O O . ARG A 1 366 ? 19.541 1.415 8.725 1.00 98.44 366 ARG A O 1
ATOM 2800 N N . ALA A 1 367 ? 18.736 1.211 6.640 1.00 98.31 367 ALA A N 1
ATOM 2801 C CA . ALA A 1 367 ? 17.409 1.729 6.951 1.00 98.31 367 ALA A CA 1
ATOM 2802 C C . ALA A 1 367 ? 16.671 0.833 7.961 1.00 98.31 367 ALA A C 1
ATOM 2804 O O . ALA A 1 367 ? 16.097 1.337 8.928 1.00 98.31 367 ALA A O 1
ATOM 2805 N N . VAL A 1 368 ? 16.730 -0.489 7.785 1.00 98.62 368 VAL A N 1
ATOM 2806 C CA . VAL A 1 368 ? 16.140 -1.462 8.714 1.00 98.62 368 VAL A CA 1
ATOM 2807 C C . VAL A 1 368 ? 16.812 -1.375 10.084 1.00 98.62 368 VAL A C 1
ATOM 2809 O O . VAL A 1 368 ? 16.128 -1.188 11.089 1.00 98.62 368 VAL A O 1
ATOM 2812 N N . GLU A 1 369 ? 18.145 -1.419 10.140 1.00 98.38 369 GLU A N 1
ATOM 2813 C CA . GLU A 1 369 ? 18.904 -1.317 11.394 1.00 98.38 369 GLU A CA 1
ATOM 2814 C C . GLU A 1 369 ? 18.515 -0.061 12.193 1.00 98.38 369 GLU A C 1
ATOM 2816 O O . GLU A 1 369 ? 18.214 -0.120 13.395 1.00 98.38 369 GLU A O 1
ATOM 2821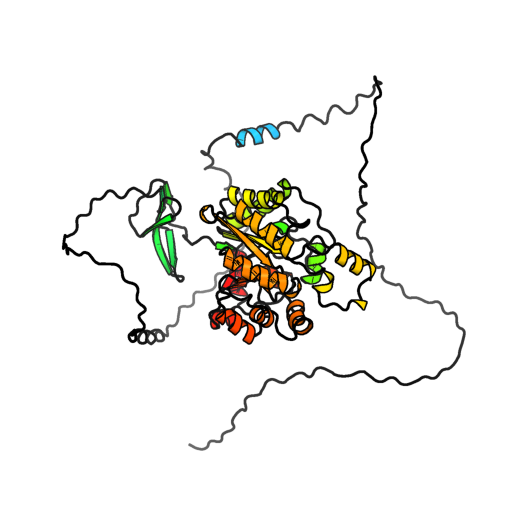 N N . ARG A 1 370 ? 18.447 1.083 11.508 1.00 98.12 370 ARG A N 1
ATOM 2822 C CA . ARG A 1 370 ? 18.203 2.380 12.136 1.00 98.12 370 ARG A CA 1
ATOM 2823 C C . ARG A 1 370 ? 16.736 2.625 12.497 1.00 98.12 370 ARG A C 1
ATOM 2825 O O . ARG A 1 370 ? 16.475 3.159 13.576 1.00 98.12 370 ARG A O 1
ATOM 2832 N N . PHE A 1 371 ? 15.791 2.245 11.637 1.00 98.50 371 PHE A N 1
ATOM 2833 C CA . PHE A 1 371 ? 14.401 2.714 11.726 1.00 98.50 371 PHE A CA 1
ATOM 2834 C C . PHE A 1 371 ? 13.347 1.619 11.935 1.00 98.50 371 PHE A C 1
ATOM 2836 O O . PHE A 1 371 ? 12.238 1.945 12.351 1.00 98.50 371 PHE A O 1
ATOM 2843 N N . HIS A 1 372 ? 13.649 0.338 11.698 1.00 98.50 372 HIS A N 1
ATOM 2844 C CA . HIS A 1 372 ? 12.670 -0.742 11.865 1.00 98.50 372 HIS A CA 1
ATOM 2845 C C . HIS A 1 372 ? 12.384 -1.012 13.352 1.00 98.50 372 HIS A C 1
ATOM 2847 O O . HIS A 1 372 ? 13.170 -1.664 14.041 1.00 98.50 372 HIS A O 1
ATOM 2853 N N . ARG A 1 373 ? 11.278 -0.472 13.871 1.00 98.19 373 ARG A N 1
ATOM 2854 C CA . ARG A 1 373 ? 10.830 -0.562 15.272 1.00 98.19 373 ARG A CA 1
ATOM 2855 C C . ARG A 1 373 ? 9.333 -0.917 15.315 1.00 98.19 373 ARG A C 1
ATOM 2857 O O . ARG A 1 373 ? 8.511 -0.064 15.662 1.00 98.19 373 ARG A O 1
ATOM 2864 N N . PRO A 1 374 ? 8.947 -2.154 14.944 1.00 97.06 374 PRO A N 1
ATOM 2865 C CA . PRO A 1 374 ? 7.539 -2.542 14.827 1.00 97.06 374 PRO A CA 1
ATOM 2866 C C . PRO A 1 374 ? 6.759 -2.395 16.142 1.00 97.06 374 PRO A C 1
ATOM 2868 O O . PRO A 1 374 ? 5.593 -2.007 16.112 1.00 97.06 374 PRO A O 1
ATOM 2871 N N . ASP A 1 375 ? 7.409 -2.604 17.292 1.00 94.62 375 ASP A N 1
ATOM 2872 C CA . ASP A 1 375 ? 6.808 -2.395 18.619 1.00 94.62 375 ASP A CA 1
ATOM 2873 C C . ASP A 1 375 ? 6.476 -0.920 18.913 1.00 94.62 375 ASP A C 1
ATOM 2875 O O . ASP A 1 375 ? 5.581 -0.629 19.704 1.00 94.62 375 ASP A O 1
ATOM 2879 N N . GLU A 1 376 ? 7.158 0.016 18.247 1.00 95.25 376 GLU A N 1
ATOM 2880 C CA . GLU A 1 376 ? 6.875 1.458 18.288 1.00 95.25 376 GLU A CA 1
ATOM 2881 C C . GLU A 1 376 ? 5.930 1.897 17.154 1.00 95.25 376 GLU A C 1
ATOM 2883 O O . GLU A 1 376 ? 5.639 3.082 17.006 1.00 95.25 376 GLU A O 1
ATOM 2888 N N . GLY A 1 377 ? 5.453 0.956 16.332 1.00 97.19 377 GLY A N 1
ATOM 2889 C CA . GLY A 1 377 ? 4.562 1.223 15.206 1.00 97.19 377 GLY A CA 1
ATOM 2890 C C . GLY A 1 377 ? 5.257 1.623 13.903 1.00 97.19 377 GLY A C 1
ATOM 2891 O O . GLY A 1 377 ? 4.551 1.950 12.954 1.00 97.19 377 GLY A O 1
ATOM 2892 N N . ILE A 1 378 ? 6.591 1.570 13.816 1.00 98.62 378 ILE A N 1
ATOM 2893 C CA . ILE A 1 378 ? 7.342 1.905 12.595 1.00 98.62 378 ILE A CA 1
ATOM 2894 C C . ILE A 1 378 ? 7.989 0.650 12.015 1.00 98.62 378 ILE A C 1
ATOM 2896 O O . ILE A 1 378 ? 8.836 0.023 12.639 1.00 98.62 378 ILE A O 1
ATOM 2900 N N . SER A 1 379 ? 7.620 0.288 10.794 1.00 98.75 379 SER A N 1
ATOM 2901 C CA . SER A 1 379 ? 8.215 -0.817 10.042 1.00 98.75 379 SER A CA 1
ATOM 2902 C C . SER A 1 379 ? 8.830 -0.303 8.744 1.00 98.75 379 SER A C 1
ATOM 2904 O O . SER A 1 379 ? 8.400 0.716 8.216 1.00 98.75 379 SER A O 1
ATOM 2906 N N . ILE A 1 380 ? 9.827 -1.019 8.230 1.00 98.69 380 ILE A N 1
ATOM 2907 C CA . ILE A 1 380 ? 10.571 -0.690 7.012 1.00 98.69 380 ILE A CA 1
ATOM 2908 C C . ILE A 1 380 ? 10.540 -1.949 6.159 1.00 98.69 380 ILE A C 1
ATOM 2910 O O . ILE A 1 380 ? 10.758 -3.036 6.696 1.00 98.69 380 ILE A O 1
ATOM 2914 N N . CYS A 1 381 ? 10.284 -1.821 4.864 1.00 98.62 381 CYS A N 1
ATOM 2915 C CA . CYS A 1 381 ? 10.431 -2.926 3.924 1.00 98.62 381 CYS A CA 1
ATOM 2916 C C . CYS A 1 381 ? 11.019 -2.459 2.588 1.00 98.62 381 CYS A C 1
ATOM 2918 O O . CYS A 1 381 ? 10.869 -1.290 2.230 1.00 98.62 381 CYS A O 1
ATOM 2920 N N . PRO A 1 382 ? 11.684 -3.350 1.833 1.00 98.44 382 PRO A N 1
ATOM 2921 C CA . PRO A 1 382 ? 12.006 -3.077 0.440 1.00 98.44 382 PRO A CA 1
ATOM 2922 C C . PRO A 1 382 ? 10.734 -3.094 -0.416 1.00 98.44 382 PRO A C 1
ATOM 2924 O O . PRO A 1 382 ? 9.841 -3.923 -0.211 1.00 98.44 382 PRO A O 1
ATOM 2927 N N . ALA A 1 383 ? 10.674 -2.199 -1.398 1.00 98.44 383 ALA A N 1
ATOM 2928 C CA . ALA A 1 383 ? 9.520 -2.062 -2.270 1.00 98.44 383 ALA A CA 1
ATOM 2929 C C . ALA A 1 383 ? 9.946 -1.887 -3.733 1.00 98.44 383 ALA A C 1
ATOM 2931 O O . ALA A 1 383 ? 10.087 -0.761 -4.216 1.00 98.44 383 ALA A O 1
ATOM 2932 N N . PRO A 1 384 ? 10.224 -2.980 -4.468 1.00 98.19 384 PRO A N 1
ATOM 2933 C CA . PRO A 1 384 ? 10.514 -2.878 -5.889 1.00 98.19 384 PRO A CA 1
ATOM 2934 C C . PRO A 1 384 ? 9.378 -2.145 -6.597 1.00 98.19 384 PRO A C 1
ATOM 2936 O O . PRO A 1 384 ? 8.207 -2.454 -6.405 1.00 98.19 384 PRO A O 1
ATOM 2939 N N . SER A 1 385 ? 9.715 -1.151 -7.412 1.00 95.19 385 SER A N 1
ATOM 2940 C CA . SER A 1 385 ? 8.713 -0.277 -8.025 1.00 95.19 385 SER A CA 1
ATOM 2941 C C . SER A 1 385 ? 7.800 -1.007 -8.992 1.00 95.19 385 SER A C 1
ATOM 2943 O O . SER A 1 385 ? 6.678 -0.574 -9.200 1.00 95.19 385 SER A O 1
ATOM 2945 N N . GLY A 1 386 ? 8.257 -2.086 -9.616 1.00 96.38 386 GLY A N 1
ATOM 2946 C CA . GLY A 1 386 ? 7.453 -2.940 -10.478 1.00 96.38 386 GLY A CA 1
ATOM 2947 C C . GLY A 1 386 ? 8.343 -3.871 -11.298 1.00 96.38 386 GLY A C 1
ATOM 2948 O O . GLY A 1 386 ? 9.494 -3.518 -11.562 1.00 96.38 386 GLY A O 1
ATOM 2949 N N . PRO A 1 387 ? 7.849 -5.035 -11.746 1.00 96.69 387 PRO A N 1
ATOM 2950 C CA . PRO A 1 387 ? 8.690 -6.040 -12.403 1.00 96.69 387 PRO A CA 1
ATOM 2951 C C . PRO A 1 387 ? 9.418 -5.509 -13.648 1.00 96.69 387 PRO A C 1
ATOM 2953 O O . PRO A 1 387 ? 10.600 -5.750 -13.838 1.00 96.69 387 PRO A O 1
ATOM 2956 N N . GLN A 1 388 ? 8.740 -4.688 -14.451 1.00 94.94 388 GLN A N 1
ATOM 2957 C CA . GLN A 1 388 ? 9.286 -4.048 -15.654 1.00 94.94 388 GLN A CA 1
ATOM 2958 C C . GLN A 1 388 ? 10.303 -2.925 -15.378 1.00 94.94 388 GLN A C 1
ATOM 2960 O O . GLN A 1 388 ? 10.926 -2.420 -16.307 1.00 94.94 388 GLN A O 1
ATOM 2965 N N . ARG A 1 389 ? 10.443 -2.490 -14.120 1.00 94.31 389 ARG A N 1
ATOM 2966 C CA . ARG A 1 389 ? 11.367 -1.428 -13.677 1.00 94.31 389 ARG A CA 1
ATOM 2967 C C . ARG A 1 389 ? 12.595 -1.972 -12.947 1.00 94.31 389 ARG A C 1
ATOM 2969 O O . ARG A 1 389 ? 13.484 -1.201 -12.590 1.00 94.31 389 ARG A O 1
ATOM 2976 N N . CYS A 1 390 ? 12.640 -3.282 -12.736 1.00 96.94 390 CYS A N 1
ATOM 2977 C CA . CYS A 1 390 ? 13.647 -3.943 -11.928 1.00 96.94 390 CYS A CA 1
ATOM 2978 C C . CYS A 1 390 ? 14.339 -5.051 -12.726 1.00 96.94 390 CYS A C 1
ATOM 2980 O O . CYS A 1 390 ? 13.738 -5.699 -13.588 1.00 96.94 390 CYS A O 1
ATOM 2982 N N . THR A 1 391 ? 15.623 -5.264 -12.477 1.00 97.50 391 THR A N 1
ATOM 2983 C CA . THR A 1 391 ? 16.327 -6.459 -12.942 1.00 97.50 391 THR A CA 1
ATOM 2984 C C . THR A 1 391 ? 15.901 -7.678 -12.121 1.00 97.50 391 THR A C 1
ATOM 2986 O O . THR A 1 391 ? 15.407 -7.555 -10.996 1.00 97.50 391 THR A O 1
ATOM 2989 N N . ASP A 1 392 ? 16.120 -8.875 -12.668 1.00 98.19 392 ASP A N 1
ATOM 2990 C CA . ASP A 1 392 ? 15.866 -10.122 -11.938 1.00 98.19 392 ASP A CA 1
ATOM 2991 C C . ASP A 1 392 ? 16.785 -10.249 -10.711 1.00 98.19 392 ASP A C 1
ATOM 2993 O O . ASP A 1 392 ? 16.381 -10.829 -9.707 1.00 98.19 392 ASP A O 1
ATOM 2997 N N . GLU A 1 393 ? 17.987 -9.658 -10.760 1.00 98.38 393 GLU A N 1
ATOM 2998 C CA . GLU A 1 393 ? 18.911 -9.590 -9.623 1.00 98.38 393 GLU A CA 1
ATOM 2999 C C . GLU A 1 393 ? 18.309 -8.783 -8.466 1.00 98.38 393 GLU A C 1
ATOM 3001 O O . GLU A 1 393 ? 18.274 -9.280 -7.341 1.00 98.38 393 GLU A O 1
ATOM 3006 N N . LEU A 1 394 ? 17.763 -7.589 -8.734 1.00 98.69 394 LEU A N 1
ATOM 3007 C CA . LEU A 1 394 ? 17.093 -6.784 -7.708 1.00 98.69 394 LEU A CA 1
ATOM 3008 C C . LEU A 1 394 ? 15.860 -7.494 -7.149 1.00 98.69 394 LEU A C 1
ATOM 3010 O O . LEU A 1 394 ? 15.666 -7.507 -5.933 1.00 98.69 394 LEU A O 1
ATOM 3014 N N . LEU A 1 395 ? 15.028 -8.094 -8.006 1.00 98.75 395 LEU A N 1
ATOM 3015 C CA . LEU A 1 395 ? 13.815 -8.789 -7.569 1.00 98.75 395 LEU A CA 1
ATOM 3016 C C . LEU A 1 395 ? 14.156 -10.005 -6.693 1.00 98.75 395 LEU A C 1
ATOM 3018 O O . LEU A 1 395 ? 13.710 -10.076 -5.546 1.00 98.75 395 LEU A O 1
ATOM 3022 N N . ALA A 1 396 ? 14.983 -10.930 -7.185 1.00 98.69 396 ALA A N 1
ATOM 3023 C CA . ALA A 1 396 ? 15.380 -12.119 -6.431 1.00 98.69 396 ALA A CA 1
ATOM 3024 C C . ALA A 1 396 ? 16.173 -11.755 -5.163 1.00 98.69 396 ALA A C 1
ATOM 3026 O O . ALA A 1 396 ? 15.945 -12.333 -4.099 1.00 98.69 396 ALA A O 1
ATOM 3027 N N . GLY A 1 397 ? 17.052 -10.753 -5.250 1.00 98.69 397 GLY A N 1
ATOM 3028 C CA . GLY A 1 397 ? 17.785 -10.216 -4.109 1.00 98.69 397 GLY A CA 1
ATOM 3029 C C . GLY A 1 397 ? 16.862 -9.622 -3.046 1.00 98.69 397 GLY A C 1
ATOM 3030 O O . GLY A 1 397 ? 17.042 -9.885 -1.859 1.00 98.69 397 GLY A O 1
ATOM 3031 N N . THR A 1 398 ? 15.816 -8.898 -3.454 1.00 98.81 398 THR A N 1
ATOM 3032 C CA . THR A 1 398 ? 14.801 -8.360 -2.537 1.00 98.81 398 THR A CA 1
ATOM 3033 C C . THR A 1 398 ? 14.057 -9.474 -1.808 1.00 98.81 398 THR A C 1
ATOM 3035 O O . THR A 1 398 ? 13.872 -9.388 -0.594 1.00 98.81 398 THR A O 1
ATOM 3038 N N . ALA A 1 399 ? 13.659 -10.530 -2.523 1.00 98.81 399 ALA A N 1
ATOM 3039 C CA . ALA A 1 399 ? 13.003 -11.686 -1.919 1.00 98.81 399 ALA A CA 1
ATOM 3040 C C . ALA A 1 399 ? 13.910 -12.375 -0.885 1.00 98.81 399 ALA A C 1
ATOM 3042 O O . ALA A 1 399 ? 13.463 -12.658 0.228 1.00 98.81 399 ALA A O 1
ATOM 3043 N N . ALA A 1 400 ? 15.190 -12.570 -1.216 1.00 98.75 400 ALA A N 1
ATOM 3044 C CA . ALA A 1 400 ? 16.177 -13.152 -0.308 1.00 98.75 400 ALA A CA 1
ATOM 3045 C C . ALA A 1 400 ? 16.435 -12.271 0.927 1.00 98.75 400 ALA A C 1
ATOM 3047 O O . ALA A 1 400 ? 16.436 -12.774 2.049 1.00 98.75 400 ALA A O 1
ATOM 3048 N N . LEU A 1 401 ? 16.597 -10.956 0.742 1.00 98.81 401 LEU A N 1
ATOM 3049 C CA . LEU A 1 401 ? 16.804 -10.004 1.836 1.00 98.81 401 LEU A CA 1
ATOM 3050 C C . LEU A 1 401 ? 15.598 -9.960 2.780 1.00 98.81 401 LEU A C 1
ATOM 3052 O O . LEU A 1 401 ? 15.758 -9.928 3.999 1.00 98.81 401 LEU A O 1
ATOM 3056 N N . ALA A 1 402 ? 14.387 -9.951 2.222 1.00 98.75 402 ALA A N 1
ATOM 3057 C CA . ALA A 1 402 ? 13.170 -9.947 3.017 1.00 98.75 402 ALA A CA 1
ATOM 3058 C C . ALA A 1 402 ? 13.004 -11.250 3.808 1.00 98.75 402 ALA A C 1
ATOM 3060 O O . ALA A 1 402 ? 12.531 -11.206 4.940 1.00 98.75 402 ALA A O 1
ATOM 3061 N N . ASP A 1 403 ? 13.409 -12.393 3.248 1.00 98.50 403 ASP A N 1
ATOM 3062 C CA . ASP A 1 403 ? 13.435 -13.664 3.974 1.00 98.50 403 ASP A CA 1
ATOM 3063 C C . ASP A 1 403 ? 14.444 -13.653 5.127 1.00 98.50 403 ASP A C 1
ATOM 3065 O O . ASP A 1 403 ? 14.089 -13.998 6.252 1.00 98.50 403 ASP A O 1
ATOM 3069 N N . GLU A 1 404 ? 15.662 -13.172 4.870 1.00 98.69 404 GLU A N 1
ATOM 3070 C CA . GLU A 1 404 ? 16.728 -13.061 5.870 1.00 98.69 404 GLU A CA 1
ATOM 3071 C C . GLU A 1 404 ? 16.332 -12.171 7.057 1.00 98.69 404 GLU A C 1
ATOM 3073 O O . GLU A 1 404 ? 16.593 -12.517 8.210 1.00 98.69 404 GLU A O 1
ATOM 3078 N N . LEU A 1 405 ? 15.721 -11.018 6.772 1.00 98.56 405 LEU A N 1
ATOM 3079 C CA . LEU A 1 405 ? 15.416 -9.983 7.762 1.00 98.56 405 LEU A CA 1
ATOM 3080 C C . LEU A 1 405 ? 13.967 -10.026 8.280 1.00 98.56 405 LEU A C 1
ATOM 3082 O O . LEU A 1 405 ? 13.576 -9.139 9.034 1.00 98.56 405 LEU A O 1
ATOM 3086 N N . ASP A 1 406 ? 13.182 -11.032 7.880 1.00 98.19 406 ASP A N 1
ATOM 3087 C CA . ASP A 1 406 ? 11.751 -11.177 8.192 1.00 98.19 406 ASP A CA 1
ATOM 3088 C C . ASP A 1 406 ? 10.910 -9.929 7.850 1.00 98.19 406 ASP A C 1
ATOM 3090 O O . ASP A 1 406 ? 10.129 -9.411 8.648 1.00 98.19 406 ASP A O 1
ATOM 3094 N N . LEU A 1 407 ? 11.089 -9.418 6.630 1.00 98.69 407 LEU A N 1
ATOM 3095 C CA . LEU A 1 407 ? 10.411 -8.218 6.138 1.00 98.69 407 LEU A CA 1
ATOM 3096 C C . LEU A 1 407 ? 9.247 -8.566 5.203 1.00 98.69 407 LEU A C 1
ATOM 3098 O O . LEU A 1 407 ? 9.244 -9.591 4.512 1.00 98.69 407 LEU A O 1
ATOM 3102 N N . ALA A 1 408 ? 8.271 -7.659 5.149 1.00 98.62 408 ALA A N 1
ATOM 3103 C CA . ALA A 1 408 ? 7.275 -7.616 4.082 1.00 98.62 408 ALA A CA 1
ATOM 3104 C C . ALA A 1 408 ? 7.904 -7.142 2.757 1.00 98.62 408 ALA A C 1
ATOM 3106 O O . ALA A 1 408 ? 9.024 -6.637 2.741 1.00 98.62 408 ALA A O 1
ATOM 3107 N N . ILE A 1 409 ? 7.167 -7.273 1.653 1.00 98.88 409 ILE A N 1
ATOM 3108 C CA . ILE A 1 409 ? 7.496 -6.686 0.348 1.00 98.88 409 ILE A CA 1
ATOM 3109 C C . ILE A 1 409 ? 6.225 -6.050 -0.236 1.00 98.88 409 ILE A C 1
ATOM 3111 O O . ILE A 1 409 ? 5.146 -6.652 -0.211 1.00 98.88 409 ILE A O 1
ATOM 3115 N N . HIS A 1 410 ? 6.353 -4.841 -0.775 1.00 98.81 410 HIS A N 1
ATOM 3116 C CA . HIS A 1 410 ? 5.271 -4.081 -1.412 1.00 98.81 410 HIS A CA 1
ATOM 3117 C C . HIS A 1 410 ? 5.702 -3.725 -2.844 1.00 98.81 410 HIS A C 1
ATOM 3119 O O . HIS A 1 410 ? 6.834 -3.290 -3.038 1.00 98.81 410 HIS A O 1
ATOM 3125 N N . ILE A 1 411 ? 4.893 -4.022 -3.860 1.00 98.75 411 ILE A N 1
ATOM 3126 C CA . ILE A 1 411 ? 5.268 -3.838 -5.272 1.00 98.75 411 ILE A CA 1
ATOM 3127 C C . ILE A 1 411 ? 4.048 -3.498 -6.131 1.00 98.75 411 ILE A C 1
ATOM 3129 O O . ILE A 1 411 ? 3.001 -4.140 -6.023 1.00 98.75 411 ILE A O 1
ATOM 3133 N N . HIS A 1 412 ? 4.205 -2.570 -7.081 1.00 98.50 412 HIS A N 1
ATOM 3134 C CA . HIS A 1 412 ? 3.184 -2.332 -8.104 1.00 98.50 412 HIS A CA 1
ATOM 3135 C C . HIS A 1 412 ? 3.222 -3.432 -9.161 1.00 98.50 412 HIS A C 1
ATOM 3137 O O . HIS A 1 412 ? 4.253 -3.665 -9.801 1.00 98.50 412 HIS A O 1
ATOM 3143 N N . VAL A 1 413 ? 2.082 -4.085 -9.398 1.00 98.19 413 VAL A N 1
ATOM 3144 C CA . VAL A 1 413 ? 1.971 -5.155 -10.394 1.00 98.19 413 VAL A CA 1
ATOM 3145 C C . VAL A 1 413 ? 0.694 -4.989 -11.207 1.00 98.19 413 VAL A C 1
ATOM 3147 O O . VAL A 1 413 ? -0.411 -4.999 -10.667 1.00 98.19 413 VAL A O 1
ATOM 3150 N N . LEU A 1 414 ? 0.854 -4.916 -12.534 1.00 97.62 414 LEU A N 1
ATOM 3151 C CA . LEU A 1 414 ? -0.246 -4.917 -13.504 1.00 97.62 414 LEU A CA 1
ATOM 3152 C C . LEU A 1 414 ? -1.279 -3.808 -13.256 1.00 97.62 414 LEU A C 1
ATOM 3154 O O . LEU A 1 414 ? -2.490 -4.039 -13.317 1.00 97.62 414 LEU A O 1
ATOM 3158 N N . GLU A 1 415 ? -0.801 -2.596 -12.997 1.00 97.81 415 GLU A N 1
ATOM 3159 C CA . GLU A 1 415 ? -1.654 -1.422 -12.847 1.00 97.81 415 GLU A CA 1
ATOM 3160 C C . GLU A 1 415 ? -2.270 -1.016 -14.191 1.00 97.81 415 GLU A C 1
ATOM 3162 O O . GLU A 1 415 ? -3.478 -0.834 -14.304 1.00 97.81 415 GLU A O 1
ATOM 3167 N N . THR A 1 416 ? -1.472 -0.944 -15.254 1.00 96.00 416 THR A N 1
ATOM 3168 C CA . THR A 1 416 ? -1.945 -0.492 -16.568 1.00 96.00 416 THR A CA 1
ATOM 3169 C C . THR A 1 416 ? -1.903 -1.591 -17.614 1.00 96.00 416 THR A C 1
ATOM 3171 O O . THR A 1 416 ? -1.193 -2.595 -17.503 1.00 96.00 416 THR A O 1
ATOM 3174 N N . ARG A 1 417 ? -2.609 -1.349 -18.723 1.00 92.62 417 ARG A N 1
ATOM 3175 C CA . ARG A 1 417 ? -2.528 -2.206 -19.906 1.00 92.62 417 ARG A CA 1
ATOM 3176 C C . ARG A 1 417 ? -1.110 -2.265 -20.478 1.00 92.62 417 ARG A C 1
ATOM 3178 O O . ARG A 1 417 ? -0.719 -3.301 -21.005 1.00 92.62 417 ARG A O 1
ATOM 3185 N N . MET A 1 418 ? -0.345 -1.177 -20.385 1.00 90.88 418 MET A N 1
ATOM 3186 C CA . MET A 1 418 ? 1.048 -1.145 -20.840 1.00 90.88 418 MET A CA 1
ATOM 3187 C C . MET A 1 418 ? 1.920 -2.099 -20.022 1.00 90.88 418 MET A C 1
ATOM 3189 O O . MET A 1 418 ? 2.707 -2.845 -20.602 1.00 90.88 418 MET A O 1
ATOM 3193 N N . GLN A 1 419 ? 1.726 -2.150 -18.702 1.00 94.06 419 GLN A N 1
ATOM 3194 C CA . GLN A 1 419 ? 2.398 -3.123 -17.835 1.00 94.06 419 GLN A CA 1
ATOM 3195 C C . GLN A 1 419 ? 1.947 -4.563 -18.131 1.00 94.06 419 GLN A C 1
ATOM 3197 O O . GLN A 1 419 ? 2.762 -5.478 -18.147 1.00 94.06 419 GLN A O 1
ATOM 3202 N N . ALA A 1 420 ? 0.671 -4.790 -18.451 1.00 92.69 420 ALA A N 1
ATOM 3203 C CA . ALA A 1 420 ? 0.217 -6.117 -18.877 1.00 92.69 420 ALA A CA 1
ATOM 3204 C C . ALA A 1 420 ? 0.917 -6.601 -20.161 1.00 92.69 420 ALA A C 1
ATOM 3206 O O . ALA A 1 420 ? 1.235 -7.781 -20.298 1.00 92.69 420 ALA A O 1
ATOM 3207 N N . LEU A 1 421 ? 1.196 -5.686 -21.094 1.00 91.81 421 LEU A N 1
ATOM 3208 C CA . LEU A 1 421 ? 1.915 -5.990 -22.332 1.00 91.81 421 LEU A CA 1
ATOM 3209 C C . LEU A 1 421 ? 3.429 -6.150 -22.129 1.00 91.81 421 LEU A C 1
ATOM 3211 O O . LEU A 1 421 ? 4.070 -6.841 -22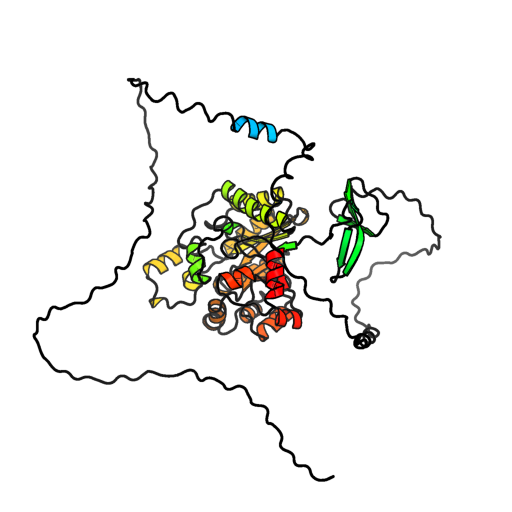.926 1.00 91.81 421 LEU A O 1
ATOM 3215 N N . SER A 1 422 ? 4.011 -5.535 -21.092 1.00 91.75 422 SER A N 1
ATOM 3216 C CA . SER A 1 422 ? 5.455 -5.614 -20.851 1.00 91.75 422 SER A CA 1
ATOM 3217 C C . SER A 1 422 ? 5.895 -7.029 -20.500 1.00 91.75 422 SER A C 1
ATOM 3219 O O . SER A 1 422 ? 6.924 -7.458 -21.009 1.00 91.75 422 SER A O 1
ATOM 3221 N N . GLY A 1 423 ? 5.090 -7.792 -19.751 1.00 91.38 423 GLY A N 1
ATOM 3222 C CA . GLY A 1 423 ? 5.409 -9.183 -19.422 1.00 91.38 423 GLY A CA 1
ATOM 3223 C C . GLY A 1 423 ? 5.662 -10.037 -20.661 1.00 91.38 423 GLY A C 1
ATOM 3224 O O . GLY A 1 423 ? 6.739 -10.615 -20.819 1.00 91.38 423 GLY A O 1
ATOM 3225 N N . ALA A 1 424 ? 4.712 -10.035 -21.599 1.00 90.69 424 ALA A N 1
ATOM 3226 C CA . ALA A 1 424 ? 4.844 -10.801 -22.833 1.00 90.69 424 ALA A CA 1
ATOM 3227 C C . ALA A 1 424 ? 6.050 -10.344 -23.674 1.00 90.69 424 ALA A C 1
ATOM 3229 O O . ALA A 1 424 ? 6.740 -11.178 -24.257 1.00 90.69 424 ALA A O 1
ATOM 3230 N N . ARG A 1 425 ? 6.332 -9.034 -23.724 1.00 90.31 425 ARG A N 1
ATOM 3231 C CA . ARG A 1 425 ? 7.455 -8.482 -24.501 1.00 90.31 425 ARG A CA 1
ATOM 3232 C C . ARG A 1 425 ? 8.819 -8.757 -23.866 1.00 90.31 425 ARG A C 1
ATOM 3234 O O . ARG A 1 425 ? 9.769 -9.009 -24.596 1.00 90.31 425 ARG A O 1
ATOM 3241 N N . MET A 1 426 ? 8.924 -8.665 -22.544 1.00 91.06 426 MET A N 1
ATOM 3242 C CA . MET A 1 426 ? 10.191 -8.773 -21.813 1.00 91.06 426 MET A CA 1
ATOM 3243 C C . MET A 1 426 ? 10.535 -10.224 -21.461 1.00 91.06 426 MET A C 1
ATOM 3245 O O . MET A 1 426 ? 11.698 -10.605 -21.536 1.00 91.06 426 MET A O 1
ATOM 3249 N N . TYR A 1 427 ? 9.532 -11.039 -21.118 1.00 93.12 427 TYR A N 1
ATOM 3250 C CA . TYR A 1 427 ? 9.726 -12.361 -20.507 1.00 93.12 427 TYR A CA 1
ATOM 3251 C C . TYR A 1 427 ? 8.987 -13.498 -21.229 1.00 93.12 427 TYR A C 1
ATOM 3253 O O . TYR A 1 427 ? 9.122 -14.667 -20.851 1.00 93.12 427 TYR A O 1
ATOM 3261 N N . GLY A 1 428 ? 8.189 -13.177 -22.256 1.00 95.25 428 GLY A N 1
ATOM 3262 C CA . GLY A 1 428 ? 7.389 -14.152 -23.006 1.00 95.25 428 GLY A CA 1
ATOM 3263 C C . GLY A 1 428 ? 6.225 -14.766 -22.217 1.00 95.25 428 GLY A C 1
ATOM 3264 O O . GLY A 1 428 ? 5.651 -15.750 -22.675 1.00 95.25 428 GLY A O 1
ATOM 3265 N N . ARG A 1 429 ? 5.895 -14.211 -21.044 1.00 96.06 429 ARG A N 1
ATOM 3266 C CA . ARG A 1 429 ? 4.899 -14.712 -20.078 1.00 96.06 429 ARG A CA 1
ATOM 3267 C C . ARG A 1 429 ? 4.281 -13.548 -19.289 1.00 96.06 429 ARG A C 1
ATOM 3269 O O . ARG A 1 429 ? 4.669 -12.403 -19.522 1.00 96.06 429 ARG A O 1
ATOM 3276 N N . THR A 1 430 ? 3.314 -13.771 -18.401 1.00 97.50 430 THR A N 1
ATOM 3277 C CA . THR A 1 430 ? 2.772 -12.663 -17.584 1.00 97.50 430 THR A CA 1
ATOM 3278 C C . THR A 1 430 ? 3.801 -12.175 -16.552 1.00 97.50 430 THR A C 1
ATOM 3280 O O . THR A 1 430 ? 4.752 -12.881 -16.215 1.00 97.50 430 THR A O 1
ATOM 3283 N N . LEU A 1 431 ? 3.644 -10.948 -16.032 1.00 97.69 431 LEU A N 1
ATOM 3284 C CA . LEU A 1 431 ? 4.527 -10.465 -14.958 1.00 97.69 431 LEU A CA 1
ATOM 3285 C C . LEU A 1 431 ? 4.418 -11.322 -13.677 1.00 97.69 431 LEU A C 1
ATOM 3287 O O . LEU A 1 431 ? 5.464 -11.630 -13.112 1.00 97.69 431 LEU A O 1
ATOM 3291 N N . PRO A 1 432 ? 3.220 -11.750 -13.221 1.00 98.50 432 PRO A N 1
ATOM 3292 C CA . PRO A 1 432 ? 3.103 -12.680 -12.098 1.00 98.50 432 PRO A CA 1
ATOM 3293 C C . PRO A 1 432 ? 3.773 -14.037 -12.338 1.00 98.50 432 PRO A C 1
ATOM 3295 O O . PRO A 1 432 ? 4.447 -14.517 -11.433 1.00 98.50 432 PRO A O 1
ATOM 3298 N N . GLU A 1 433 ? 3.647 -14.628 -13.533 1.00 98.38 433 GLU A N 1
ATOM 3299 C CA . GLU A 1 433 ? 4.354 -15.873 -13.879 1.00 98.38 433 GLU A CA 1
ATOM 3300 C C . GLU A 1 433 ? 5.873 -15.689 -13.771 1.00 98.38 433 GLU A C 1
ATOM 3302 O O . GLU A 1 433 ? 6.540 -16.474 -13.104 1.00 98.38 433 GLU A O 1
ATOM 3307 N N . HIS A 1 434 ? 6.415 -14.602 -14.336 1.00 98.38 434 HIS A N 1
ATOM 3308 C CA . HIS A 1 434 ? 7.845 -14.283 -14.224 1.00 98.38 434 HIS A CA 1
ATOM 3309 C C . HIS A 1 434 ? 8.305 -14.128 -12.771 1.00 98.38 434 HIS A C 1
ATOM 3311 O O . HIS A 1 434 ? 9.326 -14.691 -12.384 1.00 98.38 434 HIS A O 1
ATOM 3317 N N . LEU A 1 435 ? 7.543 -13.395 -11.953 1.00 98.69 435 LEU A N 1
ATOM 3318 C CA . LEU A 1 435 ? 7.844 -13.240 -10.529 1.00 98.69 435 LEU A CA 1
ATOM 3319 C C . LEU A 1 435 ? 7.836 -14.586 -9.785 1.00 98.69 435 LEU A C 1
ATOM 3321 O O . LEU A 1 435 ? 8.636 -14.776 -8.868 1.00 98.69 435 LEU A O 1
ATOM 3325 N N . ASP A 1 436 ? 6.954 -15.517 -10.154 1.00 98.56 436 ASP A N 1
ATOM 3326 C CA . ASP A 1 436 ? 6.933 -16.856 -9.557 1.00 98.56 436 ASP A CA 1
ATOM 3327 C C . ASP A 1 436 ? 8.171 -17.670 -9.932 1.00 98.56 436 ASP A C 1
ATOM 3329 O O . ASP A 1 436 ? 8.805 -18.268 -9.063 1.00 98.56 436 ASP A O 1
ATOM 3333 N N . ASP A 1 437 ? 8.557 -17.638 -11.209 1.00 98.19 437 ASP A N 1
ATOM 3334 C CA . ASP A 1 437 ? 9.697 -18.396 -11.729 1.00 98.19 437 ASP A CA 1
ATOM 3335 C C . ASP A 1 437 ? 11.026 -18.006 -11.073 1.00 98.19 437 ASP A C 1
ATOM 3337 O O . ASP A 1 437 ? 11.893 -18.858 -10.866 1.00 98.19 437 ASP A O 1
ATOM 3341 N N . ILE A 1 438 ? 11.185 -16.728 -10.714 1.00 98.00 438 ILE A N 1
ATOM 3342 C CA . ILE A 1 438 ? 12.370 -16.230 -9.998 1.00 98.00 438 ILE A CA 1
ATOM 3343 C C . ILE A 1 438 ? 12.250 -16.360 -8.468 1.00 98.00 438 ILE A C 1
ATOM 3345 O O . ILE A 1 438 ? 13.134 -15.907 -7.743 1.00 98.00 438 ILE A O 1
ATOM 3349 N N . GLY A 1 439 ? 11.173 -16.971 -7.962 1.00 97.88 439 GLY A N 1
ATOM 3350 C CA . GLY A 1 439 ? 10.964 -17.220 -6.534 1.00 97.88 439 GLY A CA 1
ATOM 3351 C C . GLY A 1 439 ? 10.587 -15.982 -5.715 1.00 97.88 439 GLY A C 1
ATOM 3352 O O . GLY A 1 439 ? 10.793 -15.969 -4.504 1.00 97.88 439 GLY A O 1
ATOM 3353 N N . PHE A 1 440 ? 10.045 -14.939 -6.348 1.00 98.69 440 PHE A N 1
ATOM 3354 C CA . PHE A 1 440 ? 9.678 -13.694 -5.668 1.00 98.69 440 PHE A CA 1
ATOM 3355 C C . PHE A 1 440 ? 8.376 -13.823 -4.862 1.00 98.69 440 PHE A C 1
ATOM 3357 O O . PHE A 1 440 ? 8.232 -13.218 -3.798 1.00 98.69 440 PHE A O 1
ATOM 3364 N N . LEU A 1 441 ? 7.402 -14.595 -5.360 1.00 98.62 441 LEU A N 1
ATOM 3365 C CA . LEU A 1 441 ? 6.059 -14.658 -4.775 1.00 98.62 441 LEU A CA 1
ATOM 3366 C C . LEU A 1 441 ? 6.021 -15.447 -3.467 1.00 98.62 441 LEU A C 1
ATOM 3368 O O . LEU A 1 441 ? 6.452 -16.594 -3.388 1.00 98.62 441 LEU A O 1
ATOM 3372 N N . SER A 1 442 ? 5.426 -14.848 -2.437 1.00 98.50 442 SER A N 1
ATOM 3373 C CA . SER A 1 442 ? 5.219 -15.486 -1.136 1.00 98.50 442 SER A CA 1
ATOM 3374 C C . SER A 1 442 ? 4.198 -14.706 -0.292 1.00 98.50 442 SER A C 1
ATOM 3376 O O . SER A 1 442 ? 3.815 -13.594 -0.669 1.00 98.50 442 SER A O 1
ATOM 3378 N N . PRO A 1 443 ? 3.780 -15.220 0.884 1.00 98.62 443 PRO A N 1
ATOM 3379 C CA . PRO A 1 443 ? 2.812 -14.532 1.742 1.00 98.62 443 PRO A CA 1
ATOM 3380 C C . PRO A 1 443 ? 3.270 -13.179 2.307 1.00 98.62 443 PRO A C 1
ATOM 3382 O O . PRO A 1 443 ? 2.444 -12.437 2.835 1.00 98.62 443 PRO A O 1
ATOM 3385 N N . ARG A 1 444 ? 4.567 -12.846 2.215 1.00 98.19 444 ARG A N 1
ATOM 3386 C CA . ARG A 1 444 ? 5.109 -11.535 2.620 1.00 98.19 444 ARG A CA 1
ATOM 3387 C C . ARG A 1 444 ? 4.895 -10.449 1.556 1.00 98.19 444 ARG A C 1
ATOM 3389 O O . ARG A 1 444 ? 5.153 -9.282 1.834 1.00 98.19 444 ARG A O 1
ATOM 3396 N N . VAL A 1 445 ? 4.469 -10.828 0.346 1.00 98.81 445 VAL A N 1
ATOM 3397 C CA . VAL A 1 445 ? 4.337 -9.931 -0.808 1.00 98.81 445 VAL A CA 1
ATOM 3398 C C . VAL A 1 445 ? 2.920 -9.377 -0.910 1.00 98.81 445 VAL A C 1
ATOM 3400 O O . VAL A 1 445 ? 1.923 -10.101 -0.801 1.00 98.81 445 VAL A O 1
ATOM 3403 N N . SER A 1 446 ? 2.841 -8.082 -1.191 1.00 98.81 446 SER A N 1
ATOM 3404 C CA . SER A 1 446 ? 1.610 -7.396 -1.562 1.00 98.81 446 SER A CA 1
ATOM 3405 C C . SER A 1 446 ? 1.743 -6.744 -2.936 1.00 98.81 446 SER A C 1
ATOM 3407 O O . SER A 1 446 ? 2.736 -6.083 -3.223 1.00 98.81 446 SER A O 1
ATOM 3409 N N . PHE A 1 447 ? 0.743 -6.972 -3.785 1.00 98.69 447 PHE A N 1
ATOM 3410 C CA . PHE A 1 447 ? 0.615 -6.388 -5.114 1.00 98.69 447 PHE A CA 1
ATOM 3411 C C . PHE A 1 447 ? -0.292 -5.174 -5.055 1.00 98.69 447 PHE A C 1
ATOM 3413 O O . PHE A 1 447 ? -1.486 -5.302 -4.785 1.00 98.69 447 PHE A O 1
ATOM 3420 N N . GLU A 1 448 ? 0.245 -4.008 -5.364 1.00 97.75 448 GLU A N 1
ATOM 3421 C CA . GLU A 1 448 ? -0.559 -2.810 -5.549 1.00 97.75 448 GLU A CA 1
ATOM 3422 C C . GLU A 1 448 ? -1.269 -2.880 -6.904 1.00 97.75 448 GLU A C 1
ATOM 3424 O O . GLU A 1 448 ? -0.696 -3.297 -7.916 1.00 97.75 448 GLU A O 1
ATOM 3429 N N . HIS A 1 449 ? -2.541 -2.481 -6.910 1.00 98.44 449 HIS A N 1
ATOM 3430 C CA . HIS A 1 449 ? -3.470 -2.473 -8.041 1.00 98.44 449 HIS A CA 1
ATOM 3431 C C . HIS A 1 449 ? -3.972 -3.843 -8.510 1.00 98.44 449 HIS A C 1
ATOM 3433 O O . HIS A 1 449 ? -5.167 -4.119 -8.367 1.00 98.44 449 HIS A O 1
ATOM 3439 N N . GLY A 1 450 ? -3.121 -4.659 -9.144 1.00 97.69 450 GLY A N 1
ATOM 3440 C CA . GLY A 1 450 ? -3.513 -5.945 -9.735 1.00 97.69 450 GLY A CA 1
ATOM 3441 C C . GLY A 1 450 ? -4.663 -5.848 -10.750 1.00 97.69 450 GLY A C 1
ATOM 3442 O O . GLY A 1 450 ? -5.516 -6.733 -10.797 1.00 97.69 450 GLY A O 1
ATOM 3443 N N . ILE A 1 451 ? -4.746 -4.757 -11.523 1.00 98.50 451 ILE A N 1
ATOM 3444 C CA . ILE A 1 451 ? -5.895 -4.484 -12.403 1.00 98.50 451 ILE A CA 1
ATOM 3445 C C . ILE A 1 451 ? -5.985 -5.495 -13.544 1.00 98.50 451 ILE A C 1
ATOM 3447 O O . ILE A 1 451 ? -7.070 -5.971 -13.869 1.00 98.50 451 ILE A O 1
ATOM 3451 N N . TRP A 1 452 ? -4.847 -5.810 -14.155 1.00 98.12 452 TRP A N 1
ATOM 3452 C CA . TRP A 1 452 ? -4.783 -6.613 -15.376 1.00 98.12 452 TRP A CA 1
ATOM 3453 C C . TRP A 1 452 ? -4.391 -8.074 -15.123 1.00 98.12 452 TRP A C 1
ATOM 3455 O O . TRP A 1 452 ? -3.872 -8.728 -16.025 1.00 98.12 452 TRP A O 1
ATOM 3465 N N . LEU A 1 453 ? -4.638 -8.588 -13.911 1.00 98.25 453 LEU A N 1
ATOM 3466 C CA . LEU A 1 453 ? -4.453 -10.006 -13.593 1.00 98.25 453 LEU A CA 1
ATOM 3467 C C . LEU A 1 453 ? -5.349 -10.871 -14.489 1.00 98.25 453 LEU A C 1
ATOM 3469 O O . LEU A 1 453 ? -6.564 -10.670 -14.574 1.00 98.25 453 LEU A O 1
ATOM 3473 N N . THR A 1 454 ? -4.749 -11.857 -15.146 1.00 98.06 454 THR A N 1
ATOM 3474 C CA . THR A 1 454 ? -5.479 -12.903 -15.864 1.00 98.06 454 THR A CA 1
ATOM 3475 C C . THR A 1 454 ? -6.066 -13.925 -14.878 1.00 98.06 454 THR A C 1
ATOM 3477 O O . THR A 1 454 ? -5.645 -13.982 -13.722 1.00 98.06 454 THR A O 1
ATOM 3480 N N . PRO A 1 455 ? -7.021 -14.781 -15.294 1.00 98.19 455 PRO A N 1
ATOM 3481 C CA . PRO A 1 455 ? -7.535 -15.839 -14.423 1.00 98.19 455 PRO A CA 1
ATOM 3482 C C . PRO A 1 455 ? -6.447 -16.764 -13.853 1.00 98.19 455 PRO A C 1
ATOM 3484 O O . PRO A 1 455 ? -6.523 -17.124 -12.683 1.00 98.19 455 PRO A O 1
ATOM 3487 N N . SER A 1 456 ? -5.417 -17.100 -14.640 1.00 98.00 456 SER A N 1
ATOM 3488 C CA . SER A 1 456 ? -4.277 -17.893 -14.161 1.00 98.00 456 SER A CA 1
ATOM 3489 C C . SER A 1 456 ? -3.407 -17.120 -13.173 1.00 98.00 456 SER A C 1
ATOM 3491 O O . SER A 1 456 ? -2.956 -17.703 -12.191 1.00 98.00 456 SER A O 1
ATOM 3493 N N . ASP A 1 457 ? -3.226 -15.808 -13.367 1.00 98.50 457 ASP A N 1
ATOM 3494 C CA . ASP A 1 457 ? -2.508 -14.981 -12.391 1.00 98.50 457 ASP A CA 1
ATOM 3495 C C . ASP A 1 457 ? -3.250 -14.926 -11.046 1.00 98.50 457 ASP A C 1
ATOM 3497 O O . ASP A 1 457 ? -2.618 -14.942 -9.993 1.00 98.50 457 ASP A O 1
ATOM 3501 N N . ILE A 1 458 ? -4.589 -14.884 -11.057 1.00 98.81 458 ILE A N 1
ATOM 3502 C CA . ILE A 1 458 ? -5.407 -14.901 -9.832 1.00 98.81 458 ILE A CA 1
ATOM 3503 C C . ILE A 1 458 ? -5.196 -16.206 -9.054 1.00 98.81 458 ILE A C 1
ATOM 3505 O O . ILE A 1 458 ? -4.994 -16.164 -7.837 1.00 98.81 458 ILE A O 1
ATOM 3509 N N . ASP A 1 459 ? -5.215 -17.350 -9.744 1.00 98.50 459 ASP A N 1
ATOM 3510 C CA . ASP A 1 459 ? -4.953 -18.655 -9.129 1.00 98.50 459 ASP A CA 1
ATOM 3511 C C . ASP A 1 459 ? -3.530 -18.718 -8.547 1.00 98.50 459 ASP A C 1
ATOM 3513 O O . ASP A 1 459 ? -3.342 -19.158 -7.411 1.00 98.50 459 ASP A O 1
ATOM 3517 N N . LEU A 1 460 ? -2.541 -18.196 -9.278 1.00 98.56 460 LEU A N 1
ATOM 3518 C CA . LEU A 1 460 ? -1.142 -18.142 -8.855 1.00 98.56 460 LEU A CA 1
ATOM 3519 C C . LEU A 1 460 ? -0.940 -17.273 -7.600 1.00 98.56 460 LEU A C 1
ATOM 3521 O O . LEU A 1 460 ? -0.364 -17.722 -6.607 1.00 98.56 460 LEU A O 1
ATOM 3525 N N . VAL A 1 461 ? -1.472 -16.047 -7.608 1.00 98.25 461 VAL A N 1
ATOM 3526 C CA . VAL A 1 461 ? -1.457 -15.111 -6.467 1.00 98.25 461 VAL A CA 1
ATOM 3527 C C . VAL A 1 461 ? -2.119 -15.751 -5.245 1.00 98.25 461 VAL A C 1
ATOM 3529 O O . VAL A 1 461 ? -1.588 -15.671 -4.132 1.00 98.25 461 VAL A O 1
ATOM 3532 N N . ARG A 1 462 ? -3.245 -16.453 -5.441 1.00 98.50 462 ARG A N 1
ATOM 3533 C CA . ARG A 1 462 ? -3.925 -17.202 -4.379 1.00 98.50 462 ARG A CA 1
ATOM 3534 C C . ARG A 1 462 ? -3.067 -18.336 -3.825 1.00 98.50 462 ARG A C 1
ATOM 3536 O O . ARG A 1 462 ? -3.046 -18.529 -2.606 1.00 98.50 462 ARG A O 1
ATOM 3543 N N . GLU A 1 463 ? -2.430 -19.119 -4.689 1.00 98.56 463 GLU A N 1
ATOM 3544 C CA . GLU A 1 463 ? -1.607 -20.267 -4.298 1.00 98.56 463 GLU A CA 1
ATOM 3545 C C . GLU A 1 463 ? -0.386 -19.826 -3.485 1.00 98.56 463 GLU A C 1
ATOM 3547 O O . GLU A 1 463 ? -0.069 -20.440 -2.465 1.00 98.56 463 GLU A O 1
ATOM 3552 N N . ARG A 1 464 ? 0.255 -18.723 -3.887 1.00 98.62 464 ARG A N 1
ATOM 3553 C CA . ARG A 1 464 ? 1.431 -18.155 -3.209 1.00 98.62 464 ARG A CA 1
ATOM 3554 C C . ARG A 1 464 ? 1.096 -17.303 -1.984 1.00 98.62 464 ARG A C 1
ATOM 3556 O O . ARG A 1 464 ? 1.999 -16.924 -1.244 1.00 98.62 464 ARG A O 1
ATOM 3563 N N . GLY A 1 465 ? -0.188 -17.043 -1.732 1.00 98.56 465 GLY A N 1
ATOM 3564 C CA . GLY A 1 465 ? -0.658 -16.293 -0.566 1.00 98.56 465 GLY A CA 1
ATOM 3565 C C . GLY A 1 465 ? -0.392 -14.789 -0.643 1.00 98.56 465 GLY A C 1
ATOM 3566 O O . GLY A 1 465 ? -0.352 -14.132 0.394 1.00 98.56 465 GLY A O 1
ATOM 3567 N N . VAL A 1 466 ? -0.214 -14.251 -1.849 1.00 98.75 466 VAL A N 1
ATOM 3568 C CA . VAL A 1 466 ? 0.020 -12.822 -2.086 1.00 98.75 466 VAL A CA 1
ATOM 3569 C C . VAL A 1 466 ? -1.248 -12.024 -1.759 1.00 98.75 466 VAL A C 1
ATOM 3571 O O . VAL A 1 466 ? -2.370 -12.461 -2.032 1.00 98.75 466 VAL A O 1
ATOM 3574 N N . THR A 1 467 ? -1.075 -10.838 -1.174 1.00 98.81 467 THR A N 1
ATOM 3575 C CA . THR A 1 467 ? -2.178 -9.891 -0.933 1.00 98.81 467 THR A CA 1
ATOM 3576 C C . THR A 1 467 ? -2.313 -8.924 -2.104 1.00 98.81 467 THR A C 1
ATOM 3578 O O . THR A 1 467 ? -1.314 -8.369 -2.540 1.00 98.81 467 THR A O 1
ATOM 3581 N N . VAL A 1 468 ? -3.528 -8.661 -2.586 1.00 98.88 468 VAL A N 1
ATOM 3582 C CA . VAL A 1 468 ? -3.779 -7.617 -3.599 1.00 98.88 468 VAL A CA 1
ATOM 3583 C C . VAL A 1 468 ? -4.329 -6.362 -2.922 1.00 98.88 468 VAL A C 1
ATOM 3585 O O . VAL A 1 468 ? -5.290 -6.439 -2.159 1.00 98.88 468 VAL A O 1
ATOM 3588 N N . VAL A 1 469 ? -3.747 -5.198 -3.197 1.00 98.81 469 VAL A N 1
ATOM 3589 C CA . VAL A 1 469 ? -4.189 -3.904 -2.667 1.00 98.81 469 VAL A CA 1
ATOM 3590 C C . VAL A 1 469 ? -4.967 -3.150 -3.739 1.00 98.81 469 VAL A C 1
ATOM 3592 O O . VAL A 1 469 ? -4.428 -2.757 -4.771 1.00 98.81 469 VAL A O 1
ATOM 3595 N N . HIS A 1 470 ? -6.265 -2.963 -3.508 1.00 98.69 470 HIS A N 1
ATOM 3596 C CA . HIS A 1 470 ? -7.146 -2.271 -4.438 1.00 98.69 470 HIS A CA 1
ATOM 3597 C C . HIS A 1 470 ? -7.141 -0.755 -4.193 1.00 98.69 470 HIS A C 1
ATOM 3599 O O . HIS A 1 470 ? -7.517 -0.303 -3.113 1.00 98.69 470 HIS A O 1
ATOM 3605 N N . ASN A 1 471 ? -6.805 0.015 -5.233 1.00 98.50 471 ASN A N 1
ATOM 3606 C CA . ASN A 1 471 ? -6.728 1.481 -5.217 1.00 98.50 471 ASN A CA 1
ATOM 3607 C C . ASN A 1 471 ? -7.794 2.118 -6.143 1.00 98.50 471 ASN A C 1
ATOM 3609 O O . ASN A 1 471 ? -7.463 2.684 -7.183 1.00 98.50 471 ASN A O 1
ATOM 3613 N N . PRO A 1 472 ? -9.105 1.995 -5.853 1.00 98.19 472 PRO A N 1
ATOM 3614 C CA . PRO A 1 472 ? -10.174 2.276 -6.821 1.00 98.19 472 PRO A CA 1
ATOM 3615 C C . PRO A 1 472 ? -10.189 3.703 -7.369 1.00 98.19 472 PRO A C 1
ATOM 3617 O O . PRO A 1 472 ? -10.514 3.888 -8.539 1.00 98.19 472 PRO A O 1
ATOM 3620 N N . VAL A 1 473 ? -9.890 4.707 -6.538 1.00 97.12 473 VAL A N 1
ATOM 3621 C CA . VAL A 1 473 ? -9.947 6.109 -6.973 1.00 97.12 473 VAL A CA 1
ATOM 3622 C C . VAL A 1 473 ? -8.849 6.373 -8.000 1.00 97.12 473 VAL A C 1
ATOM 3624 O O . VAL A 1 473 ? -9.157 6.825 -9.101 1.00 97.12 473 VAL A O 1
ATOM 3627 N N . SER A 1 474 ? -7.607 6.001 -7.679 1.00 97.56 474 SER A N 1
ATOM 3628 C CA . SER A 1 474 ? -6.464 6.168 -8.578 1.00 97.56 474 SER A CA 1
ATOM 3629 C C . SER A 1 474 ? -6.588 5.366 -9.859 1.00 97.56 474 SER A C 1
ATOM 3631 O O . SER A 1 474 ? -6.477 5.923 -10.953 1.00 97.56 474 SER A O 1
ATOM 3633 N N . ASN A 1 475 ? -6.989 4.100 -9.742 1.00 97.81 475 ASN A N 1
ATOM 3634 C CA . ASN A 1 475 ? -7.234 3.237 -10.891 1.00 97.81 475 ASN A CA 1
ATOM 3635 C C . ASN A 1 475 ? -8.175 3.886 -11.926 1.00 97.81 475 ASN A C 1
ATOM 3637 O O . ASN A 1 475 ? -7.976 3.736 -13.135 1.00 97.81 475 ASN A O 1
ATOM 3641 N N . LEU A 1 476 ? -9.204 4.603 -11.455 1.00 96.88 476 LEU A N 1
ATOM 3642 C CA . LEU A 1 476 ? -10.144 5.327 -12.308 1.00 96.88 476 LEU A CA 1
ATOM 3643 C C . LEU A 1 476 ? -9.598 6.686 -12.766 1.00 96.88 476 LEU A C 1
ATOM 3645 O O . LEU A 1 476 ? -9.790 7.034 -13.931 1.00 96.88 476 LEU A O 1
ATOM 3649 N N . LYS A 1 477 ? -8.924 7.445 -11.890 1.00 95.69 477 LYS A N 1
ATOM 3650 C CA . LYS A 1 477 ? -8.383 8.776 -12.210 1.00 95.69 477 LYS A CA 1
ATOM 3651 C C . LYS A 1 477 ? -7.313 8.710 -13.301 1.00 95.69 477 LYS A C 1
ATOM 3653 O O . LYS A 1 477 ? -7.362 9.498 -14.243 1.00 95.69 477 LYS A O 1
ATOM 3658 N N . LEU A 1 478 ? -6.404 7.741 -13.207 1.00 96.19 478 LEU A N 1
ATOM 3659 C CA . LEU A 1 478 ? -5.338 7.499 -14.183 1.00 96.19 478 LEU A CA 1
ATOM 3660 C C . LEU A 1 478 ? -5.816 6.709 -15.412 1.00 96.19 478 LEU A C 1
ATOM 3662 O O . LEU A 1 478 ? -5.035 6.414 -16.313 1.00 96.19 478 LEU A O 1
ATOM 3666 N N . GLY A 1 479 ? -7.094 6.322 -15.475 1.00 96.00 479 GLY A N 1
ATOM 3667 C CA . GLY A 1 479 ? -7.617 5.510 -16.577 1.00 96.00 479 GLY A CA 1
ATOM 3668 C C . GLY A 1 479 ? -6.968 4.123 -16.691 1.00 96.00 479 GLY A C 1
ATOM 3669 O O . GLY A 1 479 ? -7.022 3.512 -17.759 1.00 96.00 479 GLY A O 1
ATOM 3670 N N . SER A 1 480 ? -6.366 3.624 -15.607 1.00 97.31 480 SER A N 1
ATOM 3671 C CA . SER A 1 480 ? -5.640 2.352 -15.541 1.00 97.31 480 SER A CA 1
ATOM 3672 C C . SER A 1 480 ? -6.572 1.146 -15.705 1.00 97.31 480 SER A C 1
ATOM 3674 O O . SER A 1 480 ? -6.220 0.171 -16.375 1.00 97.31 480 SER A O 1
ATOM 3676 N N . GLY A 1 481 ? -7.789 1.227 -15.152 1.00 97.25 481 GLY A N 1
ATOM 3677 C CA . GLY A 1 481 ? -8.852 0.233 -15.326 1.00 97.25 481 GLY A CA 1
ATOM 3678 C C . GLY A 1 481 ? -9.611 -0.088 -14.037 1.00 97.25 481 GLY A C 1
ATOM 3679 O O . GLY A 1 481 ? -9.622 0.691 -13.089 1.00 97.25 481 GLY A O 1
ATOM 3680 N N . VAL A 1 482 ? -10.274 -1.247 -14.000 1.00 98.06 482 VAL A N 1
ATOM 3681 C CA . VAL A 1 482 ? -11.036 -1.728 -12.834 1.00 98.06 482 VAL A CA 1
ATOM 3682 C C . VAL A 1 482 ? -10.454 -3.064 -12.386 1.00 98.06 482 VAL A C 1
ATOM 3684 O O . VAL A 1 482 ? -10.454 -4.021 -13.152 1.00 98.06 482 VAL A O 1
ATOM 3687 N N . CYS A 1 483 ? -9.961 -3.121 -11.147 1.00 98.06 483 CYS A N 1
ATOM 3688 C CA . CYS A 1 483 ? -9.411 -4.344 -10.556 1.00 98.06 483 CYS A CA 1
ATOM 3689 C C . CYS A 1 483 ? -10.496 -5.430 -10.435 1.00 98.06 483 CYS A C 1
ATOM 3691 O O . CYS A 1 483 ? -11.605 -5.098 -10.012 1.00 98.06 483 CYS A O 1
ATOM 3693 N N . PRO A 1 484 ? -10.224 -6.709 -10.757 1.00 98.00 484 PRO A N 1
ATOM 3694 C CA . PRO A 1 484 ? -11.219 -7.784 -10.740 1.00 98.00 484 PRO A CA 1
ATOM 3695 C C . PRO A 1 484 ? -11.520 -8.285 -9.312 1.00 98.00 484 PRO A C 1
ATOM 3697 O O . PRO A 1 484 ? -11.449 -9.478 -9.015 1.00 98.00 484 PRO A O 1
ATOM 3700 N N . VAL A 1 485 ? -11.884 -7.375 -8.401 1.00 98.50 485 VAL A N 1
ATOM 3701 C CA . VAL A 1 485 ? -12.145 -7.660 -6.978 1.00 98.50 485 VAL A CA 1
ATOM 3702 C C . VAL A 1 485 ? -13.164 -8.793 -6.771 1.00 98.50 485 VAL A C 1
ATOM 3704 O O . VAL A 1 485 ? -12.889 -9.673 -5.952 1.00 98.50 485 VAL A O 1
ATOM 3707 N N . PRO A 1 486 ? -14.296 -8.877 -7.506 1.00 98.25 486 PRO A N 1
ATOM 3708 C CA . PRO A 1 486 ? -15.223 -9.999 -7.354 1.00 98.25 486 PRO A CA 1
ATOM 3709 C C . PRO A 1 486 ? -14.619 -11.365 -7.705 1.00 98.25 486 PRO A C 1
ATOM 3711 O O . PRO A 1 486 ? -15.015 -12.367 -7.108 1.00 98.25 486 PRO A O 1
ATOM 3714 N N . ASP A 1 487 ? -13.705 -11.433 -8.679 1.00 98.62 487 ASP A N 1
ATOM 3715 C CA . ASP A 1 487 ? -12.997 -12.669 -9.035 1.00 98.62 487 ASP A CA 1
ATOM 3716 C C . ASP A 1 487 ? -11.963 -13.033 -7.966 1.00 98.62 487 ASP A C 1
ATOM 3718 O O . ASP A 1 487 ? -11.958 -14.169 -7.490 1.00 98.62 487 ASP A O 1
ATOM 3722 N N . LEU A 1 488 ? -11.174 -12.055 -7.512 1.00 98.62 488 LEU A N 1
ATOM 3723 C CA . LEU A 1 488 ? -10.186 -12.221 -6.441 1.00 98.62 488 LEU A CA 1
ATOM 3724 C C . LEU A 1 488 ? -10.832 -12.736 -5.140 1.00 98.62 488 LEU A C 1
ATOM 3726 O O . LEU A 1 488 ? -10.364 -13.715 -4.556 1.00 98.62 488 LEU A O 1
ATOM 3730 N N . LEU A 1 489 ? -11.959 -12.145 -4.719 1.00 97.75 489 LEU A N 1
ATOM 3731 C CA . LEU A 1 489 ? -12.704 -12.591 -3.533 1.00 97.75 489 LEU A CA 1
ATOM 3732 C C . LEU A 1 489 ? -13.259 -14.011 -3.700 1.00 97.75 489 LEU A C 1
ATOM 3734 O O . LEU A 1 489 ? -13.219 -14.799 -2.755 1.00 97.75 489 LEU A O 1
ATOM 3738 N N . ARG A 1 490 ? -13.762 -14.364 -4.893 1.00 98.44 490 ARG A N 1
ATOM 3739 C CA . ARG A 1 490 ? -14.252 -15.724 -5.185 1.00 98.44 490 ARG A CA 1
ATOM 3740 C C . ARG A 1 490 ? -13.137 -16.767 -5.163 1.00 98.44 490 ARG A C 1
ATOM 3742 O O . ARG A 1 490 ? -13.387 -17.883 -4.716 1.00 98.44 490 ARG A O 1
ATOM 3749 N N . ALA A 1 491 ? -11.936 -16.406 -5.608 1.00 98.31 491 ALA A N 1
ATOM 3750 C CA . ALA A 1 491 ? -10.743 -17.247 -5.516 1.00 98.31 491 ALA A CA 1
ATOM 3751 C C . ALA A 1 491 ? -10.183 -17.334 -4.078 1.00 98.31 491 ALA A C 1
ATOM 3753 O O . ALA A 1 491 ? -9.371 -18.205 -3.765 1.00 98.31 491 ALA A O 1
ATOM 3754 N N . GLY A 1 492 ? -10.639 -16.462 -3.173 1.00 98.06 492 GLY A N 1
ATOM 3755 C CA . GLY A 1 492 ? -10.173 -16.397 -1.789 1.00 98.06 492 GLY A CA 1
ATOM 3756 C C . GLY A 1 492 ? -8.805 -15.732 -1.641 1.00 98.06 492 GLY A C 1
ATOM 3757 O O . GLY A 1 492 ? -8.072 -16.071 -0.714 1.00 98.06 492 GLY A O 1
ATOM 3758 N N . VAL A 1 493 ? -8.442 -14.838 -2.567 1.00 98.56 493 VAL A N 1
ATOM 3759 C CA . VAL A 1 493 ? -7.259 -13.974 -2.449 1.00 98.56 493 VAL A CA 1
ATOM 3760 C C . VAL A 1 493 ? -7.485 -12.981 -1.308 1.00 98.56 493 VAL A C 1
ATOM 3762 O O . VAL A 1 493 ? -8.592 -12.463 -1.143 1.00 98.56 493 VAL A O 1
ATOM 3765 N N . ASN A 1 494 ? -6.447 -12.713 -0.512 1.00 98.38 494 ASN A N 1
ATOM 3766 C CA . ASN A 1 494 ? -6.511 -11.649 0.484 1.00 98.38 494 ASN A CA 1
ATOM 3767 C C . ASN A 1 494 ? -6.483 -10.291 -0.224 1.00 98.38 494 ASN A C 1
ATOM 3769 O O . ASN A 1 494 ? -5.589 -10.037 -1.031 1.00 98.38 494 ASN A O 1
ATOM 3773 N N . ILE A 1 495 ? -7.446 -9.424 0.082 1.00 98.12 495 ILE A N 1
ATOM 3774 C CA . ILE A 1 495 ? -7.557 -8.102 -0.535 1.00 98.12 495 ILE A CA 1
ATOM 3775 C C . ILE A 1 495 ? -7.511 -7.037 0.552 1.00 98.12 495 ILE A C 1
ATOM 3777 O O . ILE A 1 495 ? -8.229 -7.131 1.549 1.00 98.12 495 ILE A O 1
ATOM 3781 N N . ALA A 1 496 ? -6.700 -6.010 0.330 1.00 98.31 496 ALA A N 1
ATOM 3782 C CA . ALA A 1 496 ? -6.678 -4.795 1.128 1.00 98.31 496 ALA A CA 1
ATOM 3783 C C . ALA A 1 496 ? -7.114 -3.586 0.285 1.00 98.31 496 ALA A C 1
ATOM 3785 O O . ALA A 1 496 ? -7.279 -3.684 -0.932 1.00 98.31 496 ALA A O 1
ATOM 3786 N N . LEU A 1 497 ? -7.327 -2.446 0.938 1.00 98.06 497 LEU A N 1
ATOM 3787 C CA . LEU A 1 497 ? -7.778 -1.213 0.298 1.00 98.06 497 LEU A CA 1
ATOM 3788 C C . LEU A 1 497 ? -6.745 -0.111 0.535 1.00 98.06 497 LEU A C 1
ATOM 3790 O O . LEU A 1 497 ? -6.314 0.077 1.673 1.00 98.06 497 LEU A O 1
ATOM 3794 N N . GLY A 1 498 ? -6.373 0.606 -0.520 1.00 98.25 498 GLY A N 1
ATOM 3795 C CA . GLY A 1 498 ? -5.452 1.736 -0.457 1.00 98.25 498 GLY A CA 1
ATOM 3796 C C . GLY A 1 498 ? -6.045 2.988 -1.094 1.00 98.25 498 GLY A C 1
ATOM 3797 O O . GLY A 1 498 ? -6.960 2.915 -1.923 1.00 98.25 498 GLY A O 1
ATOM 3798 N N . THR A 1 499 ? -5.551 4.147 -0.669 1.00 98.00 499 THR A N 1
ATOM 3799 C CA . THR A 1 499 ? -5.898 5.432 -1.287 1.00 98.00 499 THR A CA 1
ATOM 3800 C C . THR A 1 499 ? -5.027 5.737 -2.489 1.00 98.00 499 THR A C 1
ATOM 3802 O O . THR A 1 499 ? -5.472 6.522 -3.323 1.00 98.00 499 THR A O 1
ATOM 3805 N N . ASP A 1 500 ? -3.837 5.132 -2.585 1.00 97.44 500 ASP A N 1
ATOM 3806 C CA . ASP A 1 500 ? -2.772 5.597 -3.478 1.00 97.44 500 ASP A CA 1
ATOM 3807 C C . ASP A 1 500 ? -2.335 7.030 -3.096 1.00 97.44 500 ASP A C 1
ATOM 3809 O O . ASP A 1 500 ? -2.650 7.526 -2.003 1.00 97.44 500 ASP A O 1
ATOM 3813 N N . GLY A 1 501 ? -1.541 7.674 -3.938 1.00 92.88 501 GLY A N 1
ATOM 3814 C CA . GLY A 1 501 ? -1.000 9.001 -3.739 1.00 92.88 501 GLY A CA 1
ATOM 3815 C C . GLY A 1 501 ? -2.006 10.120 -3.988 1.00 92.88 501 GLY A C 1
ATOM 3816 O O . GLY A 1 501 ? -3.013 10.002 -4.690 1.00 92.88 501 GLY A O 1
ATOM 3817 N N . MET A 1 502 ? -1.735 11.278 -3.387 1.00 92.38 502 MET A N 1
ATOM 3818 C CA . MET A 1 502 ? -2.629 12.434 -3.504 1.00 92.38 502 MET A CA 1
ATOM 3819 C C . MET A 1 502 ? -2.583 13.100 -4.878 1.00 92.38 502 MET A C 1
ATOM 3821 O O . MET A 1 502 ? -3.401 13.978 -5.132 1.00 92.38 502 MET A O 1
ATOM 3825 N N . CYS A 1 503 ? -1.637 12.736 -5.742 1.00 91.94 503 CYS A N 1
ATOM 3826 C CA . CYS A 1 503 ? -1.566 13.236 -7.111 1.00 91.94 503 CYS A CA 1
ATOM 3827 C C . CYS A 1 503 ? -2.381 12.360 -8.084 1.00 91.94 503 CYS A C 1
ATOM 3829 O O . CYS A 1 503 ? -2.688 12.775 -9.207 1.00 91.94 503 CYS A O 1
ATOM 3831 N N . SER A 1 504 ? -2.799 11.176 -7.629 1.00 92.94 504 SER A N 1
ATOM 3832 C CA . SER A 1 504 ? -3.614 10.219 -8.370 1.00 92.94 504 SER A CA 1
ATOM 3833 C C . SER A 1 5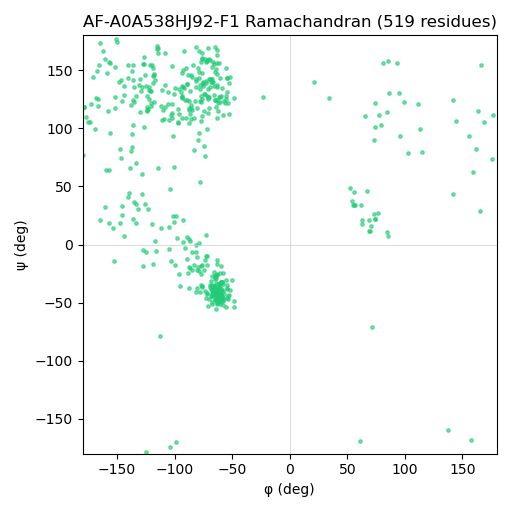04 ? -4.992 9.954 -7.732 1.00 92.94 504 SER A C 1
ATOM 3835 O O . SER A 1 504 ? -5.758 9.191 -8.303 1.00 92.94 504 SER A O 1
ATOM 3837 N N . ASN A 1 505 ? -5.400 10.614 -6.635 1.00 93.88 505 ASN A N 1
ATOM 3838 C CA . ASN A 1 505 ? -6.684 10.355 -5.949 1.00 93.88 505 ASN A CA 1
ATOM 3839 C C . ASN A 1 505 ? -7.737 11.491 -6.020 1.00 93.88 505 ASN A C 1
ATOM 3841 O O . ASN A 1 505 ? -8.715 11.363 -6.756 1.00 93.88 505 ASN A O 1
ATOM 3845 N N . ASP A 1 506 ? -7.699 12.591 -5.256 1.00 92.75 506 ASP A N 1
ATOM 3846 C CA . ASP A 1 506 ? -6.563 13.309 -4.649 1.00 92.75 506 ASP A CA 1
ATOM 3847 C C . ASP A 1 506 ? -6.686 13.516 -3.117 1.00 92.75 506 ASP A C 1
ATOM 3849 O O . ASP A 1 506 ? -6.316 14.565 -2.577 1.00 92.75 506 ASP A O 1
ATOM 3853 N N . GLY A 1 507 ? -7.276 12.553 -2.404 1.00 92.88 507 GLY A N 1
ATOM 3854 C CA . GLY A 1 507 ? -7.449 12.581 -0.946 1.00 92.88 507 GLY A CA 1
ATOM 3855 C C . GLY A 1 507 ? -6.909 11.334 -0.242 1.00 92.88 507 GLY A C 1
ATOM 3856 O O . GLY A 1 507 ? -6.769 10.279 -0.850 1.00 92.88 507 GLY A O 1
ATOM 3857 N N . ASN A 1 508 ? -6.678 11.439 1.068 1.00 95.00 508 ASN A N 1
ATOM 3858 C CA . ASN A 1 508 ? -6.315 10.316 1.946 1.00 95.00 508 ASN A CA 1
ATOM 3859 C C . ASN A 1 508 ? -7.520 9.867 2.804 1.00 95.00 508 ASN A C 1
ATOM 3861 O O . ASN A 1 508 ? -7.438 9.733 4.030 1.00 95.00 508 ASN A O 1
ATOM 3865 N N . ASP A 1 509 ? -8.679 9.683 2.162 1.00 96.12 509 ASP A N 1
ATOM 3866 C CA . ASP A 1 509 ? -9.942 9.323 2.820 1.00 96.12 509 ASP A CA 1
ATOM 3867 C C . ASP A 1 509 ? -10.310 7.847 2.596 1.00 96.12 509 ASP A C 1
ATOM 3869 O O . ASP A 1 509 ? -10.765 7.437 1.519 1.00 96.12 509 ASP A O 1
ATOM 3873 N N . MET A 1 510 ? -10.161 7.041 3.652 1.00 96.69 510 MET A N 1
ATOM 3874 C CA . MET A 1 510 ? -10.474 5.611 3.612 1.00 96.69 510 MET A CA 1
ATOM 3875 C C . MET A 1 510 ? -11.969 5.315 3.479 1.00 96.69 510 MET A C 1
ATOM 3877 O O . MET A 1 510 ? -12.333 4.326 2.844 1.00 96.69 510 MET A O 1
ATOM 3881 N N . TYR A 1 511 ? -12.859 6.152 4.019 1.00 94.94 511 TYR A N 1
ATOM 3882 C CA . TYR A 1 511 ? -14.304 5.944 3.887 1.00 94.94 511 TYR A CA 1
ATOM 3883 C C . TYR A 1 511 ? -14.808 6.337 2.501 1.00 94.94 511 TYR A C 1
ATOM 3885 O O . TYR A 1 511 ? -15.687 5.663 1.958 1.00 94.94 511 TYR A O 1
ATOM 3893 N N . ALA A 1 512 ? -14.248 7.391 1.904 1.00 96.12 512 ALA A N 1
ATOM 3894 C CA . ALA A 1 512 ? -14.520 7.732 0.512 1.00 96.12 512 ALA A CA 1
ATOM 3895 C C . ALA A 1 512 ? -14.064 6.603 -0.424 1.00 96.12 512 ALA A C 1
ATOM 3897 O O . ALA A 1 512 ? -14.831 6.170 -1.289 1.00 96.12 512 ALA A O 1
ATOM 3898 N N . THR A 1 513 ? -12.866 6.066 -0.184 1.00 97.12 513 THR A N 1
ATOM 3899 C CA . THR A 1 513 ? -12.307 4.931 -0.931 1.00 97.12 513 THR A CA 1
ATOM 3900 C C . THR A 1 513 ? -13.162 3.672 -0.760 1.00 97.12 513 THR A C 1
ATOM 3902 O O . THR A 1 513 ? -13.537 3.043 -1.750 1.00 97.12 513 THR A O 1
ATOM 3905 N N . LEU A 1 514 ? -13.570 3.344 0.473 1.00 96.12 514 LEU A N 1
ATOM 3906 C CA . LEU A 1 514 ? -14.454 2.211 0.772 1.00 96.12 514 LEU A CA 1
ATOM 3907 C C . LEU A 1 514 ? -15.808 2.347 0.070 1.00 96.12 514 LEU A C 1
ATOM 3909 O O . LEU A 1 514 ? -16.319 1.384 -0.509 1.00 96.12 514 LEU A O 1
ATOM 3913 N N . LYS A 1 515 ? -16.395 3.548 0.105 1.00 97.75 515 LYS A N 1
ATOM 3914 C CA . LYS A 1 515 ? -17.658 3.840 -0.574 1.00 97.75 515 LYS A CA 1
ATOM 3915 C C . LYS A 1 515 ? -17.528 3.634 -2.079 1.00 97.75 515 LYS A C 1
ATOM 3917 O O . LYS A 1 515 ? -18.420 3.029 -2.665 1.00 97.75 515 LYS A O 1
ATOM 3922 N N . LEU A 1 516 ? -16.455 4.126 -2.698 1.00 98.00 516 LEU A N 1
ATOM 3923 C CA . LEU A 1 516 ? -16.237 3.949 -4.131 1.00 98.00 516 LEU A CA 1
ATOM 3924 C C . LEU A 1 516 ? -16.048 2.472 -4.486 1.00 98.00 516 LEU A C 1
ATOM 3926 O O . LEU A 1 516 ? -16.734 1.992 -5.383 1.00 98.00 516 LEU A O 1
ATOM 3930 N N . ALA A 1 517 ? -15.201 1.746 -3.749 1.00 97.81 517 ALA A N 1
ATOM 3931 C CA . ALA A 1 517 ? -15.007 0.308 -3.942 1.00 97.81 517 ALA A CA 1
ATOM 3932 C C . ALA A 1 517 ? -16.341 -0.456 -3.894 1.00 97.81 517 ALA A C 1
ATOM 3934 O O . ALA A 1 517 ? -16.614 -1.277 -4.760 1.00 97.81 517 ALA A O 1
ATOM 3935 N N . SER A 1 518 ? -17.198 -0.128 -2.921 1.00 96.38 518 SER A N 1
ATOM 3936 C CA . SER A 1 518 ? -18.503 -0.781 -2.721 1.00 96.38 518 SER A CA 1
ATOM 3937 C C . SER A 1 518 ? -19.560 -0.428 -3.774 1.00 96.38 518 SER A C 1
ATOM 3939 O O . SER A 1 518 ? -20.597 -1.078 -3.832 1.00 96.38 518 SER A O 1
ATOM 3941 N N . LEU A 1 519 ? -19.374 0.660 -4.526 1.00 98.00 519 LEU A N 1
ATOM 3942 C CA . LEU A 1 519 ? -20.280 1.068 -5.606 1.00 98.00 519 LEU A CA 1
ATOM 3943 C C . LEU A 1 519 ? -19.793 0.592 -6.976 1.00 98.00 519 LEU A C 1
ATOM 3945 O O . LEU A 1 519 ? -20.597 0.479 -7.899 1.00 98.00 519 LEU A O 1
ATOM 3949 N N . LEU A 1 520 ? -18.482 0.387 -7.112 1.00 97.69 520 LEU A N 1
ATOM 3950 C CA . LEU A 1 520 ? -17.839 -0.050 -8.344 1.00 97.69 520 LEU A CA 1
ATOM 3951 C C . LEU A 1 520 ? -18.031 -1.554 -8.599 1.00 97.69 520 LEU A C 1
ATOM 3953 O O . LEU A 1 520 ? -18.163 -1.944 -9.760 1.00 97.69 520 LEU A O 1
ATOM 3957 N N . HIS A 1 521 ? -18.060 -2.360 -7.531 1.00 95.69 521 HIS A N 1
ATOM 3958 C CA . HIS A 1 521 ? -18.202 -3.825 -7.536 1.00 95.69 521 HIS A CA 1
ATOM 3959 C C . HIS A 1 521 ? -19.524 -4.258 -6.915 1.00 95.69 521 HIS A C 1
ATOM 3961 O O . HIS A 1 521 ? -20.093 -5.263 -7.403 1.00 95.69 521 HIS A O 1
#

pLDDT: mean 72.77, std 30.78, range [24.62, 98.88]

Secondary structure (DSSP, 8-state):
-------PPP-PPPPPPPPPP----------------------PPPPP---PPPPPPPPPPPP----------------TTSSSSSSSSHHHHHHHTT--S----S-------------PPPPPP-PPPP----SSSSSSSSSS------------------------------PPEEEEEEEEEEE-STT-EEEEEEEEETTEEEEEESS--EEEEEE-TTSEE-PPEEEEEE-GGGGGGTT-STT--HHHHHHHHSTTTTPPP--HHHHHHHHHHHHHHHHHTTEEEEEEEE--TT---HHHHHHHHHHHHHHT-EEEEEEEE--S-HHHHS---GGGS-HHHHHHHHHTPPPPHHHHHHHHHHHHHHH-BGGGTEEEEEEES-GGGS-HHHHHHHHHHHHHTT--EEEEES-SHHHHHHHHHHHSS-HHHHHHHTT--STTEEEEE-TT--HHHHHHHHHHTPEEEE-HHHHHHTT-----HHHHHHHT-EEEE----TTTS----HHHHHHHHHHH-

Foldseek 3Di:
DDDDDDDDDDDDDDDDDDDDDDDDDDDDDDDDDDDDDDDDDDDDDDDDDDDDDDDDDDDDDDDDDDDDDDDDDDDDPDPPPPPPDPPPPVVVVVVVVPDDDDDDPDDDDDDDDPDDDDDDDDDDDDDDDDDDPDDPPDPDPDPDDDDDDDDDDDDDDDDDDDDDDDDDDPDDPDPAAAEKEAQAQEDPDPPDTDGWMFGHHPNDTPDTHPDGGHDHYDHRNPHHHYQFAAQEEAALLQLVLFQPDFPAADLVSCCDSALVPHDDDDDLQRLLVSLLVQLVQSVVLRHQEYEHAYDHRVDDDPSNVVSNLVSCLVSNGQYADEDEDFFDQSVQLFPDDCVPPDPVSVVVSVVVGGDAQVVVLVVQVVCCVPFDDVVSRYHYAYEYAALSRHDLCNQLSSQVSCVVSVAAYEYEAQQAPRRQVSCCVPPVDGRLVVCVVSPNFALSYEYEDQAPQDLVSLLSNLVRNYEYEHQQQLSVRSVRHHRPVVSSVVSVRHYGYHNYYCNRRNHRNPVVRVVRNVVVD

Radius of gyration: 32.91 Å; Cα contacts (8 Å, |Δi|>4): 724; chains: 1; bounding box: 95×100×111 Å

Nearest PDB structures (foldseek):
  4f0r-assembly1_A  TM=8.622E-01  e=1.062E-24  Chromobacterium violaceum ATCC 12472
  4dzh-assembly1_A-2  TM=8.159E-01  e=3.945E-26  Xanthomonas campestris pv. campestris str. ATCC 33913
  3lnp-assembly1_A-2  TM=8.899E-01  e=7.943E-24  Oleispira antarctica
  4gbd-assembly1_B  TM=8.507E-01  e=2.077E-24  Pseudomonas aeruginosa PAO1
  7ww2-assembly1_B  TM=8.489E-01  e=2.346E-24  Obesumbacterium proteus